Protein AF-0000000072912786 (afdb_homodimer)

Radius of gyration: 26.14 Å; Cα contacts (8 Å, |Δi|>4): 969; chains: 2; bounding box: 71×77×60 Å

Organism: Fusarium oxysporum f. sp. lycopersici (strain 4287 / CBS 123668 / FGSC 9935 / NRRL 34936) (NCBI:txid426428)

InterPro domains:
  IPR029044 Nucleotide-diphospho-sugar transferases [G3DSA:3.90.550.10] (1-258)
  IPR029044 Nucleotide-diphospho-sugar transferases [SSF53448] (6-224)
  IPR050587 GNT1/Glycosyltransferase 8 [PTHR11183] (2-236)

Structure (mmCIF, N/CA/C/O backbone):
data_AF-0000000072912786-model_v1
#
loop_
_entity.id
_entity.type
_entity.pdbx_description
1 polymer 'Glucose N-acetyltransferase 1'
#
loop_
_atom_site.group_PDB
_atom_site.id
_atom_site.type_symbol
_atom_site.label_atom_id
_atom_site.label_alt_id
_atom_site.label_comp_id
_atom_site.label_asym_id
_atom_site.label_entity_id
_atom_site.label_seq_id
_atom_site.pdbx_PDB_ins_code
_atom_site.Cartn_x
_atom_site.Cartn_y
_atom_site.Cartn_z
_atom_site.occupancy
_atom_site.B_iso_or_equiv
_atom_site.auth_seq_id
_atom_site.auth_comp_id
_atom_site.auth_asym_id
_atom_site.auth_atom_id
_atom_site.pdbx_PDB_model_num
ATOM 1 N N . MET A 1 1 ? 1.069 -19.984 -20.281 1 82.25 1 MET A N 1
ATOM 2 C CA . MET A 1 1 ? -0.238 -19.703 -19.703 1 82.25 1 MET A CA 1
ATOM 3 C C . MET A 1 1 ? -0.352 -18.234 -19.297 1 82.25 1 MET A C 1
ATOM 5 O O . MET A 1 1 ? -1.246 -17.531 -19.766 1 82.25 1 MET A O 1
ATOM 9 N N . LEU A 1 2 ? 0.614 -17.703 -18.562 1 81.56 2 LEU A N 1
ATOM 10 C CA . LEU A 1 2 ? 0.548 -16.312 -18.125 1 81.56 2 LEU A CA 1
ATOM 11 C C . LEU A 1 2 ? 0.648 -15.367 -19.312 1 81.56 2 LEU A C 1
ATOM 13 O O . LEU A 1 2 ? -0.106 -14.398 -19.406 1 81.56 2 LEU A O 1
ATOM 17 N N . PHE A 1 3 ? 1.491 -15.688 -20.219 1 82.75 3 PHE A N 1
ATOM 18 C CA . PHE A 1 3 ? 1.668 -14.812 -21.375 1 82.75 3 PHE A CA 1
ATOM 19 C C . PHE A 1 3 ? 0.445 -14.859 -22.281 1 82.75 3 PHE A C 1
ATOM 21 O O . PHE A 1 3 ? 0.071 -13.852 -22.891 1 82.75 3 PHE A O 1
ATOM 28 N N . GLU A 1 4 ? -0.079 -16.094 -22.406 1 82.12 4 GLU A N 1
ATOM 29 C CA . GLU A 1 4 ? -1.331 -16.203 -23.141 1 82.12 4 GLU A CA 1
ATOM 30 C C . GLU A 1 4 ? -2.424 -15.344 -22.516 1 82.12 4 GLU A C 1
ATOM 32 O O . GLU A 1 4 ? -3.184 -14.68 -23.219 1 82.12 4 GLU A O 1
ATOM 37 N N . ALA A 1 5 ? -2.504 -15.406 -21.219 1 86.62 5 ALA A N 1
ATOM 38 C CA . ALA A 1 5 ? -3.49 -14.602 -20.5 1 86.62 5 ALA A CA 1
ATOM 39 C C . ALA A 1 5 ? -3.232 -13.109 -20.688 1 86.62 5 ALA A C 1
ATOM 41 O O . ALA A 1 5 ? -4.168 -12.336 -20.891 1 86.62 5 ALA A O 1
ATOM 42 N N . LEU A 1 6 ? -1.994 -12.68 -20.609 1 86.69 6 LEU A N 1
ATOM 43 C CA . LEU A 1 6 ? -1.631 -11.281 -20.781 1 86.69 6 LEU A CA 1
ATOM 44 C C . LEU A 1 6 ? -2.002 -10.789 -22.172 1 86.69 6 LEU A C 1
ATOM 46 O O . LEU A 1 6 ? -2.461 -9.656 -22.344 1 86.69 6 LEU A O 1
ATOM 50 N N . GLN A 1 7 ? -1.788 -11.672 -23.141 1 84.5 7 GLN A N 1
ATOM 51 C CA . GLN A 1 7 ? -2.174 -11.328 -24.516 1 84.5 7 GLN A CA 1
ATOM 52 C C . GLN A 1 7 ? -3.689 -11.211 -24.641 1 84.5 7 GLN A C 1
ATOM 54 O O . GLN A 1 7 ? -4.195 -10.25 -25.234 1 84.5 7 GLN A O 1
ATOM 59 N N . HIS A 1 8 ? -4.375 -12.203 -24.062 1 87.12 8 HIS A N 1
A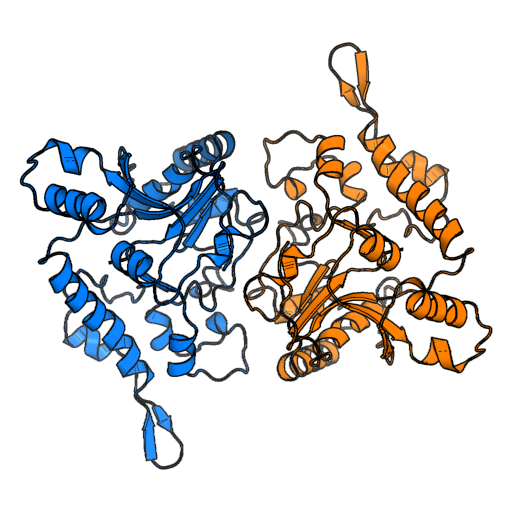TOM 60 C CA . HIS A 1 8 ? -5.832 -12.219 -24.125 1 87.12 8 HIS A CA 1
ATOM 61 C C . HIS A 1 8 ? -6.426 -10.977 -23.453 1 87.12 8 HIS A C 1
ATOM 63 O O . HIS A 1 8 ? -7.414 -10.422 -23.938 1 87.12 8 HIS A O 1
ATOM 69 N N . LEU A 1 9 ? -5.789 -10.523 -22.391 1 88.62 9 LEU A N 1
ATOM 70 C CA . LEU A 1 9 ? -6.27 -9.383 -21.609 1 88.62 9 LEU A CA 1
ATOM 71 C C . LEU A 1 9 ? -5.746 -8.078 -22.203 1 88.62 9 LEU A C 1
ATOM 73 O O . LEU A 1 9 ? -6.023 -7 -21.672 1 88.62 9 LEU A O 1
ATOM 77 N N . ARG A 1 10 ? -4.934 -8.141 -23.234 1 86.38 10 ARG A N 1
ATOM 78 C CA . ARG A 1 10 ? -4.438 -6.996 -23.984 1 86.38 10 ARG A CA 1
ATOM 79 C C . ARG A 1 10 ? -3.607 -6.074 -23.094 1 86.38 10 ARG A C 1
ATOM 81 O O . ARG A 1 10 ? -3.787 -4.855 -23.125 1 86.38 10 ARG A O 1
ATOM 88 N N . SER A 1 11 ? -2.848 -6.738 -22.219 1 84.44 11 SER A N 1
ATOM 89 C CA . SER A 1 11 ? -1.896 -5.945 -21.438 1 84.44 11 SER A CA 1
ATOM 90 C C . SER A 1 11 ? -0.957 -5.168 -22.359 1 84.44 11 SER A C 1
ATOM 92 O O . SER A 1 11 ? -0.5 -5.695 -23.375 1 84.44 11 SER A O 1
ATOM 94 N N . ARG A 1 12 ? -0.587 -3.934 -22.031 1 79.88 12 ARG A N 1
ATOM 95 C CA . ARG A 1 12 ? 0.206 -3.07 -22.906 1 79.88 12 ARG A CA 1
ATOM 96 C C . ARG A 1 12 ? 1.684 -3.127 -22.531 1 79.88 12 ARG A C 1
ATOM 98 O O . ARG A 1 12 ? 2.541 -2.686 -23.297 1 79.88 12 ARG A O 1
ATOM 105 N N . ALA A 1 13 ? 1.922 -3.617 -21.422 1 80.62 13 ALA A N 1
ATOM 106 C CA . ALA A 1 13 ? 3.307 -3.705 -20.969 1 80.62 13 ALA A CA 1
ATOM 107 C C . ALA A 1 13 ? 4.07 -4.781 -21.734 1 80.62 13 ALA A C 1
ATOM 109 O O . ALA A 1 13 ? 3.467 -5.719 -22.266 1 80.62 13 ALA A O 1
ATOM 110 N N . ASP A 1 14 ? 5.371 -4.543 -21.797 1 83.56 14 ASP A N 1
ATOM 111 C CA . ASP A 1 14 ? 6.207 -5.586 -22.391 1 83.56 14 ASP A CA 1
ATOM 112 C C . ASP A 1 14 ? 6.082 -6.891 -21.609 1 83.56 14 ASP A C 1
ATOM 114 O O . ASP A 1 14 ? 6.016 -6.883 -20.375 1 83.56 14 ASP A O 1
ATOM 118 N N . ARG A 1 15 ? 6.027 -7.926 -22.391 1 84.56 15 ARG A N 1
ATOM 119 C CA . ARG A 1 15 ? 6.07 -9.258 -21.797 1 84.56 15 ARG A CA 1
ATOM 120 C C . ARG A 1 15 ? 7.484 -9.828 -21.828 1 84.56 15 ARG A C 1
ATOM 122 O O . ARG A 1 15 ? 8.117 -9.883 -22.891 1 84.56 15 ARG A O 1
ATOM 129 N N . VAL A 1 16 ? 7.949 -10.094 -20.656 1 80.94 16 VAL A N 1
ATOM 130 C CA . VAL A 1 16 ? 9.344 -10.516 -20.547 1 80.94 16 VAL A CA 1
ATOM 131 C C . VAL A 1 16 ? 9.422 -11.836 -19.781 1 80.94 16 VAL A C 1
ATOM 133 O O . VAL A 1 16 ? 8.711 -12.031 -18.797 1 80.94 16 VAL A O 1
ATOM 136 N N . MET A 1 17 ? 10.227 -12.734 -20.281 1 80.31 17 MET A N 1
ATOM 137 C CA . MET A 1 17 ? 10.5 -14.008 -19.609 1 80.31 17 MET A CA 1
ATOM 138 C C . MET A 1 17 ? 11.984 -14.156 -19.312 1 80.31 17 MET A C 1
ATOM 140 O O . MET A 1 17 ? 12.82 -14.047 -20.219 1 80.31 17 MET A O 1
ATOM 144 N N . ILE A 1 18 ? 12.258 -14.336 -18.078 1 75.69 18 ILE A N 1
ATOM 145 C CA . ILE A 1 18 ? 13.609 -14.695 -17.672 1 75.69 18 ILE A CA 1
ATOM 146 C C . ILE A 1 18 ? 13.719 -16.219 -17.547 1 75.69 18 ILE A C 1
ATOM 148 O O . ILE A 1 18 ? 12.883 -16.859 -16.906 1 75.69 18 ILE A O 1
ATOM 152 N N . TYR A 1 19 ? 14.711 -16.797 -18.25 1 73.12 19 TYR A N 1
ATOM 153 C CA . TYR A 1 19 ? 14.867 -18.25 -18.25 1 73.12 19 TYR A CA 1
ATOM 154 C C . TYR A 1 19 ? 16.328 -18.641 -18.078 1 73.12 19 TYR A C 1
ATOM 156 O O . TYR A 1 19 ? 17.234 -17.875 -18.406 1 73.12 19 TYR A O 1
ATOM 164 N N . PRO A 1 20 ? 16.484 -19.797 -17.469 1 71.19 20 PRO A N 1
ATOM 165 C CA . PRO A 1 20 ? 17.859 -20.266 -17.344 1 71.19 20 PRO A CA 1
ATOM 166 C C . PRO A 1 20 ? 18.562 -20.391 -18.703 1 71.19 20 PRO A C 1
ATOM 168 O O . PRO A 1 20 ? 18.016 -20.984 -19.625 1 71.19 20 PRO A O 1
ATOM 171 N N . SER A 1 21 ? 19.797 -19.922 -18.75 1 72.19 21 SER A N 1
ATOM 172 C CA . SER A 1 21 ? 20.547 -19.859 -19.984 1 72.19 21 SER A CA 1
ATOM 173 C C . SER A 1 21 ? 20.781 -21.266 -20.562 1 72.19 21 SER A C 1
ATOM 175 O O . SER A 1 21 ? 20.844 -21.438 -21.781 1 72.19 21 SER A O 1
ATOM 177 N N . HIS A 1 22 ? 20.844 -22.219 -19.734 1 70.19 22 HIS A N 1
ATOM 178 C CA . HIS A 1 22 ? 21.172 -23.562 -20.188 1 70.19 22 HIS A CA 1
ATOM 179 C C . HIS A 1 22 ? 20 -24.188 -20.938 1 70.19 22 HIS A C 1
ATOM 181 O O . HIS A 1 22 ? 20.156 -25.203 -21.594 1 70.19 22 HIS A O 1
ATOM 187 N N . MET A 1 23 ? 18.828 -23.625 -20.75 1 66.06 23 MET A N 1
ATOM 188 C CA . MET A 1 23 ? 17.641 -24.156 -21.422 1 66.06 23 MET A CA 1
ATOM 189 C C . MET A 1 23 ? 17.797 -24.078 -22.938 1 66.06 23 MET A C 1
ATOM 191 O O . MET A 1 23 ? 17.203 -24.875 -23.656 1 66.06 23 MET A O 1
ATOM 195 N N . LEU A 1 24 ? 18.578 -23.109 -23.469 1 62.56 24 LEU A N 1
ATOM 196 C CA . LEU A 1 24 ? 18.75 -22.969 -24.906 1 62.56 24 LEU A CA 1
ATOM 197 C C . LEU A 1 24 ? 19.953 -23.781 -25.391 1 62.56 24 LEU A C 1
ATOM 199 O O . LEU A 1 24 ? 20 -24.188 -26.562 1 62.56 24 LEU A O 1
ATOM 203 N N . ASP A 1 25 ? 21.078 -23.812 -24.656 1 58.41 25 ASP A N 1
ATOM 204 C CA . ASP A 1 25 ? 22.344 -24.359 -25.125 1 58.41 25 ASP A CA 1
ATOM 205 C C . ASP A 1 25 ? 22.172 -25.797 -25.609 1 58.41 25 ASP A C 1
ATOM 207 O O . ASP A 1 25 ? 22.906 -26.266 -26.484 1 58.41 25 ASP A O 1
ATOM 211 N N . SER A 1 26 ? 21.375 -26.547 -24.938 1 55.03 26 SER A N 1
ATOM 212 C CA . SER A 1 26 ? 21.531 -27.938 -25.359 1 55.03 26 SER A CA 1
ATOM 213 C C . SER A 1 26 ? 20.953 -28.172 -26.734 1 55.03 26 SER A C 1
ATOM 215 O O . SER A 1 26 ? 21.656 -28.562 -27.672 1 55.03 26 SER A O 1
ATOM 217 N N . ASP A 1 27 ? 19.797 -28.781 -26.938 1 53.81 27 ASP A N 1
ATOM 218 C CA . ASP A 1 27 ? 19.188 -29.203 -28.188 1 53.81 27 ASP A CA 1
ATOM 219 C C . ASP A 1 27 ? 18.062 -28.25 -28.594 1 53.81 27 ASP A C 1
ATOM 221 O O . ASP A 1 27 ? 17.078 -28.094 -27.891 1 53.81 27 ASP A O 1
ATOM 225 N N . HIS A 1 28 ? 18.469 -27.266 -29.516 1 58.03 28 HIS A N 1
ATOM 226 C CA . HIS A 1 28 ? 17.484 -26.359 -30.109 1 58.03 28 HIS A CA 1
ATOM 227 C C . HIS A 1 28 ? 16.172 -27.094 -30.406 1 58.03 28 HIS A C 1
ATOM 229 O O . HIS A 1 28 ? 15.141 -26.453 -30.641 1 58.03 28 HIS A O 1
ATOM 235 N N . LYS A 1 29 ? 16.25 -28.438 -30.375 1 61 29 LYS A N 1
ATOM 236 C CA . LYS A 1 29 ? 15.078 -29.234 -30.688 1 61 29 LYS A CA 1
ATOM 237 C C . LYS A 1 29 ? 14.414 -29.734 -29.406 1 61 29 LYS A C 1
ATOM 239 O O . LYS A 1 29 ? 13.469 -30.531 -29.453 1 61 29 LYS A O 1
ATOM 244 N N . SER A 1 30 ? 14.938 -29.125 -28.266 1 68.06 30 SER A N 1
ATOM 245 C CA . SER A 1 30 ? 14.391 -29.578 -27 1 68.06 30 SER A CA 1
ATOM 246 C C . SER A 1 30 ? 13.031 -28.953 -26.719 1 68.06 30 SER A C 1
ATOM 248 O O . SER A 1 30 ? 12.656 -27.969 -27.359 1 68.06 30 SER A O 1
ATOM 250 N N . SER A 1 31 ? 12.188 -29.703 -26 1 71.56 31 SER A N 1
ATOM 251 C CA . SER A 1 31 ? 10.891 -29.203 -25.562 1 71.56 31 SER A CA 1
ATOM 252 C C . SER A 1 31 ? 11 -27.797 -24.969 1 71.56 31 SER A C 1
ATOM 254 O O . SER A 1 31 ? 10.141 -26.953 -25.219 1 71.56 31 SER A O 1
ATOM 256 N N . ASN A 1 32 ? 12.133 -27.484 -24.438 1 72.81 32 ASN A N 1
ATOM 257 C CA . ASN A 1 32 ? 12.352 -26.172 -23.828 1 72.81 32 ASN A CA 1
ATOM 258 C C . ASN A 1 32 ? 12.523 -25.094 -24.891 1 72.81 32 ASN A C 1
ATOM 260 O O . ASN A 1 32 ? 11.961 -24 -24.781 1 72.81 32 ASN A O 1
ATOM 264 N N . ALA A 1 33 ? 13.273 -25.484 -25.828 1 73.31 33 ALA A N 1
ATOM 265 C CA . ALA A 1 33 ? 13.531 -24.531 -26.891 1 73.31 33 ALA A CA 1
ATOM 266 C C . ALA A 1 33 ? 12.242 -24.188 -27.641 1 73.31 33 ALA A C 1
ATOM 268 O O . ALA A 1 33 ? 12.023 -23.031 -28 1 73.31 33 ALA A O 1
ATOM 269 N N . ARG A 1 34 ? 11.5 -25.156 -27.859 1 76.19 34 ARG A N 1
ATOM 270 C CA . ARG A 1 34 ? 10.227 -24.953 -28.562 1 76.19 34 ARG A CA 1
ATOM 271 C C . ARG A 1 34 ? 9.312 -24.031 -27.75 1 76.19 34 ARG A C 1
ATOM 273 O O . ARG A 1 34 ? 8.641 -23.172 -28.312 1 76.19 34 ARG A O 1
ATOM 280 N N . LEU A 1 35 ? 9.312 -24.219 -26.469 1 77.19 35 LEU A N 1
ATOM 281 C CA . LEU A 1 35 ? 8.461 -23.406 -25.609 1 77.19 35 LEU A CA 1
ATOM 282 C C . LEU A 1 35 ? 8.93 -21.953 -25.594 1 77.19 35 LEU A C 1
ATOM 284 O O . LEU A 1 35 ? 8.109 -21.031 -25.609 1 77.19 35 LEU A O 1
ATOM 288 N N . LEU A 1 36 ? 10.195 -21.812 -25.578 1 78.75 36 LEU A N 1
ATOM 289 C CA . LEU A 1 36 ? 10.75 -20.469 -25.609 1 78.75 36 LEU A CA 1
ATOM 290 C C . LEU A 1 36 ? 10.438 -19.766 -26.938 1 78.75 36 LEU A C 1
ATOM 292 O O . LEU A 1 36 ? 10.078 -18.594 -26.953 1 78.75 36 LEU A O 1
ATOM 296 N N . ALA A 1 37 ? 10.562 -20.547 -27.938 1 81.25 37 ALA A N 1
ATOM 297 C CA . ALA A 1 37 ? 10.258 -20 -29.266 1 81.25 37 ALA A CA 1
ATOM 298 C C . ALA A 1 37 ? 8.781 -19.609 -29.359 1 81.25 37 ALA A C 1
ATOM 300 O O . ALA A 1 37 ? 8.445 -18.578 -29.953 1 81.25 37 ALA A O 1
ATOM 301 N N . LYS A 1 38 ? 8.008 -20.391 -28.859 1 82.12 38 LYS A N 1
ATOM 302 C CA . LYS A 1 38 ? 6.578 -20.094 -28.875 1 82.12 38 LYS A CA 1
ATOM 303 C C . LYS A 1 38 ? 6.281 -18.812 -28.094 1 82.12 38 LYS A C 1
ATOM 305 O O . LYS A 1 38 ? 5.504 -17.969 -28.562 1 82.12 38 LYS A O 1
ATOM 310 N N . ALA A 1 39 ? 6.887 -18.719 -26.938 1 82.44 39 ALA A N 1
ATOM 311 C CA . ALA A 1 39 ? 6.711 -17.5 -26.141 1 82.44 39 ALA A CA 1
ATOM 312 C C . ALA A 1 39 ? 7.121 -16.266 -26.922 1 82.44 39 ALA A C 1
ATOM 314 O O . ALA A 1 39 ? 6.402 -15.258 -26.953 1 82.44 39 ALA A O 1
ATOM 315 N N . ARG A 1 40 ? 8.203 -16.344 -27.578 1 84.69 40 ARG A N 1
ATOM 316 C CA . ARG A 1 40 ? 8.75 -15.234 -28.344 1 84.69 40 ARG A CA 1
ATOM 317 C C . ARG A 1 40 ? 7.887 -14.938 -29.562 1 84.69 40 ARG A C 1
ATOM 319 O O . ARG A 1 40 ? 7.461 -13.797 -29.766 1 84.69 40 ARG A O 1
ATOM 326 N N . ASP A 1 41 ? 7.559 -15.969 -30.266 1 87.94 41 ASP A N 1
ATOM 327 C CA . ASP A 1 41 ? 6.969 -15.781 -31.578 1 87.94 41 ASP A CA 1
ATOM 328 C C . ASP A 1 41 ? 5.457 -15.586 -31.484 1 87.94 41 ASP A C 1
ATOM 330 O O . ASP A 1 41 ? 4.887 -14.766 -32.188 1 87.94 41 ASP A O 1
ATOM 334 N N . LYS A 1 42 ? 4.855 -16.312 -30.672 1 85.56 42 LYS A N 1
ATOM 335 C CA . LYS A 1 42 ? 3.398 -16.266 -30.609 1 85.56 42 LYS A CA 1
ATOM 336 C C . LYS A 1 42 ? 2.918 -15.188 -29.641 1 85.56 42 LYS A C 1
ATOM 338 O O . LYS A 1 42 ? 1.893 -14.547 -29.875 1 85.56 42 LYS A O 1
ATOM 343 N N . TYR A 1 43 ? 3.672 -15 -28.562 1 86 43 TYR A N 1
ATOM 344 C CA . TYR A 1 43 ? 3.172 -14.109 -27.516 1 86 43 TYR A CA 1
ATOM 345 C C . TYR A 1 43 ? 4.055 -12.875 -27.391 1 86 43 TYR A C 1
ATOM 347 O O . TYR A 1 43 ? 3.891 -12.086 -26.453 1 86 43 TYR A O 1
ATOM 355 N N . ASP A 1 44 ? 5.035 -12.695 -28.281 1 87.38 44 ASP A N 1
ATOM 356 C CA . ASP A 1 44 ? 5.902 -11.523 -28.344 1 87.38 44 ASP A CA 1
ATOM 357 C C . ASP A 1 44 ? 6.629 -11.305 -27.016 1 87.38 44 ASP A C 1
ATOM 359 O O . ASP A 1 44 ? 6.688 -10.18 -26.516 1 87.38 44 ASP A O 1
ATOM 363 N N . VAL A 1 45 ? 7.055 -12.32 -26.484 1 86 45 VAL A N 1
ATOM 364 C CA . VAL A 1 45 ? 7.766 -12.281 -25.203 1 86 45 VAL A CA 1
ATOM 365 C C . VAL A 1 45 ? 9.25 -12 -25.453 1 86 45 VAL A C 1
ATOM 367 O O . VAL A 1 45 ? 9.859 -12.586 -26.359 1 86 45 VAL A O 1
ATOM 370 N N . LYS A 1 46 ? 9.742 -11.031 -24.719 1 83.31 46 LYS A N 1
ATOM 371 C CA . LYS A 1 46 ? 11.188 -10.82 -24.703 1 83.31 46 LYS A CA 1
ATOM 372 C C . LYS A 1 46 ? 11.883 -11.812 -23.766 1 83.31 46 LYS A C 1
ATOM 374 O O . LYS A 1 46 ? 11.57 -11.867 -22.578 1 83.31 46 LYS A O 1
ATOM 379 N N . LEU A 1 47 ? 12.805 -12.562 -24.359 1 81.75 47 LEU A N 1
ATOM 380 C CA . LEU A 1 47 ? 13.484 -13.609 -23.609 1 81.75 47 LEU A CA 1
ATOM 381 C C . LEU A 1 47 ? 14.828 -13.109 -23.078 1 81.75 47 LEU A C 1
ATOM 383 O O . LEU A 1 47 ? 15.633 -12.562 -23.828 1 81.75 47 LEU A O 1
ATOM 387 N N . VAL A 1 48 ? 14.977 -13.234 -21.797 1 77.5 48 VAL A N 1
ATOM 388 C CA . VAL A 1 48 ? 16.219 -12.82 -21.156 1 77.5 48 VAL A CA 1
ATOM 389 C C . VAL A 1 48 ? 16.875 -14.016 -20.453 1 77.5 48 VAL A C 1
ATOM 391 O O . VAL A 1 48 ? 16.391 -14.469 -19.422 1 77.5 48 VAL A O 1
ATOM 394 N N . PRO A 1 49 ? 17.953 -14.508 -21.047 1 78.44 49 PRO A N 1
ATOM 395 C CA . PRO A 1 49 ? 18.656 -15.617 -20.406 1 78.44 49 PRO A CA 1
ATOM 396 C C . PRO A 1 49 ? 19.391 -15.188 -19.125 1 78.44 49 PRO A C 1
ATOM 398 O O . PRO A 1 49 ? 19.938 -14.086 -19.078 1 78.44 49 PRO A O 1
ATOM 401 N N . ILE A 1 50 ? 19.266 -16.062 -18.141 1 74.19 50 ILE A N 1
ATOM 402 C CA . ILE A 1 50 ? 19.969 -15.766 -16.891 1 74.19 50 ILE A CA 1
ATOM 403 C C . ILE A 1 50 ? 20.641 -17.031 -16.359 1 74.19 50 ILE A C 1
ATOM 405 O O . ILE A 1 50 ? 20.359 -18.141 -16.844 1 74.19 50 ILE A O 1
ATOM 409 N N . THR A 1 51 ? 21.594 -16.812 -15.469 1 72.69 51 THR A N 1
ATOM 410 C CA . THR A 1 51 ? 22.109 -17.906 -14.656 1 72.69 51 THR A CA 1
ATOM 411 C C . THR A 1 51 ? 21.266 -18.062 -13.391 1 72.69 51 THR A C 1
ATOM 413 O O . THR A 1 51 ? 21.141 -17.125 -12.602 1 72.69 51 THR A O 1
ATOM 416 N N . VAL A 1 52 ? 20.625 -19.234 -13.328 1 66.81 52 VAL A N 1
ATOM 417 C CA . VAL A 1 52 ? 19.75 -19.484 -12.188 1 66.81 52 VAL A CA 1
ATOM 418 C C . VAL A 1 52 ? 20.562 -19.438 -10.898 1 66.81 52 VAL A C 1
ATOM 420 O O . VAL A 1 52 ? 21.672 -19.953 -10.828 1 66.81 52 VAL A O 1
ATOM 423 N N . ARG A 1 53 ? 20.125 -18.688 -10.016 1 66.81 53 ARG A N 1
ATOM 424 C CA . ARG A 1 53 ? 20.672 -18.734 -8.664 1 66.81 53 ARG A CA 1
ATOM 425 C C . ARG A 1 53 ? 19.969 -19.781 -7.82 1 66.81 53 ARG A C 1
ATOM 427 O O . ARG A 1 53 ? 18.812 -19.609 -7.434 1 66.81 53 ARG A O 1
ATOM 434 N N . HIS A 1 54 ? 20.609 -20.953 -7.672 1 65.56 54 HIS A N 1
ATOM 435 C CA . HIS A 1 54 ? 20.062 -22.109 -6.984 1 65.56 54 HIS A CA 1
ATOM 436 C C . HIS A 1 54 ? 20.578 -22.188 -5.551 1 65.56 54 HIS A C 1
ATOM 438 O O . HIS A 1 54 ? 21.781 -22.078 -5.316 1 65.56 54 HIS A O 1
ATOM 444 N N . LYS A 1 55 ? 19.594 -22.266 -4.676 1 65.31 55 LYS A N 1
ATOM 445 C CA . LYS A 1 55 ? 20 -22.484 -3.287 1 65.31 55 LYS A CA 1
ATOM 446 C C . LYS A 1 55 ? 19.906 -23.953 -2.908 1 65.31 55 LYS A C 1
ATOM 448 O O . LYS A 1 55 ? 18.906 -24.609 -3.205 1 65.31 55 LYS A O 1
ATOM 453 N N . ASP A 1 56 ? 21.031 -24.484 -2.564 1 61.56 56 ASP A N 1
ATOM 454 C CA . ASP A 1 56 ? 21.031 -25.859 -2.053 1 61.56 56 ASP A CA 1
ATOM 455 C C . ASP A 1 56 ? 20.344 -25.922 -0.689 1 61.56 56 ASP A C 1
ATOM 457 O O . ASP A 1 56 ? 20.938 -25.578 0.331 1 61.56 56 ASP A O 1
ATOM 461 N N . ASN A 1 57 ? 18.984 -25.656 -0.817 1 60.09 57 ASN A N 1
ATOM 462 C CA . ASN A 1 57 ? 18.328 -25.578 0.484 1 60.09 57 ASN A CA 1
ATOM 463 C C . ASN A 1 57 ? 17.453 -26.812 0.744 1 60.09 57 ASN A C 1
ATOM 465 O O . ASN A 1 57 ? 17.375 -27.719 -0.09 1 60.09 57 ASN A O 1
ATOM 469 N N . THR A 1 58 ? 16.859 -26.844 1.9 1 59.25 58 THR A N 1
ATOM 470 C CA . THR A 1 58 ? 16.094 -27.922 2.525 1 59.25 58 THR A CA 1
ATOM 471 C C . THR A 1 58 ? 14.805 -28.188 1.753 1 59.25 58 THR A C 1
ATOM 473 O O . THR A 1 58 ? 14.32 -29.312 1.717 1 59.25 58 THR A O 1
ATOM 476 N N . ASP A 1 59 ? 14.242 -27.078 1.093 1 65 59 ASP A N 1
ATOM 477 C CA . ASP A 1 59 ? 12.984 -27.312 0.383 1 65 59 ASP A CA 1
ATOM 478 C C . ASP A 1 59 ? 13.148 -27.062 -1.114 1 65 59 ASP A C 1
ATOM 480 O O . ASP A 1 59 ? 13.281 -25.906 -1.546 1 65 59 ASP A O 1
ATOM 484 N N . PRO A 1 60 ? 13.148 -28.094 -1.818 1 65 60 PRO A N 1
ATOM 485 C CA . PRO A 1 60 ? 13.398 -27.984 -3.256 1 65 60 PRO A CA 1
ATOM 486 C C . PRO A 1 60 ? 12.336 -27.156 -3.977 1 65 60 PRO A C 1
ATOM 488 O O . PRO A 1 60 ? 12.586 -26.625 -5.062 1 65 60 PRO A O 1
ATOM 491 N N . THR A 1 61 ? 11.219 -27 -3.379 1 59.94 61 THR A N 1
ATOM 492 C CA . THR A 1 61 ? 10.109 -26.281 -3.996 1 59.94 61 THR A CA 1
ATOM 493 C C . THR A 1 61 ? 10.5 -24.844 -4.301 1 59.94 61 THR A C 1
ATOM 495 O O . THR A 1 61 ? 10.094 -24.297 -5.324 1 59.94 61 THR A O 1
ATOM 498 N N . TRP A 1 62 ? 11.391 -24.328 -3.471 1 67.38 62 TRP A N 1
ATOM 499 C CA . TRP A 1 62 ? 11.68 -22.906 -3.561 1 67.38 62 TRP A CA 1
ATOM 500 C C . TRP A 1 62 ? 13.141 -22.672 -3.918 1 67.38 62 TRP A C 1
ATOM 502 O O . TRP A 1 62 ? 13.617 -21.531 -3.91 1 67.38 62 TRP A O 1
ATOM 512 N N . ALA A 1 63 ? 13.844 -23.625 -4.312 1 63.84 63 ALA A N 1
ATOM 513 C CA . ALA A 1 63 ? 15.297 -23.609 -4.496 1 63.84 63 ALA A CA 1
ATOM 514 C C . ALA A 1 63 ? 15.703 -22.562 -5.531 1 63.84 63 ALA A C 1
ATOM 516 O O . ALA A 1 63 ? 16.781 -21.984 -5.445 1 63.84 63 ALA A O 1
ATOM 517 N N . ASP A 1 64 ? 14.711 -22.25 -6.398 1 69.19 64 ASP A N 1
ATOM 518 C CA . ASP A 1 64 ? 15.055 -21.344 -7.484 1 69.19 64 ASP A CA 1
ATOM 519 C C . ASP A 1 64 ? 14.352 -20 -7.328 1 69.19 64 ASP A C 1
ATOM 521 O O . ASP A 1 64 ? 14.391 -19.156 -8.227 1 69.19 64 ASP A O 1
ATOM 525 N N . SER A 1 65 ? 13.766 -19.781 -6.203 1 75.5 65 SER A N 1
ATOM 526 C CA . SER A 1 65 ? 12.914 -18.609 -6.012 1 75.5 65 SER A CA 1
ATOM 527 C C . SER A 1 65 ? 13.734 -17.328 -6.004 1 75.5 65 SER A C 1
ATOM 529 O O . SER A 1 65 ? 13.195 -16.234 -6.25 1 75.5 65 SER A O 1
ATOM 531 N N . LEU A 1 66 ? 14.969 -17.438 -5.836 1 80.31 66 LEU A N 1
ATOM 532 C CA . LEU A 1 66 ? 15.82 -16.25 -5.754 1 80.31 66 LEU A CA 1
ATOM 533 C C . LEU A 1 66 ? 16.016 -15.625 -7.129 1 80.31 66 LEU A C 1
ATOM 535 O O . LEU A 1 66 ? 16.375 -14.453 -7.234 1 80.31 66 LEU A O 1
ATOM 539 N N . THR A 1 67 ? 15.719 -16.406 -8.102 1 80.75 67 THR A N 1
ATOM 540 C CA . THR A 1 67 ? 15.953 -15.945 -9.469 1 80.75 67 THR A CA 1
ATOM 541 C C . THR A 1 67 ? 15.117 -14.711 -9.781 1 80.75 67 THR A C 1
ATOM 543 O O . THR A 1 67 ? 15.562 -13.812 -10.492 1 80.75 67 THR A O 1
ATOM 546 N N . LYS A 1 68 ? 13.953 -14.672 -9.211 1 86.19 68 LYS A N 1
ATOM 547 C CA . LYS A 1 68 ? 13.07 -13.555 -9.531 1 86.19 68 LYS A CA 1
ATOM 548 C C . LYS A 1 68 ? 13.641 -12.242 -9 1 86.19 68 LYS A C 1
ATOM 550 O O . LYS A 1 68 ? 13.281 -11.164 -9.492 1 86.19 68 LYS A O 1
ATOM 555 N N . LEU A 1 69 ? 14.539 -12.305 -8.047 1 89.31 69 LEU A N 1
ATOM 556 C CA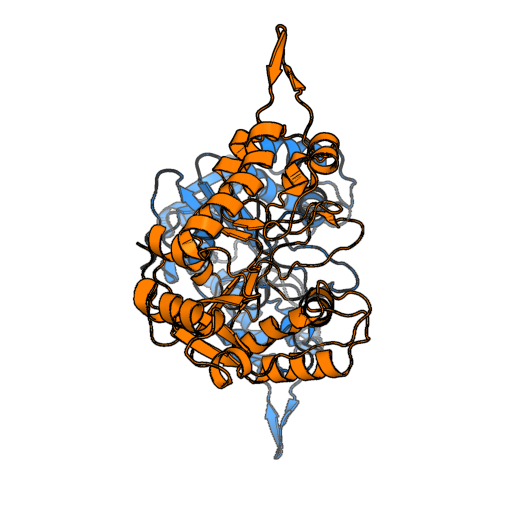 . LEU A 1 69 ? 15.109 -11.094 -7.469 1 89.31 69 LEU A CA 1
ATOM 557 C C . LEU A 1 69 ? 16.125 -10.469 -8.422 1 89.31 69 LEU A C 1
ATOM 559 O O . LEU A 1 69 ? 16.484 -9.297 -8.266 1 89.31 69 LEU A O 1
ATOM 563 N N . LEU A 1 70 ? 16.516 -11.25 -9.438 1 84.69 70 LEU A N 1
ATOM 564 C CA . LEU A 1 70 ? 17.406 -10.727 -10.461 1 84.69 70 LEU A CA 1
ATOM 565 C C . LEU A 1 70 ? 16.719 -9.656 -11.289 1 84.69 70 LEU A C 1
ATOM 567 O O . LEU A 1 70 ? 17.375 -8.867 -11.977 1 84.69 70 LEU A O 1
ATOM 571 N N . LEU A 1 71 ? 15.469 -9.594 -11.172 1 89.19 71 LEU A N 1
ATOM 572 C CA . LEU A 1 71 ? 14.68 -8.633 -11.938 1 89.19 71 LEU A CA 1
ATOM 573 C C . LEU A 1 71 ? 15.023 -7.207 -11.531 1 89.19 71 LEU A C 1
ATOM 575 O O . LEU A 1 71 ? 14.844 -6.273 -12.32 1 89.19 71 LEU A O 1
ATOM 579 N N . PHE A 1 72 ? 15.539 -7.047 -10.359 1 92.62 72 PHE A N 1
ATOM 580 C CA . PHE A 1 72 ? 15.898 -5.715 -9.883 1 92.62 72 PHE A CA 1
ATOM 581 C C . PHE A 1 72 ? 17.016 -5.109 -10.734 1 92.62 72 PHE A C 1
ATOM 583 O O . PHE A 1 72 ? 17.234 -3.898 -10.703 1 92.62 72 PHE A O 1
ATOM 590 N N . ASN A 1 73 ? 17.672 -5.949 -11.523 1 88.69 73 ASN A N 1
ATOM 591 C CA . ASN A 1 73 ? 18.781 -5.488 -12.344 1 88.69 73 ASN A CA 1
ATOM 592 C C . ASN A 1 73 ? 18.359 -5.219 -13.781 1 88.69 73 ASN A C 1
ATOM 594 O O . ASN A 1 73 ? 19.188 -4.906 -14.633 1 88.69 73 ASN A O 1
ATOM 598 N N . GLN A 1 74 ? 17.078 -5.422 -14.07 1 86.19 74 GLN A N 1
ATOM 599 C CA . GLN A 1 74 ? 16.594 -5.121 -15.406 1 86.19 74 GLN A CA 1
ATOM 600 C C . GLN A 1 74 ? 16.297 -3.633 -15.57 1 86.19 74 GLN A C 1
ATOM 602 O O . GLN A 1 74 ? 15.164 -3.24 -15.836 1 86.19 74 GLN A O 1
ATOM 607 N N . THR A 1 75 ? 17.344 -2.764 -15.539 1 89.38 75 THR A N 1
ATOM 608 C CA . THR A 1 75 ? 17.25 -1.315 -15.398 1 89.38 75 THR A CA 1
ATOM 609 C C . THR A 1 75 ? 16.859 -0.668 -16.734 1 89.38 75 THR A C 1
ATOM 611 O O . THR A 1 75 ? 16.609 0.536 -16.781 1 89.38 75 THR A O 1
ATOM 614 N N . GLN A 1 76 ? 16.75 -1.456 -17.797 1 84.38 76 GLN A N 1
ATOM 615 C CA . GLN A 1 76 ? 16.219 -0.93 -19.047 1 84.38 76 GLN A CA 1
ATOM 616 C C . GLN A 1 76 ? 14.719 -0.684 -18.938 1 84.38 76 GLN A C 1
ATOM 618 O O . GLN A 1 76 ? 14.133 -0.005 -19.781 1 84.38 76 GLN A O 1
ATOM 623 N N . TYR A 1 77 ? 14.102 -1.269 -17.906 1 86.81 77 TYR A N 1
ATOM 624 C CA . TYR A 1 77 ? 12.688 -1.033 -17.609 1 86.81 77 TYR A CA 1
ATOM 625 C C . TYR A 1 77 ? 12.523 -0.099 -16.422 1 86.81 77 TYR A C 1
ATOM 627 O O . TYR A 1 77 ? 13.312 -0.141 -15.477 1 86.81 77 TYR A O 1
ATOM 635 N N . SER A 1 78 ? 11.469 0.747 -16.438 1 90.56 78 SER A N 1
ATOM 636 C CA . SER A 1 78 ? 11.18 1.623 -15.312 1 90.56 78 SER A CA 1
ATOM 637 C C . SER A 1 78 ? 10.383 0.893 -14.242 1 90.56 78 SER A C 1
ATOM 639 O O . SER A 1 78 ? 10.539 1.165 -13.047 1 90.56 78 SER A O 1
ATOM 641 N N . ARG A 1 79 ? 9.523 -0.012 -14.727 1 93 79 ARG A N 1
ATOM 642 C CA . ARG A 1 79 ? 8.688 -0.806 -13.836 1 93 79 ARG A CA 1
ATOM 643 C C . ARG A 1 79 ? 8.555 -2.24 -14.336 1 93 79 ARG A C 1
ATOM 645 O O . ARG A 1 79 ? 8.453 -2.473 -15.539 1 93 79 ARG A O 1
ATOM 652 N N . ILE A 1 80 ? 8.586 -3.127 -13.383 1 91.12 80 ILE A N 1
ATOM 653 C CA . ILE A 1 80 ? 8.406 -4.539 -13.703 1 91.12 80 ILE A CA 1
ATOM 654 C C . ILE A 1 80 ? 7.352 -5.145 -12.781 1 91.12 80 ILE A C 1
ATOM 656 O O . ILE A 1 80 ? 7.422 -4.996 -11.555 1 91.12 80 ILE A O 1
ATOM 660 N N . LEU A 1 81 ? 6.34 -5.684 -13.375 1 94.06 81 LEU A N 1
ATOM 661 C CA . LEU A 1 81 ? 5.383 -6.48 -12.625 1 94.06 81 LEU A CA 1
ATOM 662 C C . LEU A 1 81 ? 5.746 -7.961 -12.68 1 94.06 81 LEU A C 1
ATOM 664 O O . LEU A 1 81 ? 5.574 -8.609 -13.711 1 94.06 81 LEU A O 1
ATOM 668 N N . CYS A 1 82 ? 6.254 -8.477 -11.547 1 91.81 82 CYS A N 1
ATOM 669 C CA . CYS A 1 82 ? 6.668 -9.875 -11.438 1 91.81 82 CYS A CA 1
ATOM 670 C C . CYS A 1 82 ? 5.535 -10.742 -10.898 1 91.81 82 CYS A C 1
ATOM 672 O O . CYS A 1 82 ? 5 -10.469 -9.82 1 91.81 82 CYS A O 1
ATOM 674 N N . ILE A 1 83 ? 5.176 -11.789 -11.648 1 91.25 83 ILE A N 1
ATOM 675 C CA . ILE A 1 83 ? 4.098 -12.695 -11.273 1 91.25 83 ILE A CA 1
ATOM 676 C C . ILE A 1 83 ? 4.629 -14.133 -11.203 1 91.25 83 ILE A C 1
ATOM 678 O O . ILE A 1 83 ? 5.27 -14.602 -12.148 1 91.25 83 ILE A O 1
ATOM 682 N N . ASP A 1 84 ? 4.371 -14.781 -10.133 1 88.94 84 ASP A N 1
ATOM 683 C CA . ASP A 1 84 ? 4.781 -16.172 -10.016 1 88.94 84 ASP A CA 1
ATOM 684 C C . ASP A 1 84 ? 4.086 -17.031 -11.062 1 88.94 84 ASP A C 1
ATOM 686 O O . ASP A 1 84 ? 2.904 -16.844 -11.352 1 88.94 84 ASP A O 1
ATOM 690 N N . SER A 1 85 ? 4.773 -18.047 -11.516 1 83.88 85 SER A N 1
ATOM 691 C CA . SER A 1 85 ? 4.281 -18.875 -12.617 1 83.88 85 SER A CA 1
ATOM 692 C C . SER A 1 85 ? 3.158 -19.797 -12.156 1 83.88 85 SER A C 1
ATOM 694 O O . SER A 1 85 ? 2.398 -20.312 -12.977 1 83.88 85 SER A O 1
ATOM 696 N N . ASP A 1 86 ? 3.121 -20.062 -10.883 1 88.88 86 ASP A N 1
ATOM 697 C CA . ASP A 1 86 ? 2.049 -20.906 -10.375 1 88.88 86 ASP A CA 1
ATOM 698 C C . ASP A 1 86 ? 0.817 -20.078 -10.016 1 88.88 86 ASP A C 1
ATOM 700 O O . ASP A 1 86 ? 0.258 -20.234 -8.93 1 88.88 86 ASP A O 1
ATOM 704 N N . SER A 1 87 ? 0.463 -19.188 -10.922 1 92.62 87 SER A N 1
ATOM 705 C CA . SER A 1 87 ? -0.7 -18.312 -10.773 1 92.62 87 SER A CA 1
ATOM 706 C C . SER A 1 87 ? -1.54 -18.297 -12.047 1 92.62 87 SER A C 1
ATOM 708 O O . SER A 1 87 ? -1.068 -18.688 -13.117 1 92.62 87 SER A O 1
ATOM 710 N N . VAL A 1 88 ? -2.775 -17.922 -11.914 1 93.12 88 VAL A N 1
ATOM 711 C CA . VAL A 1 88 ? -3.688 -17.672 -13.023 1 93.12 88 VAL A CA 1
ATOM 712 C C . VAL A 1 88 ? -4.102 -16.203 -13.023 1 93.12 88 VAL A C 1
ATOM 714 O O . VAL A 1 88 ? -4.535 -15.664 -12 1 93.12 88 VAL A O 1
ATOM 717 N N . LEU A 1 89 ? -3.852 -15.578 -14.133 1 93.56 89 LEU A N 1
ATOM 718 C CA . LEU A 1 89 ? -4.281 -14.195 -14.32 1 93.56 89 LEU A CA 1
ATOM 719 C C . LEU A 1 89 ? -5.699 -14.133 -14.875 1 93.56 89 LEU A C 1
ATOM 721 O O . LEU A 1 89 ? -5.953 -14.594 -15.992 1 93.56 89 LEU A O 1
ATOM 725 N N . LEU A 1 90 ? -6.613 -13.547 -14.125 1 95.25 90 LEU A N 1
ATOM 726 C CA . LEU A 1 90 ? -8.023 -13.562 -14.5 1 95.25 90 LEU A CA 1
ATOM 727 C C . LEU A 1 90 ? -8.438 -12.227 -15.109 1 95.25 90 LEU A C 1
ATOM 729 O O . LEU A 1 90 ? -9.367 -12.172 -15.914 1 95.25 90 LEU A O 1
ATOM 733 N N . GLU A 1 91 ? -7.855 -11.188 -14.672 1 94.5 91 GLU A N 1
ATOM 734 C CA . GLU A 1 91 ? -8.086 -9.844 -15.188 1 94.5 91 GLU A CA 1
ATOM 735 C C . GLU A 1 91 ? -6.781 -9.07 -15.32 1 94.5 91 GLU A C 1
ATOM 737 O O . GLU A 1 91 ? -5.77 -9.445 -14.727 1 94.5 91 GLU A O 1
ATOM 742 N N . SER A 1 92 ? -6.844 -8 -16.156 1 92 92 SER A N 1
ATOM 743 C CA . SER A 1 92 ? -5.652 -7.176 -16.328 1 92 92 SER A CA 1
ATOM 744 C C . SER A 1 92 ? -5.258 -6.496 -15.016 1 92 92 SER A C 1
ATOM 746 O O . SER A 1 92 ? -6.117 -6.102 -14.227 1 92 92 SER A O 1
ATOM 748 N N . MET A 1 93 ? -3.982 -6.371 -14.836 1 92.75 93 MET A N 1
ATOM 749 C CA . MET A 1 93 ? -3.445 -5.652 -13.68 1 92.75 93 MET A CA 1
ATOM 750 C C . MET A 1 93 ? -2.57 -4.488 -14.125 1 92.75 93 MET A C 1
ATOM 752 O O . MET A 1 93 ? -1.668 -4.07 -13.398 1 92.75 93 MET A O 1
ATOM 756 N N . ASP A 1 94 ? -2.779 -3.951 -15.305 1 90 94 ASP A N 1
ATOM 757 C CA . ASP A 1 94 ? -1.963 -2.885 -15.875 1 90 94 ASP A CA 1
ATOM 758 C C . ASP A 1 94 ? -2.023 -1.623 -15.016 1 90 94 ASP A C 1
ATOM 760 O O . ASP A 1 94 ? -1.091 -0.817 -15.023 1 90 94 ASP A O 1
ATOM 764 N N . GLU A 1 95 ? -3.08 -1.49 -14.266 1 90.62 95 GLU A N 1
ATOM 765 C CA . GLU A 1 95 ? -3.229 -0.31 -13.422 1 90.62 95 GLU A CA 1
ATOM 766 C C . GLU A 1 95 ? -2.109 -0.227 -12.391 1 90.62 95 GLU A C 1
ATOM 768 O O . GLU A 1 95 ? -1.784 0.859 -11.906 1 90.62 95 GLU A O 1
ATOM 773 N N . LEU A 1 96 ? -1.477 -1.324 -12.055 1 93.94 96 LEU A N 1
ATOM 774 C CA . LEU A 1 96 ? -0.432 -1.353 -11.039 1 93.94 96 LEU A CA 1
ATOM 775 C C . LEU A 1 96 ? 0.812 -0.612 -11.516 1 93.94 96 LEU A C 1
ATOM 777 O O . LEU A 1 96 ? 1.605 -0.133 -10.703 1 93.94 96 LEU A O 1
ATOM 781 N N . PHE A 1 97 ? 0.993 -0.488 -12.82 1 90.94 97 PHE A N 1
ATOM 782 C CA . PHE A 1 97 ? 2.16 0.203 -13.352 1 90.94 97 PHE A CA 1
ATOM 783 C C . PHE A 1 97 ? 2.084 1.697 -13.062 1 90.94 97 PHE A C 1
ATOM 785 O O . PHE A 1 97 ? 3.08 2.412 -13.195 1 90.94 97 PHE A O 1
ATOM 792 N N . PHE A 1 98 ? 0.936 2.164 -12.586 1 88.5 98 PHE A N 1
ATOM 793 C CA . PHE A 1 98 ? 0.742 3.59 -12.359 1 88.5 98 PHE A CA 1
ATOM 794 C C . PHE A 1 98 ? 0.831 3.922 -10.875 1 88.5 98 PHE A C 1
ATOM 796 O O . PHE A 1 98 ? 0.608 5.066 -10.477 1 88.5 98 PHE A O 1
ATOM 803 N N . LEU A 1 99 ? 1.149 2.986 -10.133 1 95.19 99 LEU A N 1
ATOM 804 C CA . LEU A 1 99 ? 1.309 3.223 -8.703 1 95.19 99 LEU A CA 1
ATOM 805 C C . LEU A 1 99 ? 2.459 4.188 -8.438 1 95.19 99 LEU A C 1
ATOM 807 O O . LEU A 1 99 ? 3.336 4.363 -9.289 1 95.19 99 LEU A O 1
ATOM 811 N N . PRO A 1 100 ? 2.445 4.863 -7.285 1 95.12 100 PRO A N 1
ATOM 812 C CA . PRO A 1 100 ? 3.543 5.762 -6.922 1 95.12 100 PRO A CA 1
ATOM 813 C C . PRO A 1 100 ? 4.906 5.07 -6.957 1 95.12 100 PRO A C 1
ATOM 815 O O . PRO A 1 100 ? 4.988 3.852 -6.789 1 95.12 100 PRO A O 1
ATOM 818 N N . SER A 1 101 ? 5.93 5.914 -7.188 1 94.12 101 SER A N 1
ATOM 819 C CA . SER A 1 101 ? 7.297 5.406 -7.25 1 94.12 101 SER A CA 1
ATOM 820 C C . SER A 1 101 ? 7.73 4.824 -5.91 1 94.12 101 SER A C 1
ATOM 822 O O . SER A 1 101 ? 7.539 5.445 -4.863 1 94.12 101 SER A O 1
ATOM 824 N N . ILE A 1 102 ? 8.273 3.668 -5.961 1 96.12 102 ILE A N 1
ATOM 825 C CA . ILE A 1 102 ? 8.781 2.93 -4.812 1 96.12 102 ILE A CA 1
ATOM 826 C C . ILE A 1 102 ? 9.625 1.749 -5.289 1 96.12 102 ILE A C 1
ATOM 828 O O . ILE A 1 102 ? 9.359 1.174 -6.344 1 96.12 102 ILE A O 1
ATOM 832 N N . PRO A 1 103 ? 10.648 1.39 -4.535 1 96.88 103 PRO A N 1
ATOM 833 C CA . PRO A 1 103 ? 11.477 0.276 -4.996 1 96.88 103 PRO A CA 1
ATOM 834 C C . PRO A 1 103 ? 10.68 -1 -5.242 1 96.88 103 PRO A C 1
ATOM 836 O O . PRO A 1 103 ? 10.953 -1.732 -6.195 1 96.88 103 PRO A O 1
ATOM 839 N N . VAL A 1 104 ? 9.68 -1.229 -4.328 1 98 104 VAL A N 1
ATOM 840 C CA . VAL A 1 104 ? 8.914 -2.459 -4.512 1 98 104 VAL A CA 1
ATOM 841 C C . VAL A 1 104 ? 7.547 -2.32 -3.85 1 98 104 VAL A C 1
ATOM 843 O O . VAL A 1 104 ? 7.414 -1.664 -2.814 1 98 104 VAL A O 1
ATOM 846 N N . ALA A 1 105 ? 6.523 -2.82 -4.43 1 98.56 105 ALA A N 1
ATOM 847 C CA . ALA A 1 105 ? 5.176 -2.99 -3.895 1 98.56 105 ALA A CA 1
ATOM 848 C C . ALA A 1 105 ? 4.762 -4.457 -3.904 1 98.56 105 ALA A C 1
ATOM 850 O O . ALA A 1 105 ? 4.992 -5.168 -4.887 1 98.56 105 ALA A O 1
ATOM 851 N N . MET A 1 106 ? 4.238 -4.922 -2.789 1 98.62 106 MET A N 1
ATOM 852 C CA . MET A 1 106 ? 3.869 -6.324 -2.617 1 98.62 106 MET A CA 1
ATOM 853 C C . MET A 1 106 ? 2.592 -6.453 -1.797 1 98.62 106 MET A C 1
ATOM 855 O O . MET A 1 106 ? 2.266 -5.57 -1.003 1 98.62 106 MET A O 1
ATOM 859 N N . PRO A 1 107 ? 1.842 -7.52 -2.018 1 98.69 107 PRO A N 1
ATOM 860 C CA . PRO A 1 107 ? 0.73 -7.785 -1.1 1 98.69 107 PRO A CA 1
ATOM 861 C C . PRO A 1 107 ? 1.184 -8.445 0.199 1 98.69 107 PRO A C 1
ATOM 863 O O . PRO A 1 107 ? 2.307 -8.953 0.281 1 98.69 107 PRO A O 1
ATOM 866 N N . ARG A 1 108 ? 0.316 -8.43 1.156 1 98.38 108 ARG A N 1
ATOM 867 C CA . ARG A 1 108 ? 0.544 -9.18 2.385 1 98.38 108 ARG A CA 1
ATOM 868 C C . ARG A 1 108 ? 0.416 -10.68 2.139 1 98.38 108 ARG A C 1
ATOM 870 O O . ARG A 1 108 ? -0.401 -11.117 1.324 1 98.38 108 ARG A O 1
ATOM 877 N N . ALA A 1 109 ? 1.307 -11.422 2.881 1 98.25 109 ALA A N 1
ATOM 878 C CA . ALA A 1 109 ? 0.968 -12.836 3.074 1 98.25 109 ALA A CA 1
ATOM 879 C C . ALA A 1 109 ? -0.159 -12.992 4.09 1 98.25 109 ALA A C 1
ATOM 881 O O . ALA A 1 109 ? 0.058 -13.5 5.191 1 98.25 109 ALA A O 1
ATOM 882 N N . TYR A 1 110 ? -1.395 -12.68 3.65 1 97.94 110 TYR A N 1
ATOM 883 C CA . TYR A 1 110 ? -2.52 -12.508 4.562 1 97.94 110 TYR A CA 1
ATOM 884 C C . TYR A 1 110 ? -2.803 -13.789 5.336 1 97.94 110 TYR A C 1
ATOM 886 O O . TYR A 1 110 ? -3.27 -13.742 6.477 1 97.94 110 TYR A O 1
ATOM 894 N N . TRP A 1 111 ? -2.451 -14.938 4.816 1 96.56 111 TRP A N 1
ATOM 895 C CA . TRP A 1 111 ? -2.73 -16.234 5.434 1 96.56 111 TRP A CA 1
ATOM 896 C C . TRP A 1 111 ? -1.837 -16.453 6.652 1 96.56 111 TRP A C 1
ATOM 898 O O . TRP A 1 111 ? -2.105 -17.328 7.473 1 96.56 111 TRP A O 1
ATOM 908 N N . LEU A 1 112 ? -0.827 -15.656 6.77 1 96.19 112 LEU A N 1
ATOM 909 C CA . LEU A 1 112 ? 0.089 -15.797 7.895 1 96.19 112 LEU A CA 1
ATOM 910 C C . LEU A 1 112 ? -0.239 -14.781 8.992 1 96.19 112 LEU A C 1
ATOM 912 O O . LEU A 1 112 ? 0.235 -14.914 10.117 1 96.19 112 LEU A O 1
ATOM 916 N N . PHE A 1 113 ? -0.981 -13.805 8.617 1 93.88 113 PHE A N 1
ATOM 917 C CA . PHE A 1 113 ? -1.324 -12.75 9.562 1 93.88 113 PHE A CA 1
ATOM 918 C C . PHE A 1 113 ? -2.332 -13.258 10.594 1 93.88 113 PHE A C 1
ATOM 920 O O . PHE A 1 113 ? -3.191 -14.078 10.273 1 93.88 113 PHE A O 1
ATOM 927 N N . PRO A 1 114 ? -2.25 -12.766 11.836 1 91.25 114 PRO A N 1
ATOM 928 C CA . PRO A 1 114 ? -1.31 -11.797 12.398 1 91.25 114 PRO A CA 1
ATOM 929 C C . PRO A 1 114 ? -0.095 -12.453 13.047 1 91.25 114 PRO A C 1
ATOM 931 O O . PRO A 1 114 ? 0.726 -11.773 13.664 1 91.25 114 PRO A O 1
ATOM 934 N N . MET A 1 115 ? 0.065 -13.734 12.891 1 92.75 115 MET A N 1
ATOM 935 C CA . MET A 1 115 ? 1.142 -14.461 13.555 1 92.75 115 MET A CA 1
ATOM 936 C C . MET A 1 115 ? 2.496 -14.094 12.961 1 92.75 115 MET A C 1
ATOM 938 O O . MET A 1 115 ? 3.486 -13.969 13.688 1 92.75 115 MET A O 1
ATOM 942 N N . LYS A 1 116 ? 2.539 -13.953 11.695 1 94.81 116 LYS A N 1
ATOM 943 C CA . LYS A 1 116 ? 3.721 -13.531 10.945 1 94.81 116 LYS A CA 1
ATOM 944 C C . LYS A 1 116 ? 3.375 -12.422 9.953 1 94.81 116 LYS A C 1
ATOM 946 O O . LYS A 1 116 ? 2.736 -12.68 8.93 1 94.81 116 LYS A O 1
ATOM 951 N N . GLU A 1 117 ? 3.83 -11.312 10.258 1 95.69 117 GLU A N 1
ATOM 952 C CA . GLU A 1 117 ? 3.459 -10.141 9.477 1 95.69 117 GLU A CA 1
ATOM 953 C C . GLU A 1 117 ? 4.488 -9.859 8.383 1 95.69 117 GLU A C 1
ATOM 955 O O . GLU A 1 117 ? 5.316 -8.953 8.523 1 95.69 117 GLU A O 1
ATOM 960 N N . ILE A 1 118 ? 4.367 -10.594 7.242 1 97.5 118 ILE A N 1
ATOM 961 C CA . ILE A 1 118 ? 5.32 -10.445 6.148 1 97.5 118 ILE A CA 1
ATOM 962 C C . ILE A 1 118 ? 4.57 -10.234 4.836 1 97.5 118 ILE A C 1
ATOM 964 O O . ILE A 1 118 ? 3.363 -10.477 4.758 1 97.5 118 ILE A O 1
ATOM 968 N N . LEU A 1 119 ? 5.297 -9.773 3.871 1 98.31 119 LEU A N 1
ATOM 969 C CA . LEU A 1 119 ? 4.77 -9.555 2.529 1 98.31 119 LEU A CA 1
ATOM 970 C C . LEU A 1 119 ? 5.105 -10.727 1.613 1 98.31 119 LEU A C 1
ATOM 972 O O . LEU A 1 119 ? 6.082 -11.445 1.852 1 98.31 119 LEU A O 1
ATOM 976 N N . SER A 1 120 ? 4.266 -10.906 0.64 1 97.88 120 SER A N 1
ATOM 977 C CA . SER A 1 120 ? 4.426 -12.023 -0.289 1 97.88 120 SER A CA 1
ATOM 978 C C . SER A 1 120 ? 5.059 -11.562 -1.598 1 97.88 120 SER A C 1
ATOM 980 O O . SER A 1 120 ? 4.727 -10.492 -2.115 1 97.88 120 SER A O 1
ATOM 982 N N . THR A 1 121 ? 5.93 -12.398 -2.158 1 95.75 121 THR A N 1
ATOM 983 C CA . THR A 1 121 ? 6.594 -12.078 -3.418 1 95.75 121 THR A CA 1
ATOM 984 C C . THR A 1 121 ? 5.863 -12.727 -4.59 1 95.75 121 THR A C 1
ATOM 986 O O . THR A 1 121 ? 6.352 -12.703 -5.723 1 95.75 121 THR A O 1
ATOM 989 N N . MET A 1 122 ? 4.68 -13.32 -4.348 1 94.88 122 MET A N 1
ATOM 990 C CA . MET A 1 122 ? 3.936 -13.938 -5.449 1 94.88 122 MET A CA 1
ATOM 991 C C . MET A 1 122 ? 3.617 -12.906 -6.527 1 94.88 122 MET A C 1
ATOM 993 O O . MET A 1 122 ? 3.393 -13.266 -7.684 1 94.88 122 MET A O 1
ATOM 997 N N . LEU A 1 123 ? 3.529 -11.703 -6.145 1 96.69 123 LEU A N 1
ATOM 998 C CA . LEU A 1 123 ? 3.326 -10.523 -6.984 1 96.69 123 LEU A CA 1
ATOM 999 C C . LEU A 1 123 ? 4.176 -9.359 -6.5 1 96.69 123 LEU A C 1
ATOM 1001 O O . LEU A 1 123 ? 4.109 -8.977 -5.328 1 96.69 123 LEU A O 1
ATOM 1005 N N . MET A 1 124 ? 5.016 -8.82 -7.414 1 96.69 124 MET A N 1
ATOM 1006 C CA . MET A 1 124 ? 5.836 -7.668 -7.059 1 96.69 124 MET A CA 1
ATOM 1007 C C . MET A 1 124 ? 5.82 -6.625 -8.172 1 96.69 124 MET A C 1
ATOM 1009 O O . MET A 1 124 ? 5.965 -6.961 -9.344 1 96.69 124 MET A O 1
ATOM 1013 N N . LEU A 1 125 ? 5.531 -5.457 -7.832 1 97.25 125 LEU A N 1
ATOM 1014 C CA . LEU A 1 125 ? 5.871 -4.328 -8.695 1 97.25 125 LEU A CA 1
ATOM 1015 C C . LEU A 1 125 ? 7.227 -3.744 -8.312 1 97.25 125 LEU A C 1
ATOM 1017 O O . LEU A 1 125 ? 7.402 -3.25 -7.195 1 97.25 125 LEU A O 1
ATOM 1021 N N . ILE A 1 126 ? 8.164 -3.787 -9.258 1 95.81 126 ILE A N 1
ATOM 1022 C CA . ILE A 1 126 ? 9.555 -3.467 -8.969 1 95.81 126 ILE A CA 1
ATOM 1023 C C . ILE A 1 126 ? 9.977 -2.234 -9.766 1 95.81 126 ILE A C 1
ATOM 1025 O O . ILE A 1 126 ? 9.609 -2.086 -10.938 1 95.81 126 ILE A O 1
ATOM 1029 N N . GLU A 1 127 ? 10.672 -1.363 -9.156 1 95.69 127 GLU A N 1
ATOM 1030 C CA . GLU A 1 127 ? 11.492 -0.373 -9.852 1 95.69 127 GLU A CA 1
ATOM 1031 C C . GLU A 1 127 ? 12.953 -0.797 -9.898 1 95.69 127 GLU A C 1
ATOM 1033 O O . GLU A 1 127 ? 13.688 -0.634 -8.922 1 95.69 127 GLU A O 1
ATOM 1038 N N . PRO A 1 128 ? 13.32 -1.323 -11.078 1 93 128 PRO A N 1
ATOM 1039 C CA . PRO A 1 128 ? 14.703 -1.805 -11.164 1 93 128 PRO A CA 1
ATOM 1040 C C . PRO A 1 128 ? 15.727 -0.719 -10.852 1 93 128 PRO A C 1
ATOM 1042 O O . PRO A 1 128 ? 15.523 0.447 -11.203 1 93 128 PRO A O 1
ATOM 1045 N N . SER A 1 129 ? 16.781 -1.094 -10.141 1 94.81 129 SER A N 1
ATOM 1046 C CA . SER A 1 129 ? 17.828 -0.204 -9.672 1 94.81 129 SER A CA 1
ATOM 1047 C C . SER A 1 129 ? 19.109 -0.978 -9.367 1 94.81 129 SER A C 1
ATOM 1049 O O . SER A 1 129 ? 19.094 -1.963 -8.625 1 94.81 129 SER A O 1
ATOM 1051 N N . GLU A 1 130 ? 20.203 -0.467 -9.906 1 94.44 130 GLU A N 1
ATOM 1052 C CA . GLU A 1 130 ? 21.484 -1.111 -9.633 1 94.44 130 GLU A CA 1
ATOM 1053 C C . GLU A 1 130 ? 21.812 -1.075 -8.141 1 94.44 130 GLU A C 1
ATOM 1055 O O . GLU A 1 130 ? 22.344 -2.039 -7.598 1 94.44 130 GLU A O 1
ATOM 1060 N N . VAL A 1 131 ? 21.516 -0.037 -7.559 1 94.38 131 VAL A N 1
ATOM 1061 C CA . VAL A 1 131 ? 21.781 0.137 -6.133 1 94.38 131 VAL A CA 1
ATOM 1062 C C . VAL A 1 131 ? 20.969 -0.878 -5.328 1 94.38 131 VAL A C 1
ATOM 1064 O O . VAL A 1 131 ? 21.516 -1.567 -4.461 1 94.38 131 VAL A O 1
ATOM 1067 N N . GLU A 1 132 ? 19.688 -0.955 -5.613 1 95.75 132 GLU A N 1
ATOM 1068 C CA . GLU A 1 132 ? 18.844 -1.909 -4.902 1 95.75 132 GLU A CA 1
ATOM 1069 C C . GLU A 1 132 ? 19.266 -3.346 -5.203 1 95.75 132 GLU A C 1
ATOM 1071 O O . GLU A 1 132 ? 19.219 -4.207 -4.32 1 95.75 132 GLU A O 1
ATOM 1076 N N . PHE A 1 133 ? 19.688 -3.568 -6.453 1 93.94 133 PHE A N 1
ATOM 1077 C CA . PHE A 1 133 ? 20.141 -4.902 -6.816 1 93.94 133 PHE A CA 1
ATOM 1078 C C . PHE A 1 133 ? 21.344 -5.305 -5.977 1 93.94 133 PHE A C 1
ATOM 1080 O O . PHE A 1 133 ? 21.406 -6.422 -5.457 1 93.94 133 PHE A O 1
ATOM 1087 N N . ALA A 1 134 ? 22.219 -4.414 -5.844 1 94.5 134 ALA A N 1
ATOM 1088 C CA . ALA A 1 134 ? 23.406 -4.688 -5.035 1 94.5 134 ALA A CA 1
ATOM 1089 C C . ALA A 1 134 ? 23.016 -5 -3.592 1 94.5 134 ALA A C 1
ATOM 1091 O O . ALA A 1 134 ? 23.594 -5.902 -2.973 1 94.5 134 ALA A O 1
ATOM 1092 N N . ARG A 1 135 ? 22.109 -4.281 -3.004 1 94.81 135 ARG A N 1
ATOM 1093 C CA . ARG A 1 135 ? 21.625 -4.531 -1.653 1 94.81 135 ARG A CA 1
ATOM 1094 C C . ARG A 1 135 ? 21.016 -5.93 -1.539 1 94.81 135 ARG A C 1
ATOM 1096 O O . ARG A 1 135 ? 21.266 -6.641 -0.562 1 94.81 135 ARG A O 1
ATOM 1103 N N . ILE A 1 136 ? 20.25 -6.312 -2.504 1 94.62 136 ILE A N 1
ATOM 1104 C CA . ILE A 1 136 ? 19.578 -7.613 -2.529 1 94.62 136 ILE A CA 1
ATOM 1105 C C . ILE A 1 136 ? 20.641 -8.719 -2.611 1 94.62 136 ILE A C 1
ATOM 1107 O O . ILE A 1 136 ? 20.547 -9.711 -1.884 1 94.62 136 ILE A O 1
ATOM 1111 N N . MET A 1 137 ? 21.641 -8.5 -3.506 1 92.06 137 MET A N 1
ATOM 1112 C CA . MET A 1 137 ? 22.703 -9.492 -3.645 1 92.06 137 MET A CA 1
ATOM 1113 C C . MET A 1 137 ? 23.453 -9.664 -2.328 1 92.06 137 MET A C 1
ATOM 1115 O O . MET A 1 137 ? 23.766 -10.789 -1.934 1 92.06 137 MET A O 1
ATOM 1119 N N . SER A 1 138 ? 23.688 -8.578 -1.698 1 93.69 138 SER A N 1
ATOM 1120 C CA . SER A 1 138 ? 24.375 -8.641 -0.406 1 93.69 138 SER A CA 1
ATOM 1121 C C . SER A 1 138 ? 23.531 -9.406 0.619 1 93.69 138 SER A C 1
ATOM 1123 O O . SER A 1 138 ? 24.062 -10.227 1.366 1 93.69 138 SER A O 1
ATOM 1125 N N . GLU A 1 139 ? 22.266 -9.133 0.691 1 93.94 139 GLU A N 1
ATOM 1126 C CA . GLU A 1 139 ? 21.375 -9.828 1.605 1 93.94 139 GLU A CA 1
ATOM 1127 C C . GLU A 1 139 ? 21.312 -11.32 1.289 1 93.94 139 GLU A C 1
ATOM 1129 O O . GLU A 1 139 ? 21.281 -12.156 2.199 1 93.94 139 GLU A O 1
ATOM 1134 N N . MET A 1 140 ? 21.266 -11.648 0.019 1 89.38 140 MET A N 1
ATOM 1135 C CA . MET A 1 140 ? 21.25 -13.047 -0.416 1 89.38 140 MET A CA 1
ATOM 1136 C C . MET A 1 140 ? 22.5 -13.781 0.045 1 89.38 140 MET A C 1
ATOM 1138 O O . MET A 1 140 ? 22.422 -14.922 0.508 1 89.38 140 MET A O 1
ATOM 1142 N N . ASP A 1 141 ? 23.578 -13.109 -0.045 1 88.25 141 ASP A N 1
ATOM 1143 C CA . ASP A 1 141 ? 24.859 -13.695 0.339 1 88.25 141 ASP A CA 1
ATOM 1144 C C . ASP A 1 141 ? 24.922 -13.961 1.843 1 88.25 141 ASP A C 1
ATOM 1146 O O . ASP A 1 141 ? 25.531 -14.93 2.289 1 88.25 141 ASP A O 1
ATOM 1150 N N . ALA A 1 142 ? 24.25 -13.156 2.562 1 90.94 142 ALA A N 1
ATOM 1151 C CA . ALA A 1 142 ? 24.281 -13.258 4.02 1 90.94 142 ALA A CA 1
ATOM 1152 C C . ALA A 1 142 ? 23.188 -14.188 4.531 1 90.94 142 ALA A C 1
ATOM 1154 O O . ALA A 1 142 ? 23.156 -14.539 5.711 1 90.94 142 ALA A O 1
ATOM 1155 N N . ALA A 1 143 ? 22.281 -14.555 3.658 1 87.44 143 ALA A N 1
ATOM 1156 C CA . ALA A 1 143 ? 21.078 -15.289 4.059 1 87.44 143 ALA A CA 1
ATOM 1157 C C . ALA A 1 143 ? 21.406 -16.719 4.438 1 87.44 143 ALA A C 1
ATOM 1159 O O . ALA A 1 143 ? 22.359 -17.312 3.912 1 87.44 143 ALA A O 1
ATOM 1160 N N . SER A 1 144 ? 20.688 -17.234 5.355 1 86.12 144 SER A N 1
ATOM 1161 C CA . SER A 1 144 ? 20.828 -18.641 5.746 1 86.12 144 SER A CA 1
ATOM 1162 C C . SER A 1 144 ? 20.25 -19.562 4.691 1 86.12 144 SER A C 1
ATOM 1164 O O . SER A 1 144 ? 19.594 -19.109 3.754 1 86.12 144 SER A O 1
ATOM 1166 N N . SER A 1 145 ? 20.406 -20.859 4.922 1 80.38 145 SER A N 1
ATOM 1167 C CA . SER A 1 145 ? 19.922 -21.875 3.986 1 80.38 145 SER A CA 1
ATOM 1168 C C . SER A 1 145 ? 18.406 -21.953 4.012 1 80.38 145 SER A C 1
ATOM 1170 O O . SER A 1 145 ? 17.781 -22.422 3.051 1 80.38 145 SER A O 1
ATOM 1172 N N . ASN A 1 146 ? 17.797 -21.375 5.012 1 82.69 146 ASN A N 1
ATOM 1173 C CA . ASN A 1 146 ? 16.344 -21.469 5.145 1 82.69 146 ASN A CA 1
ATOM 1174 C C . ASN A 1 146 ? 15.648 -20.203 4.648 1 82.69 146 ASN A C 1
ATOM 1176 O O . ASN A 1 146 ? 14.422 -20.094 4.695 1 82.69 146 ASN A O 1
ATOM 1180 N N . ASP A 1 147 ? 16.5 -19.297 4.172 1 87.19 14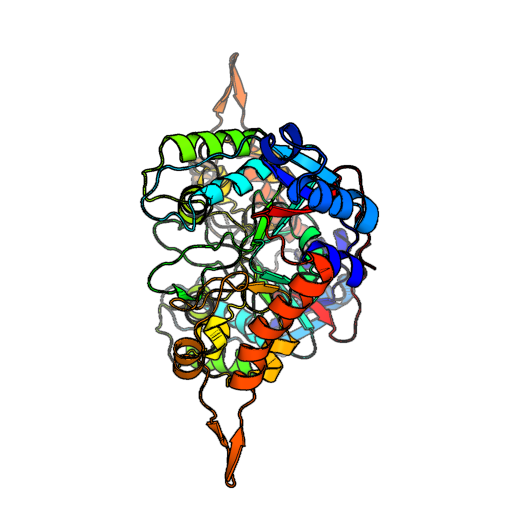7 ASP A N 1
ATOM 1181 C CA . ASP A 1 147 ? 15.93 -18.047 3.67 1 87.19 147 ASP A CA 1
ATOM 1182 C C . ASP A 1 147 ? 15.688 -18.125 2.164 1 87.19 147 ASP A C 1
ATOM 1184 O O . ASP A 1 147 ? 16.594 -18.438 1.398 1 87.19 147 ASP A O 1
ATOM 1188 N N . TYR A 1 148 ? 14.445 -17.859 1.83 1 89.75 148 TYR A N 1
ATOM 1189 C CA . TYR A 1 148 ? 14.078 -17.812 0.419 1 89.75 148 TYR A CA 1
ATOM 1190 C C . TYR A 1 148 ? 13.75 -16.375 -0.004 1 89.75 148 TYR A C 1
ATOM 1192 O O . TYR A 1 148 ? 14.219 -15.422 0.616 1 89.75 148 TYR A O 1
ATOM 1200 N N . ASP A 1 149 ? 13.094 -16.234 -1.174 1 91.81 149 ASP A N 1
ATOM 1201 C CA . ASP A 1 149 ? 12.844 -14.898 -1.723 1 91.81 149 ASP A CA 1
ATOM 1202 C C . ASP A 1 149 ? 12.039 -14.039 -0.751 1 91.81 149 ASP A C 1
ATOM 1204 O O . ASP A 1 149 ? 12.367 -12.883 -0.514 1 91.81 149 ASP A O 1
ATOM 1208 N N . MET A 1 150 ? 11.016 -14.633 -0.087 1 93.88 150 MET A N 1
ATOM 1209 C CA . MET A 1 150 ? 10.164 -13.867 0.81 1 93.88 150 MET A CA 1
ATOM 1210 C C . MET A 1 150 ? 10.953 -13.352 2.01 1 93.88 150 MET A C 1
ATOM 1212 O O . MET A 1 150 ? 10.773 -12.211 2.434 1 93.88 150 MET A O 1
ATOM 1216 N N . GLU A 1 151 ? 11.836 -14.188 2.557 1 94.62 151 GLU A N 1
ATOM 1217 C CA . GLU A 1 151 ? 12.641 -13.773 3.701 1 94.62 151 GLU A CA 1
ATOM 1218 C C . GLU A 1 151 ? 13.609 -12.656 3.318 1 94.62 151 GLU A C 1
ATOM 1220 O O . GLU A 1 151 ? 13.758 -11.68 4.051 1 94.62 151 GLU A O 1
ATOM 1225 N N . ILE A 1 152 ? 14.219 -12.797 2.203 1 94.5 152 ILE A N 1
ATOM 1226 C CA . ILE A 1 152 ? 15.219 -11.828 1.753 1 94.5 152 ILE A CA 1
ATOM 1227 C C . ILE A 1 152 ? 14.547 -10.477 1.508 1 94.5 152 ILE A C 1
ATOM 1229 O O . ILE A 1 152 ? 15.016 -9.445 2.004 1 94.5 152 ILE A O 1
ATOM 1233 N N . ILE A 1 153 ? 13.477 -10.5 0.764 1 96.62 153 ILE A N 1
ATOM 1234 C CA . ILE A 1 153 ? 12.82 -9.258 0.385 1 96.62 153 ILE A CA 1
ATOM 1235 C C . ILE A 1 153 ? 12.234 -8.586 1.624 1 96.62 153 ILE A C 1
ATOM 1237 O O . ILE A 1 153 ? 12.289 -7.359 1.758 1 96.62 153 ILE A O 1
ATOM 1241 N N . ASN A 1 154 ? 11.672 -9.375 2.516 1 97.12 154 ASN A N 1
ATOM 1242 C CA . ASN A 1 154 ? 11.094 -8.797 3.725 1 97.12 154 ASN A CA 1
ATOM 1243 C C . ASN A 1 154 ? 12.172 -8.234 4.648 1 97.12 154 ASN A C 1
ATOM 1245 O O . ASN A 1 154 ? 11.938 -7.238 5.34 1 97.12 154 ASN A O 1
ATOM 1249 N N . SER A 1 155 ? 13.312 -8.836 4.676 1 95.5 155 SER A N 1
ATOM 1250 C CA . SER A 1 155 ? 14.406 -8.297 5.469 1 95.5 155 SER A CA 1
ATOM 1251 C C . SER A 1 155 ? 14.781 -6.891 5.008 1 95.5 155 SER A C 1
ATOM 1253 O O . SER A 1 155 ? 15.133 -6.039 5.824 1 95.5 155 SER A O 1
ATOM 1255 N N . LEU A 1 156 ? 14.617 -6.66 3.781 1 95.88 156 LEU A N 1
ATOM 1256 C CA . LEU A 1 156 ? 15.07 -5.398 3.203 1 95.88 156 LEU A CA 1
ATOM 1257 C C . LEU A 1 156 ? 13.93 -4.383 3.152 1 95.88 156 LEU A C 1
ATOM 1259 O O . LEU A 1 156 ? 14.148 -3.189 3.363 1 95.88 156 LEU A O 1
ATOM 1263 N N . TYR A 1 157 ? 12.664 -4.844 2.9 1 97.06 157 TYR A N 1
ATOM 1264 C CA . TYR A 1 157 ? 11.688 -3.871 2.428 1 97.06 157 TYR A CA 1
ATOM 1265 C C . TYR A 1 157 ? 10.414 -3.93 3.262 1 97.06 157 TYR A C 1
ATOM 1267 O O . TYR A 1 157 ? 9.5 -3.117 3.076 1 97.06 157 TYR A O 1
ATOM 1275 N N . ARG A 1 158 ? 10.258 -4.824 4.156 1 96.25 158 ARG A N 1
ATOM 1276 C CA . ARG A 1 158 ? 9 -5.031 4.871 1 96.25 158 ARG A CA 1
ATOM 1277 C C . ARG A 1 158 ? 8.492 -3.727 5.473 1 96.25 158 ARG A C 1
ATOM 1279 O O . ARG A 1 158 ? 7.281 -3.477 5.492 1 96.25 158 ARG A O 1
ATOM 1286 N N . ASN A 1 159 ? 9.383 -2.875 5.887 1 94.94 159 ASN A N 1
ATOM 1287 C CA . ASN A 1 159 ? 8.992 -1.685 6.633 1 94.94 159 ASN A CA 1
ATOM 1288 C C . ASN A 1 159 ? 8.914 -0.455 5.734 1 94.94 159 ASN A C 1
ATOM 1290 O O . ASN A 1 159 ? 8.617 0.646 6.199 1 94.94 159 ASN A O 1
ATOM 1294 N N . ASN A 1 160 ? 9.156 -0.64 4.426 1 95.75 160 ASN A N 1
ATOM 1295 C CA . ASN A 1 160 ? 9.203 0.542 3.574 1 95.75 160 ASN A CA 1
ATOM 1296 C C . ASN A 1 160 ? 8.484 0.31 2.25 1 95.75 160 ASN A C 1
ATOM 1298 O O . ASN A 1 160 ? 8.195 1.26 1.519 1 95.75 160 ASN A O 1
ATOM 1302 N N . ALA A 1 161 ? 8.086 -0.933 1.982 1 97.88 161 ALA A N 1
ATOM 1303 C CA . ALA A 1 161 ? 7.402 -1.253 0.734 1 97.88 161 ALA A CA 1
ATOM 1304 C C . ALA A 1 161 ? 5.988 -0.677 0.723 1 97.88 161 ALA A C 1
ATOM 1306 O O . ALA A 1 161 ? 5.402 -0.437 1.78 1 97.88 161 ALA A O 1
ATOM 1307 N N . MET A 1 162 ? 5.543 -0.347 -0.448 1 98.38 162 MET A N 1
ATOM 1308 C CA . MET A 1 162 ? 4.102 -0.19 -0.613 1 98.38 162 MET A CA 1
ATOM 1309 C C . MET A 1 162 ? 3.391 -1.534 -0.496 1 98.38 162 MET A C 1
ATOM 1311 O O . MET A 1 162 ? 3.871 -2.543 -1.015 1 98.38 162 MET A O 1
ATOM 1315 N N . VAL A 1 163 ? 2.303 -1.584 0.228 1 98.75 163 VAL A N 1
ATOM 1316 C CA . VAL A 1 163 ? 1.569 -2.834 0.39 1 98.75 163 VAL A CA 1
ATOM 1317 C C . VAL A 1 163 ? 0.295 -2.799 -0.452 1 98.75 163 VAL A C 1
ATOM 1319 O O . VAL A 1 163 ? -0.568 -1.942 -0.245 1 98.75 163 VAL A O 1
ATOM 1322 N N . LEU A 1 164 ? 0.205 -3.695 -1.363 1 98.5 164 LEU A N 1
ATOM 1323 C CA . LEU A 1 164 ? -0.944 -3.828 -2.252 1 98.5 164 LEU A CA 1
ATOM 1324 C C . LEU A 1 164 ? -2.096 -4.539 -1.55 1 98.5 164 LEU A C 1
ATOM 1326 O O . LEU A 1 164 ? -1.871 -5.363 -0.662 1 98.5 164 LEU A O 1
ATOM 1330 N N . PRO A 1 165 ? -3.326 -4.195 -1.957 1 97.56 165 PRO A N 1
ATOM 1331 C CA . PRO A 1 165 ? -4.422 -5.035 -1.464 1 97.56 165 PRO A CA 1
ATOM 1332 C C . PRO A 1 165 ? -4.258 -6.5 -1.852 1 97.56 165 PRO A C 1
ATOM 1334 O O . PRO A 1 165 ? -4.105 -6.816 -3.033 1 97.56 165 PRO A O 1
ATOM 1337 N N . HIS A 1 166 ? -4.277 -7.355 -0.833 1 98.25 166 HIS A N 1
ATOM 1338 C CA . HIS A 1 166 ? -4.207 -8.766 -1.181 1 98.25 166 HIS A CA 1
ATOM 1339 C C . HIS A 1 166 ? -5.523 -9.258 -1.775 1 98.25 166 HIS A C 1
ATOM 1341 O O . HIS A 1 166 ? -5.531 -10.164 -2.613 1 98.25 166 HIS A O 1
ATOM 1347 N N . ARG A 1 167 ? -6.613 -8.609 -1.306 1 97.31 167 ARG A N 1
ATOM 1348 C CA . ARG A 1 167 ? -7.879 -8.922 -1.964 1 97.31 167 ARG A CA 1
ATOM 1349 C C . ARG A 1 167 ? -7.832 -8.539 -3.439 1 97.31 167 ARG A C 1
ATOM 1351 O O . ARG A 1 167 ? -7.352 -7.461 -3.793 1 97.31 167 ARG A O 1
ATOM 1358 N N . ARG A 1 168 ? -8.227 -9.414 -4.359 1 97.38 168 ARG A N 1
ATOM 1359 C CA . ARG A 1 168 ? -8.219 -9.32 -5.816 1 97.38 168 ARG A CA 1
ATOM 1360 C C . ARG A 1 168 ? -6.852 -9.672 -6.383 1 97.38 168 ARG A C 1
ATOM 1362 O O . ARG A 1 168 ? -6.75 -10.234 -7.477 1 97.38 168 ARG A O 1
ATOM 1369 N N . TYR A 1 169 ? -5.742 -9.336 -5.652 1 98.25 169 TYR A N 1
ATOM 1370 C CA . TYR A 1 169 ? -4.43 -9.422 -6.289 1 98.25 169 TYR A CA 1
ATOM 1371 C C . TYR A 1 169 ? -3.637 -10.602 -5.746 1 98.25 169 TYR A C 1
ATOM 1373 O O . TYR A 1 169 ? -2.57 -10.93 -6.273 1 98.25 169 TYR A O 1
ATOM 1381 N N . ALA A 1 170 ? -4.086 -11.203 -4.676 1 98.25 170 ALA A N 1
ATOM 1382 C CA . ALA A 1 170 ? -3.295 -12.266 -4.055 1 98.25 170 ALA A CA 1
ATOM 1383 C C . ALA A 1 170 ? -4.195 -13.344 -3.459 1 98.25 170 ALA A C 1
ATOM 1385 O O . ALA A 1 170 ? -3.984 -13.773 -2.322 1 98.25 170 ALA A O 1
ATOM 1386 N N . LEU A 1 171 ? -5.18 -13.711 -4.191 1 98.56 171 LEU A N 1
ATOM 1387 C CA . LEU A 1 171 ? -6.059 -14.789 -3.754 1 98.56 171 LEU A CA 1
ATOM 1388 C C . LEU A 1 171 ? -5.355 -16.141 -3.871 1 98.56 171 LEU A C 1
ATOM 1390 O O . LEU A 1 171 ? -4.77 -16.453 -4.91 1 98.56 171 LEU A O 1
ATOM 1394 N N . LEU A 1 172 ? -5.398 -16.922 -2.797 1 98.62 172 LEU A N 1
ATOM 1395 C CA . LEU A 1 172 ? -4.875 -18.297 -2.828 1 98.62 172 LEU A CA 1
ATOM 1396 C C . LEU A 1 172 ? -5.98 -19.297 -3.146 1 98.62 172 LEU A C 1
ATOM 1398 O O . LEU A 1 172 ? -7.105 -19.156 -2.66 1 98.62 172 LEU A O 1
ATOM 1402 N N . THR A 1 173 ? -5.648 -20.328 -3.945 1 98.5 173 THR A N 1
ATOM 1403 C CA . THR A 1 173 ? -6.617 -21.391 -4.18 1 98.5 173 THR A CA 1
ATOM 1404 C C . THR A 1 173 ? -7.078 -22 -2.857 1 98.5 173 THR A C 1
ATOM 1406 O O . THR A 1 173 ? -8.258 -22.297 -2.688 1 98.5 173 THR A O 1
ATOM 1409 N N . GLY A 1 174 ? -6.199 -22.094 -1.886 1 98 174 GLY A N 1
ATOM 1410 C CA . GLY A 1 174 ? -6.512 -22.688 -0.595 1 98 174 GLY A CA 1
ATOM 1411 C C . GLY A 1 174 ? -7.523 -21.875 0.202 1 98 174 GLY A C 1
ATOM 1412 O O . GLY A 1 174 ? -8.102 -22.375 1.169 1 98 174 GLY A O 1
ATOM 1413 N N . GLU A 1 175 ? -7.746 -20.625 -0.19 1 98.25 175 GLU A N 1
ATOM 1414 C CA . GLU A 1 175 ? -8.734 -19.797 0.496 1 98.25 175 GLU A CA 1
ATOM 1415 C C . GLU A 1 175 ? -10.125 -20.406 0.396 1 98.25 175 GLU A C 1
ATOM 1417 O O . GLU A 1 175 ? -10.93 -20.297 1.326 1 98.25 175 GLU A O 1
ATOM 1422 N N . PHE A 1 176 ? -10.438 -21.109 -0.662 1 98 176 PHE A N 1
ATOM 1423 C CA . PHE A 1 176 ? -11.766 -21.656 -0.905 1 98 176 PHE A CA 1
ATOM 1424 C C . PHE A 1 176 ? -12.055 -22.812 0.044 1 98 176 PHE A C 1
ATOM 1426 O O . PHE A 1 176 ? -13.211 -23.188 0.251 1 98 176 PHE A O 1
ATOM 1433 N N . ARG A 1 177 ? -11.055 -23.391 0.631 1 95.75 177 ARG A N 1
ATOM 1434 C CA . ARG A 1 177 ? -11.273 -24.516 1.536 1 95.75 177 ARG A CA 1
ATOM 1435 C C . ARG A 1 177 ? -11.086 -24.094 2.99 1 95.75 177 ARG A C 1
ATOM 1437 O O . ARG A 1 177 ? -11.102 -24.922 3.893 1 95.75 177 ARG A O 1
ATOM 1444 N N . SER A 1 178 ? -10.812 -22.828 3.205 1 95.25 178 SER A N 1
ATOM 1445 C CA . SER A 1 178 ? -10.602 -22.328 4.559 1 95.25 178 SER A CA 1
ATOM 1446 C C . SER A 1 178 ? -11.914 -22.281 5.34 1 95.25 178 SER A C 1
ATOM 1448 O O . SER A 1 178 ? -12.992 -22.141 4.754 1 95.25 178 SER A O 1
ATOM 1450 N N . GLU A 1 179 ? -11.773 -22.359 6.621 1 92.38 179 GLU A N 1
ATOM 1451 C CA . GLU A 1 179 ? -12.938 -22.281 7.496 1 92.38 179 GLU A CA 1
ATOM 1452 C C . GLU A 1 179 ? -13.367 -20.828 7.711 1 92.38 179 GLU A C 1
ATOM 1454 O O . GLU A 1 179 ? -14.562 -20.531 7.781 1 92.38 179 GLU A O 1
ATOM 1459 N N . SER A 1 180 ? -12.406 -20 7.84 1 95.75 180 SER A N 1
ATOM 1460 C CA . SER A 1 180 ? -12.648 -18.562 7.98 1 95.75 180 SER A CA 1
ATOM 1461 C C . SER A 1 180 ? -12.008 -17.781 6.836 1 95.75 180 SER A C 1
ATOM 1463 O O . SER A 1 180 ? -10.922 -18.125 6.371 1 95.75 180 SER A O 1
ATOM 1465 N N . HIS A 1 181 ? -12.734 -16.781 6.398 1 97.31 181 HIS A N 1
ATOM 1466 C CA . HIS A 1 181 ? -12.258 -15.969 5.281 1 97.31 181 HIS A CA 1
ATOM 1467 C C . HIS A 1 181 ? -12 -14.531 5.707 1 97.31 181 HIS A C 1
ATOM 1469 O O . HIS A 1 181 ? -11.844 -13.648 4.863 1 97.31 181 HIS A O 1
ATOM 1475 N N . ALA A 1 182 ? -11.977 -14.281 7.016 1 96.12 182 ALA A N 1
ATOM 1476 C CA . ALA A 1 182 ? -11.844 -12.93 7.543 1 96.12 182 ALA A CA 1
ATOM 1477 C C . ALA A 1 182 ? -10.508 -12.305 7.148 1 96.12 182 ALA A C 1
ATOM 1479 O O . ALA A 1 182 ? -10.438 -11.117 6.836 1 96.12 182 ALA A O 1
ATOM 1480 N N . LYS A 1 183 ? -9.445 -13.086 7.105 1 96.56 183 LYS A N 1
ATOM 1481 C CA . LYS A 1 183 ? -8.125 -12.578 6.758 1 96.56 183 LYS A CA 1
ATOM 1482 C C . LYS A 1 183 ? -8.078 -12.109 5.305 1 96.56 183 LYS A C 1
ATOM 1484 O O . LYS A 1 183 ? -7.531 -11.047 5.004 1 96.56 183 LYS A O 1
ATOM 1489 N N . TYR A 1 184 ? -8.703 -12.922 4.461 1 98.06 184 TYR A N 1
ATOM 1490 C CA . TYR A 1 184 ? -8.727 -12.547 3.051 1 98.06 184 TYR A CA 1
ATOM 1491 C C . TYR A 1 184 ? -9.656 -11.359 2.818 1 98.06 184 TYR A C 1
ATOM 1493 O O . TYR A 1 184 ? -9.305 -10.422 2.098 1 98.06 184 TYR A O 1
ATOM 1501 N N . LEU A 1 185 ? -10.797 -11.383 3.432 1 96.56 185 LEU A N 1
ATOM 1502 C CA . LEU A 1 185 ? -11.805 -10.352 3.215 1 96.56 185 LEU A CA 1
ATOM 1503 C C . LEU A 1 185 ? -11.43 -9.062 3.92 1 96.56 185 LEU A C 1
ATOM 1505 O O . LEU A 1 185 ? -11.906 -7.984 3.557 1 96.56 185 LEU A O 1
ATOM 1509 N N . GLY A 1 186 ? -10.594 -9.125 4.941 1 92.44 186 GLY A N 1
ATOM 1510 C CA . GLY A 1 186 ? -10.297 -7.973 5.777 1 92.44 186 GLY A CA 1
ATOM 1511 C C . GLY A 1 186 ? -11.461 -7.547 6.648 1 92.44 186 GLY A C 1
ATOM 1512 O O . GLY A 1 186 ? -11.586 -6.371 7 1 92.44 186 GLY A O 1
ATOM 1513 N N . SER A 1 187 ? -12.32 -8.414 6.902 1 91.75 187 SER A N 1
ATOM 1514 C CA . SER A 1 187 ? -13.539 -8.125 7.648 1 91.75 187 SER A CA 1
ATOM 1515 C C . SER A 1 187 ? -14.055 -9.359 8.375 1 91.75 187 SER A C 1
ATOM 1517 O O . SER A 1 187 ? -14.109 -10.445 7.801 1 91.75 187 SER A O 1
ATOM 1519 N N . GLU A 1 188 ? -14.383 -9.18 9.617 1 89.88 188 GLU A N 1
ATOM 1520 C CA . GLU A 1 188 ? -14.945 -10.273 10.398 1 89.88 188 GLU A CA 1
ATOM 1521 C C . GLU A 1 188 ? -16.453 -10.414 10.156 1 89.88 188 GLU A C 1
ATOM 1523 O O . GLU A 1 188 ? -17.047 -11.43 10.516 1 89.88 188 GLU A O 1
ATOM 1528 N N . ILE A 1 189 ? -17.016 -9.438 9.492 1 89.94 189 ILE A N 1
ATOM 1529 C CA . ILE A 1 189 ? -18.484 -9.43 9.43 1 89.94 189 ILE A CA 1
ATOM 1530 C C . ILE A 1 189 ? -18.938 -9.695 7.996 1 89.94 189 ILE A C 1
ATOM 1532 O O . ILE A 1 189 ? -20.094 -10.039 7.766 1 89.94 189 ILE A O 1
ATOM 1536 N N . GLU A 1 190 ? -18.078 -9.484 7.055 1 93.38 190 GLU A N 1
ATOM 1537 C CA . GLU A 1 190 ? -18.469 -9.734 5.672 1 93.38 190 GLU A CA 1
ATOM 1538 C C . GLU A 1 190 ? -18.609 -11.234 5.406 1 93.38 190 GLU A C 1
ATOM 1540 O O . GLU A 1 190 ? -17.688 -12.008 5.656 1 93.38 190 GLU A O 1
ATOM 1545 N N . PRO A 1 191 ? -19.781 -11.625 4.875 1 93.62 191 PRO A N 1
ATOM 1546 C CA . PRO A 1 191 ? -19.938 -13.047 4.566 1 93.62 191 PRO A CA 1
ATOM 1547 C C . PRO A 1 191 ? -19.125 -13.492 3.354 1 93.62 191 PRO A C 1
ATOM 1549 O O . PRO A 1 191 ? -18.984 -12.734 2.387 1 93.62 191 PRO A O 1
ATOM 1552 N N . TRP A 1 192 ? -18.672 -14.664 3.451 1 95.56 192 TRP A N 1
ATOM 1553 C CA . TRP A 1 192 ? -17.922 -15.25 2.338 1 95.56 192 TRP A CA 1
ATOM 1554 C C . TRP A 1 192 ? -18.875 -15.664 1.215 1 95.56 192 TRP A C 1
ATOM 1556 O O . TRP A 1 192 ? -19.875 -16.344 1.458 1 95.56 192 TRP A O 1
ATOM 1566 N N . ASP A 1 193 ? -18.594 -15.188 0.019 1 96.06 193 ASP A N 1
ATOM 1567 C CA . ASP A 1 193 ? -19.219 -15.594 -1.232 1 96.06 193 ASP A CA 1
ATOM 1568 C C . ASP A 1 193 ? -18.188 -16.031 -2.26 1 96.06 193 ASP A C 1
ATOM 1570 O O . ASP A 1 193 ? -17.516 -15.188 -2.875 1 96.06 193 ASP A O 1
ATOM 1574 N N . PRO A 1 194 ? -18.094 -17.344 -2.438 1 97 194 PRO A N 1
ATOM 1575 C CA . PRO A 1 194 ? -17.031 -17.828 -3.326 1 97 194 PRO A CA 1
ATOM 1576 C C . PRO A 1 194 ? -17.172 -17.297 -4.754 1 97 194 PRO A C 1
ATOM 1578 O O . PRO A 1 194 ? -16.172 -17.047 -5.43 1 97 194 PRO A O 1
ATOM 1581 N N . ALA A 1 195 ? -18.375 -17.141 -5.203 1 96.94 195 ALA A N 1
ATOM 1582 C CA . ALA A 1 195 ? -18.578 -16.609 -6.551 1 96.94 195 ALA A CA 1
ATOM 1583 C C . ALA A 1 195 ? -18.109 -15.172 -6.664 1 96.94 195 ALA A C 1
ATOM 1585 O O . ALA A 1 195 ? -17.469 -14.797 -7.652 1 96.94 195 ALA A O 1
ATOM 1586 N N . ARG A 1 196 ? -18.359 -14.422 -5.68 1 96.88 196 ARG A N 1
ATOM 1587 C CA . ARG A 1 196 ? -17.938 -13.031 -5.672 1 96.88 196 ARG A CA 1
ATOM 1588 C C . ARG A 1 196 ? -16.406 -12.93 -5.57 1 96.88 196 ARG A C 1
ATOM 1590 O O . ARG A 1 196 ? -15.789 -12.125 -6.266 1 96.88 196 ARG A O 1
ATOM 1597 N N . ALA A 1 197 ? -15.867 -13.734 -4.691 1 97.56 197 ALA A N 1
ATOM 1598 C CA . ALA A 1 197 ? -14.422 -13.742 -4.527 1 97.56 197 ALA A CA 1
ATOM 1599 C C . ALA A 1 197 ? -13.719 -14.086 -5.84 1 97.56 197 ALA A C 1
ATOM 1601 O O . ALA A 1 197 ? -12.742 -13.43 -6.223 1 97.56 197 ALA A O 1
ATOM 1602 N N . TYR A 1 198 ? -14.266 -15.031 -6.547 1 97.69 198 TYR A N 1
ATOM 1603 C CA . TYR A 1 198 ? -13.703 -15.43 -7.832 1 97.69 198 TYR A CA 1
ATOM 1604 C C . TYR A 1 198 ? -13.867 -14.328 -8.867 1 97.69 198 TYR A C 1
ATOM 1606 O O . TYR A 1 198 ? -12.93 -14.008 -9.602 1 97.69 198 TYR A O 1
ATOM 1614 N N . SER A 1 199 ? -15.008 -13.727 -8.859 1 96.69 199 SER A N 1
ATOM 1615 C CA . SER A 1 199 ? -15.328 -12.734 -9.883 1 96.69 199 SER A CA 1
ATOM 1616 C C . SER A 1 199 ? -14.477 -11.477 -9.711 1 96.69 199 SER A C 1
ATOM 1618 O O . SER A 1 199 ? -14.148 -10.805 -10.695 1 96.69 199 SER A O 1
ATOM 1620 N N . GLU A 1 200 ? -14.078 -11.164 -8.516 1 95.88 200 GLU A N 1
ATOM 1621 C CA . GLU A 1 200 ? -13.328 -9.93 -8.289 1 95.88 200 GLU A CA 1
ATOM 1622 C C . GLU A 1 200 ? -11.828 -10.172 -8.359 1 95.88 200 GLU A C 1
ATOM 1624 O O . GLU A 1 200 ? -11.039 -9.219 -8.445 1 95.88 200 GLU A O 1
ATOM 1629 N N . ALA A 1 201 ? -11.438 -11.43 -8.328 1 97.94 201 ALA A N 1
ATOM 1630 C CA . ALA A 1 201 ? -10.016 -11.75 -8.297 1 97.94 201 ALA A CA 1
ATOM 1631 C C . ALA A 1 201 ? -9.344 -11.422 -9.625 1 97.94 201 ALA A C 1
ATOM 1633 O O . ALA A 1 201 ? -9.914 -11.664 -10.695 1 97.94 201 ALA A O 1
ATOM 1634 N N . LYS A 1 202 ? -8.195 -10.836 -9.555 1 97.38 202 LYS A N 1
ATOM 1635 C CA . LYS A 1 202 ? -7.387 -10.578 -10.742 1 97.38 202 LYS A CA 1
ATOM 1636 C C . LYS A 1 202 ? -6.277 -11.617 -10.883 1 97.38 202 LYS A C 1
ATOM 1638 O O . LYS A 1 202 ? -5.891 -11.977 -12 1 97.38 202 LYS A O 1
ATOM 1643 N N . LEU A 1 203 ? -5.762 -12.055 -9.812 1 97.38 203 LEU A N 1
ATOM 1644 C CA . LEU A 1 203 ? -4.707 -13.055 -9.75 1 97.38 203 LEU A CA 1
ATOM 1645 C C . LEU A 1 203 ? -5.023 -14.117 -8.703 1 97.38 203 LEU A C 1
ATOM 1647 O O . LEU A 1 203 ? -5.379 -13.789 -7.57 1 97.38 203 LEU A O 1
ATOM 1651 N N . VAL A 1 204 ? -4.949 -15.352 -9.094 1 97.88 204 VAL A N 1
ATOM 1652 C CA . VAL A 1 204 ? -5.113 -16.484 -8.188 1 97.88 204 VAL A CA 1
ATOM 1653 C C . VAL A 1 204 ? -3.82 -17.297 -8.133 1 97.88 204 VAL A C 1
ATOM 1655 O O . VAL A 1 204 ? -3.299 -17.703 -9.172 1 97.88 204 VAL A O 1
ATOM 1658 N N . HIS A 1 205 ? -3.289 -17.453 -6.965 1 97.56 205 HIS A N 1
ATOM 1659 C CA . HIS A 1 205 ? -2.039 -18.172 -6.758 1 97.56 205 HIS A CA 1
ATOM 1660 C C . HIS A 1 205 ? -2.293 -19.562 -6.184 1 97.56 205 HIS A C 1
ATOM 1662 O O . HIS A 1 205 ? -3.021 -19.703 -5.199 1 97.56 205 HIS A O 1
ATOM 1668 N N . PHE A 1 206 ? -1.744 -20.562 -6.832 1 96.19 206 PHE A N 1
ATOM 1669 C CA . PHE A 1 206 ? -1.921 -21.938 -6.383 1 96.19 206 PHE A CA 1
ATOM 1670 C C . PHE A 1 206 ? -1.146 -22.188 -5.094 1 96.19 206 PHE A C 1
ATOM 1672 O O . PHE A 1 206 ? 0.085 -22.094 -5.078 1 96.19 206 PHE A O 1
ATOM 1679 N N . SER A 1 207 ? -1.784 -22.453 -4.027 1 96.06 207 SER A N 1
ATOM 1680 C CA . SER A 1 207 ? -1.247 -22.766 -2.705 1 96.06 207 SER A CA 1
ATOM 1681 C C . SER A 1 207 ? -2.23 -23.594 -1.892 1 96.06 207 SER A C 1
ATOM 1683 O O . SER A 1 207 ? -3.078 -23.047 -1.184 1 96.06 207 SER A O 1
ATOM 1685 N N . ASP A 1 208 ? -2.064 -24.984 -1.92 1 94.5 208 ASP A N 1
ATOM 1686 C CA . ASP A 1 208 ? -3.059 -25.906 -1.374 1 94.5 208 ASP A CA 1
ATOM 1687 C C . ASP A 1 208 ? -2.389 -27.094 -0.689 1 94.5 208 ASP A C 1
ATOM 1689 O O . ASP A 1 208 ? -2.947 -28.188 -0.651 1 94.5 208 ASP A O 1
ATOM 1693 N N . TRP A 1 209 ? -1.256 -26.828 -0.143 1 91.5 209 TRP A N 1
ATOM 1694 C CA . TRP A 1 209 ? -0.609 -27.953 0.518 1 91.5 209 TRP A CA 1
ATOM 1695 C C . TRP A 1 209 ? -1.605 -28.719 1.376 1 91.5 209 TRP A C 1
ATOM 1697 O O . TRP A 1 209 ? -2.398 -28.125 2.107 1 91.5 209 TRP A O 1
ATOM 1707 N N . PRO A 1 210 ? -1.61 -30.078 1.207 1 94 210 PRO A N 1
ATOM 1708 C CA . PRO A 1 210 ? -0.61 -30.953 0.598 1 94 210 PRO A CA 1
ATOM 1709 C C . PRO A 1 210 ? -0.887 -31.234 -0.879 1 94 210 PRO A C 1
ATOM 1711 O O . PRO A 1 210 ? -0.198 -32.062 -1.499 1 94 210 PRO A O 1
ATOM 1714 N N . LEU A 1 211 ? -1.909 -30.625 -1.42 1 93.75 211 LEU A N 1
ATOM 1715 C CA . LEU A 1 211 ? -2.107 -30.766 -2.859 1 93.75 211 LEU A CA 1
ATOM 1716 C C . LEU A 1 211 ? -0.916 -30.203 -3.625 1 93.75 211 LEU A C 1
ATOM 1718 O O . LEU A 1 211 ? -0.401 -29.125 -3.285 1 93.75 211 LEU A O 1
ATOM 1722 N N . PRO A 1 212 ? -0.393 -30.922 -4.578 1 90.56 212 PRO A N 1
ATOM 1723 C CA . PRO A 1 212 ? 0.767 -30.438 -5.328 1 90.56 212 PRO A CA 1
ATOM 1724 C C . PRO A 1 212 ? 0.428 -29.266 -6.246 1 90.56 212 PRO A C 1
ATOM 1726 O O . PRO A 1 212 ? -0.742 -28.891 -6.371 1 90.56 212 PRO A O 1
ATOM 1729 N N . LYS A 1 213 ? 1.479 -28.672 -6.75 1 88.19 213 LYS A N 1
ATOM 1730 C CA . LYS A 1 213 ? 1.31 -27.609 -7.75 1 88.19 213 LYS A CA 1
ATOM 1731 C C . LYS A 1 213 ? 0.493 -28.125 -8.938 1 88.19 213 LYS A C 1
ATOM 1733 O O . LYS A 1 213 ? 0.471 -29.312 -9.219 1 88.19 213 LYS A O 1
ATOM 1738 N N . PRO A 1 214 ? -0.149 -27.281 -9.672 1 90.31 214 PRO A N 1
ATOM 1739 C CA . PRO A 1 214 ? -1.172 -27.672 -10.641 1 90.31 214 PRO A CA 1
ATOM 1740 C C . PRO A 1 214 ? -0.585 -28.391 -11.852 1 90.31 214 PRO A C 1
ATOM 1742 O O . PRO A 1 214 ? -1.316 -29.047 -12.602 1 90.31 214 PRO A O 1
ATOM 1745 N N . TRP A 1 215 ? 0.744 -28.281 -12.078 1 85.38 215 TRP A N 1
ATOM 1746 C CA . TRP A 1 215 ? 1.337 -28.953 -13.234 1 85.38 215 TRP A CA 1
ATOM 1747 C C . TRP A 1 215 ? 1.749 -30.375 -12.883 1 85.38 215 TRP A C 1
ATOM 1749 O O . TRP A 1 215 ? 2.197 -31.125 -13.758 1 85.38 215 TRP A O 1
ATOM 1759 N N . LEU A 1 216 ? 1.6 -30.703 -11.648 1 86.19 216 LEU A N 1
ATOM 1760 C CA . LEU A 1 216 ? 1.954 -32.062 -11.203 1 86.19 216 LEU A CA 1
ATOM 1761 C C . LEU A 1 216 ? 0.718 -32.938 -11.109 1 86.19 216 LEU A C 1
ATOM 1763 O O . LEU A 1 216 ? -0.41 -32.438 -11.094 1 86.19 216 LEU A O 1
ATOM 1767 N N . HIS A 1 217 ? 0.983 -34.219 -11.039 1 88.69 217 HIS A N 1
ATOM 1768 C CA . HIS A 1 217 ? -0.104 -35.188 -10.906 1 88.69 217 HIS A CA 1
ATOM 1769 C C . HIS A 1 217 ? -0.8 -35.031 -9.555 1 88.69 217 HIS A C 1
ATOM 1771 O O . HIS A 1 217 ? -0.141 -35 -8.516 1 88.69 217 HIS A O 1
ATOM 1777 N N . ILE A 1 218 ? -2.121 -35 -9.641 1 91.31 218 ILE A N 1
ATOM 1778 C CA . ILE A 1 218 ? -2.926 -34.875 -8.43 1 91.31 218 ILE A CA 1
ATOM 1779 C C . ILE A 1 218 ? -3.635 -36.188 -8.141 1 91.31 218 ILE A C 1
ATOM 1781 O O . ILE A 1 218 ? -4.344 -36.719 -9 1 91.31 218 ILE A O 1
ATOM 1785 N N . ASP A 1 219 ? -3.395 -36.688 -6.949 1 94.06 219 ASP A N 1
ATOM 1786 C CA . ASP A 1 219 ? -4.105 -37.875 -6.5 1 94.06 219 ASP A CA 1
ATOM 1787 C C . ASP A 1 219 ? -5.594 -37.594 -6.305 1 94.06 219 ASP A C 1
ATOM 1789 O O . ASP A 1 219 ? -5.961 -36.688 -5.555 1 94.06 219 ASP A O 1
ATOM 1793 N N . GLU A 1 220 ? -6.418 -38.438 -6.898 1 93.81 220 GLU A N 1
ATOM 1794 C CA . GLU A 1 220 ? -7.859 -38.188 -6.883 1 93.81 220 GLU A CA 1
ATOM 1795 C C . GLU A 1 220 ? -8.414 -38.281 -5.465 1 93.81 220 GLU A C 1
ATOM 1797 O O . GLU A 1 220 ? -9.281 -37.5 -5.078 1 93.81 220 GLU A O 1
ATOM 1802 N N . GLU A 1 221 ? -7.992 -39.219 -4.719 1 95.5 221 GLU A N 1
ATOM 1803 C CA . GLU A 1 221 ? -8.461 -39.406 -3.35 1 95.5 221 GLU A CA 1
ATOM 1804 C C . GLU A 1 221 ? -8.109 -38.188 -2.492 1 95.5 221 GLU A C 1
ATOM 1806 O O . GLU A 1 221 ? -8.93 -37.719 -1.705 1 95.5 221 GLU A O 1
ATOM 1811 N N . LEU A 1 222 ? -6.875 -37.75 -2.705 1 95.69 222 LEU A N 1
ATOM 1812 C CA . LEU A 1 222 ? -6.438 -36.562 -1.977 1 95.69 222 LEU A CA 1
ATOM 1813 C C . LEU A 1 222 ? -7.273 -35.344 -2.363 1 95.69 222 LEU A C 1
ATOM 1815 O O . LEU A 1 222 ? -7.68 -34.562 -1.499 1 95.69 222 LEU A O 1
ATOM 1819 N N . ARG A 1 223 ? -7.508 -35.125 -3.668 1 96 223 ARG A N 1
ATOM 1820 C CA . ARG A 1 223 ? -8.32 -34 -4.148 1 96 223 ARG A CA 1
ATOM 1821 C C . ARG A 1 223 ? -9.711 -34.031 -3.518 1 96 223 ARG A C 1
ATOM 1823 O O . ARG A 1 223 ? -10.211 -33 -3.051 1 96 223 ARG A O 1
ATOM 1830 N N . LEU A 1 224 ? -10.32 -35.25 -3.502 1 96.25 224 LEU A N 1
ATOM 1831 C CA . LEU A 1 224 ? -11.664 -35.406 -2.957 1 96.25 224 LEU A CA 1
ATOM 1832 C C . LEU A 1 224 ? -11.688 -35.094 -1.465 1 96.25 224 LEU A C 1
ATOM 1834 O O . LEU A 1 224 ? -12.656 -34.531 -0.963 1 96.25 224 LEU A O 1
ATOM 1838 N N . GLU A 1 225 ? -10.656 -35.469 -0.819 1 96.25 225 GLU A N 1
ATOM 1839 C CA . GLU A 1 225 ? -10.547 -35.219 0.616 1 96.25 225 GLU A CA 1
ATOM 1840 C C . GLU A 1 225 ? -10.414 -33.75 0.917 1 96.25 225 GLU A C 1
ATOM 1842 O O . GLU A 1 225 ? -10.969 -33.25 1.903 1 96.25 225 GLU A O 1
ATOM 1847 N N . LEU A 1 226 ? -9.742 -33 0.03 1 96.94 226 LEU A N 1
ATOM 1848 C CA . LEU A 1 226 ? -9.352 -31.625 0.34 1 96.94 226 LEU A CA 1
ATOM 1849 C C . LEU A 1 226 ? -10.336 -30.641 -0.267 1 96.94 226 LEU A C 1
ATOM 1851 O O . LEU A 1 226 ? -10.352 -29.469 0.109 1 96.94 226 LEU A O 1
ATOM 1855 N N . GLN A 1 227 ? -11.172 -31.078 -1.237 1 97 227 GLN A N 1
ATOM 1856 C CA . GLN A 1 227 ? -12.078 -30.141 -1.9 1 97 227 GLN A CA 1
ATOM 1857 C C . GLN A 1 227 ? -13.039 -29.5 -0.902 1 97 227 GLN A C 1
ATOM 1859 O O . GLN A 1 227 ? -13.398 -30.125 0.101 1 97 227 GLN A O 1
ATOM 1864 N N . PRO A 1 228 ? -13.422 -28.234 -1.195 1 97 228 PRO A N 1
ATOM 1865 C CA . PRO A 1 228 ? -14.367 -27.562 -0.295 1 97 228 PRO A CA 1
ATOM 1866 C C . PRO A 1 228 ? -15.664 -28.359 -0.121 1 97 228 PRO A C 1
ATOM 1868 O O . PRO A 1 228 ? -16.172 -28.953 -1.08 1 97 228 PRO A O 1
ATOM 1871 N N . ASN A 1 229 ? -16.172 -28.297 1.091 1 94 229 ASN A N 1
ATOM 1872 C CA . ASN A 1 229 ? -17.5 -28.875 1.321 1 94 229 ASN A CA 1
ATOM 1873 C C . ASN A 1 229 ? -18.609 -28 0.743 1 94 229 ASN A C 1
ATOM 1875 O O . ASN A 1 229 ? -18.453 -26.781 0.645 1 94 229 ASN A O 1
ATOM 1879 N N . CYS A 1 230 ? -19.609 -28.734 0.366 1 93.5 230 CYS A N 1
ATOM 1880 C CA . CYS A 1 230 ? -20.812 -27.984 0.042 1 93.5 230 CYS A CA 1
ATOM 1881 C C . CYS A 1 230 ? -21.516 -27.484 1.308 1 93.5 230 CYS A C 1
ATOM 1883 O O . CYS A 1 230 ? -21.312 -28.047 2.387 1 93.5 230 CYS A O 1
ATOM 1885 N N . THR A 1 231 ? -22.141 -26.328 1.173 1 87.88 231 THR A N 1
ATOM 1886 C CA . THR A 1 231 ? -22.828 -25.766 2.328 1 87.88 231 THR A CA 1
ATOM 1887 C C . THR A 1 231 ? -24.344 -25.797 2.129 1 87.88 231 THR A C 1
ATOM 1889 O O . THR A 1 231 ? -24.828 -25.641 1.008 1 87.88 231 THR A O 1
ATOM 1892 N N . ASN A 1 232 ? -25.031 -26.188 3.131 1 82.62 232 ASN A N 1
ATOM 1893 C CA . ASN A 1 232 ? -26.5 -26.156 3.09 1 82.62 232 ASN A CA 1
ATOM 1894 C C . ASN A 1 232 ? -27.031 -24.75 3.332 1 82.62 232 ASN A C 1
ATOM 1896 O O . ASN A 1 232 ? -26.609 -24.062 4.266 1 82.62 232 ASN A O 1
ATOM 1900 N N . THR A 1 233 ? -27.609 -24.203 2.258 1 76.88 233 THR A N 1
ATOM 1901 C CA . THR A 1 233 ? -28.25 -22.906 2.422 1 76.88 233 THR A CA 1
ATOM 1902 C C . THR A 1 233 ? -29.688 -23.062 2.939 1 76.88 233 THR A C 1
ATOM 1904 O O . THR A 1 233 ? -30.141 -24.188 3.166 1 76.88 233 THR A O 1
ATOM 1907 N N . THR A 1 234 ? -30.344 -21.859 3.182 1 69.38 234 THR A N 1
ATOM 1908 C CA . THR A 1 234 ? -31.734 -21.891 3.631 1 69.38 234 THR A CA 1
ATOM 1909 C C . THR A 1 234 ? -32.625 -22.609 2.611 1 69.38 234 THR A C 1
ATOM 1911 O O . THR A 1 234 ? -32.5 -22.344 1.41 1 69.38 234 THR A O 1
ATOM 1914 N N . GLY A 1 235 ? -33.438 -23.578 3.045 1 67.62 235 GLY A N 1
ATOM 1915 C CA . GLY A 1 235 ? -34.469 -24.219 2.242 1 67.62 235 GLY A CA 1
ATOM 1916 C C . GLY A 1 235 ? -34 -25.5 1.588 1 67.62 235 GLY A C 1
ATOM 1917 O O . GLY A 1 235 ? -34.469 -25.875 0.517 1 67.62 235 GLY A O 1
ATOM 1918 N N . ASP A 1 236 ? -32.969 -26.031 1.985 1 69.62 236 ASP A N 1
ATOM 1919 C CA . ASP A 1 236 ? -32.531 -27.359 1.572 1 69.62 236 ASP A CA 1
ATOM 1920 C C . ASP A 1 236 ? -31.719 -27.297 0.284 1 69.62 236 ASP A C 1
ATOM 1922 O O . ASP A 1 236 ? -31.609 -28.297 -0.443 1 69.62 236 ASP A O 1
ATOM 1926 N N . VAL A 1 237 ? -31.359 -26.031 -0.021 1 82.06 237 VAL A N 1
ATOM 1927 C CA . VAL A 1 237 ? -30.547 -25.969 -1.233 1 82.06 237 VAL A CA 1
ATOM 1928 C C . VAL A 1 237 ? -29.062 -26.078 -0.873 1 82.06 237 VAL A C 1
ATOM 1930 O O . VAL A 1 237 ? -28.594 -25.406 0.045 1 82.06 237 VAL A O 1
ATOM 1933 N N . VAL A 1 238 ? -28.422 -27.062 -1.489 1 90.5 238 VAL A N 1
ATOM 1934 C CA . VAL A 1 238 ? -26.984 -27.312 -1.299 1 90.5 238 VAL A CA 1
ATOM 1935 C C . VAL A 1 238 ? -26.188 -26.391 -2.217 1 90.5 238 VAL A C 1
ATOM 1937 O O . VAL A 1 238 ? -26.469 -26.297 -3.414 1 90.5 238 VAL A O 1
ATOM 1940 N N . ASP A 1 239 ? -25.281 -25.594 -1.653 1 92.81 239 ASP A N 1
ATOM 1941 C CA . ASP A 1 239 ? -24.406 -24.703 -2.41 1 92.81 239 ASP A CA 1
ATOM 1942 C C . ASP A 1 239 ? -23 -25.266 -2.506 1 92.81 239 ASP A C 1
ATOM 1944 O O . ASP A 1 239 ? -22.281 -25.344 -1.504 1 92.81 239 ASP A O 1
ATOM 1948 N N . CYS A 1 240 ? -22.609 -25.672 -3.734 1 95.94 240 CYS A N 1
ATOM 1949 C CA . CYS A 1 240 ? -21.281 -26.25 -3.953 1 95.94 240 CYS A CA 1
ATOM 1950 C C . CYS A 1 240 ? -20.406 -25.297 -4.762 1 95.94 240 CYS A C 1
ATOM 1952 O O . CYS A 1 240 ? -19.469 -25.75 -5.441 1 95.94 240 CYS A O 1
ATOM 1954 N N . THR A 1 241 ? -20.688 -24.062 -4.691 1 96.5 241 THR A N 1
ATOM 1955 C CA . THR A 1 241 ? -20.016 -23.078 -5.527 1 96.5 241 THR A CA 1
ATOM 1956 C C . THR A 1 241 ? -18.516 -23.062 -5.238 1 96.5 241 THR A C 1
ATOM 1958 O O . THR A 1 241 ? -17.688 -23.078 -6.16 1 96.5 241 THR A O 1
ATOM 1961 N N . ALA A 1 242 ? -18.141 -23.109 -4.008 1 97.56 242 ALA A N 1
ATOM 1962 C CA . ALA A 1 242 ? -16.734 -23.094 -3.639 1 97.56 242 ALA A CA 1
ATOM 1963 C C . ALA A 1 242 ? -16.016 -24.328 -4.191 1 97.56 242 ALA A C 1
ATOM 1965 O O . ALA A 1 242 ? -14.898 -24.219 -4.719 1 97.56 242 ALA A O 1
ATOM 1966 N N . ARG A 1 243 ? -16.672 -25.453 -4.066 1 97.31 243 ARG A N 1
ATOM 1967 C CA . ARG A 1 243 ? -16.125 -26.703 -4.566 1 97.31 243 ARG A CA 1
ATOM 1968 C C . ARG A 1 243 ? -15.914 -26.656 -6.078 1 97.31 243 ARG A C 1
ATOM 1970 O O . ARG A 1 243 ? -14.867 -27.062 -6.586 1 97.31 243 ARG A O 1
ATOM 1977 N N . ILE A 1 244 ? -16.875 -26.172 -6.746 1 97.56 244 ILE A N 1
ATOM 1978 C CA . ILE A 1 244 ? -16.844 -26.094 -8.203 1 97.56 244 ILE A CA 1
ATOM 1979 C C . ILE A 1 244 ? -15.703 -25.172 -8.641 1 97.56 244 ILE A C 1
ATOM 1981 O O . ILE A 1 244 ? -14.898 -25.531 -9.508 1 97.56 244 ILE A O 1
ATOM 1985 N N . ILE A 1 245 ? -15.617 -24.031 -8.031 1 98.19 245 ILE A N 1
ATOM 1986 C CA . ILE A 1 245 ? -14.602 -23.047 -8.398 1 98.19 245 ILE A CA 1
ATOM 1987 C C . ILE A 1 245 ? -13.211 -23.609 -8.094 1 98.19 245 ILE A C 1
ATOM 1989 O O . ILE A 1 245 ? -12.312 -23.547 -8.938 1 98.19 245 ILE A O 1
ATOM 1993 N N . TRP A 1 246 ? -13.055 -24.156 -6.934 1 98.31 246 TRP A N 1
ATOM 1994 C CA . TRP A 1 246 ? -11.773 -24.703 -6.508 1 98.31 246 TRP A CA 1
ATOM 1995 C C . TRP A 1 246 ? -11.297 -25.781 -7.469 1 98.31 246 TRP A C 1
ATOM 1997 O O . TRP A 1 246 ? -10.156 -25.734 -7.941 1 98.31 246 TRP A O 1
ATOM 2007 N N . ASN A 1 247 ? -12.156 -26.672 -7.824 1 97.31 247 ASN A N 1
ATOM 2008 C CA . ASN A 1 247 ? -11.797 -27.734 -8.766 1 97.31 247 ASN A CA 1
ATOM 2009 C C . ASN A 1 247 ? -11.484 -27.172 -10.148 1 97.31 247 ASN A C 1
ATOM 2011 O O . ASN A 1 247 ? -10.609 -27.688 -10.844 1 97.31 247 ASN A O 1
ATOM 2015 N N . SER A 1 248 ? -12.188 -26.172 -10.508 1 97.12 248 SER A N 1
ATOM 2016 C CA . SER A 1 248 ? -12.008 -25.609 -11.836 1 97.12 248 SER A CA 1
ATOM 2017 C C . SER A 1 248 ? -10.633 -24.969 -11.977 1 97.12 248 SER A C 1
ATOM 2019 O O . SER A 1 248 ? -10.07 -24.922 -13.078 1 97.12 248 SER A O 1
ATOM 2021 N N . PHE A 1 249 ? -10.07 -24.484 -10.883 1 97.12 249 PHE A N 1
ATOM 2022 C CA . PHE A 1 249 ? -8.719 -23.953 -10.969 1 97.12 249 PHE A CA 1
ATOM 2023 C C . PHE A 1 249 ? -7.746 -24.984 -11.5 1 97.12 249 PHE A C 1
ATOM 2025 O O . PHE A 1 249 ? -6.949 -24.703 -12.398 1 97.12 249 PHE A O 1
ATOM 2032 N N . TYR A 1 250 ? -7.852 -26.156 -11 1 94.62 250 TYR A N 1
ATOM 2033 C CA . TYR A 1 250 ? -6.906 -27.203 -11.328 1 94.62 250 TYR A CA 1
ATOM 2034 C C . TYR A 1 250 ? -7.234 -27.828 -12.68 1 94.62 250 TYR A C 1
ATOM 2036 O O . TYR A 1 250 ? -6.348 -28.031 -13.516 1 94.62 250 TYR A O 1
ATOM 2044 N N . THR A 1 251 ? -8.516 -28.047 -12.93 1 93 251 THR A N 1
ATOM 2045 C CA . THR A 1 251 ? -8.914 -28.672 -14.195 1 93 251 THR A CA 1
ATOM 2046 C C . THR A 1 251 ? -8.633 -27.719 -15.359 1 93 251 THR A C 1
ATOM 2048 O O . THR A 1 251 ? -8.125 -28.141 -16.406 1 93 251 THR A O 1
ATOM 2051 N N . ASP A 1 252 ? -9.016 -26.469 -15.164 1 91.75 252 ASP A N 1
ATOM 2052 C CA . ASP A 1 252 ? -8.789 -25.5 -16.219 1 91.75 252 ASP A CA 1
ATOM 2053 C C . ASP A 1 252 ? -7.293 -25.328 -16.5 1 91.75 252 ASP A C 1
ATOM 2055 O O . ASP A 1 252 ? -6.883 -25.172 -17.656 1 91.75 252 ASP A O 1
ATOM 2059 N N . PHE A 1 253 ? -6.504 -25.266 -15.43 1 91.31 253 PHE A N 1
ATOM 2060 C CA . PHE A 1 253 ? -5.062 -25.156 -15.602 1 91.31 253 PHE A CA 1
ATOM 2061 C C . PHE A 1 253 ? -4.512 -26.328 -16.406 1 91.31 253 PHE A C 1
ATOM 2063 O O . PHE A 1 253 ? -3.736 -26.125 -17.344 1 91.31 253 PHE A O 1
ATOM 2070 N N . GLN A 1 254 ? -4.891 -27.516 -16.094 1 86.31 254 GLN A N 1
ATOM 2071 C CA . GLN A 1 254 ? -4.414 -28.719 -16.781 1 86.31 254 GLN A CA 1
ATOM 2072 C C . GLN A 1 254 ? -4.844 -28.719 -18.25 1 86.31 254 GLN A C 1
ATOM 2074 O O . GLN A 1 254 ? -4.062 -29.094 -19.125 1 86.31 254 GLN A O 1
ATOM 2079 N N . MET A 1 255 ? -6.027 -28.312 -18.453 1 85.81 255 MET A N 1
ATOM 2080 C CA . MET A 1 255 ? -6.535 -28.266 -19.812 1 85.81 255 MET A CA 1
ATOM 2081 C C . MET A 1 255 ? -5.758 -27.25 -20.656 1 85.81 255 MET A C 1
ATOM 2083 O O . MET A 1 255 ? -5.367 -27.547 -21.781 1 85.81 255 MET A O 1
ATOM 2087 N N . LYS A 1 256 ? -5.562 -26.125 -20.078 1 84.38 256 LYS A N 1
ATOM 2088 C CA . LYS A 1 256 ? -4.824 -25.078 -20.781 1 84.38 256 LYS A CA 1
ATOM 2089 C C . LYS A 1 256 ? -3.385 -25.516 -21.047 1 84.38 256 LYS A C 1
ATOM 2091 O O . LYS A 1 256 ? -2.832 -25.25 -22.109 1 84.38 256 LYS A O 1
ATOM 2096 N N . ARG A 1 257 ? -2.85 -26.094 -20.078 1 81.62 257 ARG A N 1
ATOM 2097 C CA . ARG A 1 257 ? -1.482 -26.578 -20.234 1 81.62 257 ARG A CA 1
ATOM 2098 C C . ARG A 1 257 ? -1.386 -27.609 -21.359 1 81.62 257 ARG A C 1
ATOM 2100 O O . ARG A 1 257 ? -0.443 -27.578 -22.156 1 81.62 257 ARG A O 1
ATOM 2107 N N . LYS A 1 258 ? -2.271 -28.469 -21.406 1 78.88 258 LYS A N 1
ATOM 2108 C CA . LYS A 1 258 ? -2.303 -29.484 -22.469 1 78.88 258 LYS A CA 1
ATOM 2109 C C . LYS A 1 258 ? -2.43 -28.844 -23.844 1 78.88 258 LYS A C 1
ATOM 2111 O O . LYS A 1 258 ? -1.751 -29.25 -24.781 1 78.88 258 LYS A O 1
ATOM 2116 N N . VAL A 1 259 ? -3.221 -27.859 -23.891 1 77.56 259 VAL A N 1
ATOM 2117 C CA . VAL A 1 259 ? -3.486 -27.203 -25.172 1 77.56 259 VAL A CA 1
ATOM 2118 C C . VAL A 1 259 ? -2.271 -26.391 -25.594 1 77.56 259 VAL A C 1
ATOM 2120 O O . VAL A 1 259 ? -1.881 -26.391 -26.766 1 77.56 259 VAL A O 1
ATOM 2123 N N . LEU A 1 260 ? -1.669 -25.781 -24.625 1 73.38 260 LEU A N 1
ATOM 2124 C CA . LEU A 1 260 ? -0.608 -24.828 -24.938 1 73.38 260 LEU A CA 1
ATOM 2125 C C . LEU A 1 260 ? 0.747 -25.531 -24.984 1 73.38 260 LEU A C 1
ATOM 2127 O O . LEU A 1 260 ? 1.604 -25.156 -25.797 1 73.38 260 LEU A O 1
ATOM 2131 N N . LEU A 1 261 ? 1.063 -26.375 -24.047 1 66.44 261 LEU A N 1
ATOM 2132 C CA . LEU A 1 261 ? 2.426 -26.859 -23.891 1 66.44 261 LEU A CA 1
ATOM 2133 C C . LEU A 1 261 ? 2.533 -28.328 -24.328 1 66.44 261 LEU A C 1
ATOM 2135 O O . LEU A 1 261 ? 3.633 -28.875 -24.391 1 66.44 261 LEU A O 1
ATOM 2139 N N . GLN A 1 262 ? 1.524 -28.719 -24.984 1 56.28 262 GLN A N 1
ATOM 2140 C CA . GLN A 1 262 ? 1.552 -30.141 -25.328 1 56.28 262 GLN A CA 1
ATOM 2141 C C . GLN A 1 262 ? 2.314 -30.953 -24.281 1 56.28 262 GLN A C 1
ATOM 2143 O O . GLN A 1 262 ? 3.186 -31.75 -24.625 1 56.28 262 GLN A O 1
ATOM 2148 N N . ASP A 1 263 ? 2.27 -30.672 -23.016 1 49.94 263 ASP A N 1
ATOM 2149 C CA . ASP A 1 263 ? 2.65 -31.438 -21.828 1 49.94 263 ASP A CA 1
ATOM 2150 C C . ASP A 1 263 ? 4.039 -31.031 -21.344 1 49.94 263 ASP A C 1
ATOM 2152 O O . ASP A 1 263 ? 4.641 -31.734 -20.531 1 49.94 263 ASP A O 1
ATOM 2156 N N . PHE A 1 264 ? 4.688 -29.938 -21.891 1 48.75 264 PHE A N 1
ATOM 2157 C CA . PHE A 1 264 ? 5.992 -29.531 -21.391 1 48.75 264 PHE A CA 1
ATOM 2158 C C . PHE A 1 264 ? 5.848 -28.422 -20.359 1 48.75 264 PHE A C 1
ATOM 2160 O O . PHE A 1 264 ? 4.902 -27.641 -20.406 1 48.75 264 PHE A O 1
ATOM 2167 N N . TYR A 1 265 ? 6.508 -28.578 -19.047 1 47.84 265 TYR A N 1
ATOM 2168 C CA . TYR A 1 265 ? 6.438 -27.531 -18.031 1 47.84 265 TYR A CA 1
ATOM 2169 C C . TYR A 1 265 ? 7.816 -26.969 -17.734 1 47.84 265 TYR A C 1
ATOM 2171 O O . TYR A 1 265 ? 8.805 -27.703 -17.688 1 47.84 265 TYR A O 1
ATOM 2179 N N . ILE A 1 266 ? 8.047 -25.594 -18.031 1 44.69 266 ILE A N 1
ATOM 2180 C CA . ILE A 1 266 ? 9.266 -24.922 -17.609 1 44.69 266 ILE A CA 1
ATOM 2181 C C . ILE A 1 266 ? 8.961 -23.984 -16.438 1 44.69 266 ILE A C 1
ATOM 2183 O O . ILE A 1 266 ? 7.941 -23.281 -16.438 1 44.69 266 ILE A O 1
ATOM 2187 N N . LYS A 1 267 ? 9.68 -24.266 -15.258 1 45.5 267 LYS A N 1
ATOM 2188 C CA . LYS A 1 267 ? 9.617 -23.266 -14.18 1 45.5 267 LYS A CA 1
ATOM 2189 C C . LYS A 1 267 ? 10.148 -21.922 -14.648 1 45.5 267 LYS A C 1
ATOM 2191 O O . LYS A 1 267 ? 11.242 -21.828 -15.203 1 45.5 267 LYS A O 1
ATOM 2196 N N . HIS A 1 268 ? 9.289 -20.922 -14.875 1 42.59 268 HIS A N 1
ATOM 2197 C CA . HIS A 1 268 ? 9.727 -19.609 -15.375 1 42.59 268 HIS A CA 1
ATOM 2198 C C . HIS A 1 268 ? 9.094 -18.484 -14.578 1 42.59 268 HIS A C 1
ATOM 2200 O O . HIS A 1 268 ? 8.242 -18.719 -13.719 1 42.59 268 HIS A O 1
ATOM 2206 N N . ILE A 1 269 ? 9.844 -17.453 -14.555 1 38.47 269 ILE A N 1
ATOM 2207 C CA . ILE A 1 269 ? 9.32 -16.203 -13.992 1 38.47 269 ILE A CA 1
ATOM 2208 C C . ILE A 1 269 ? 8.805 -15.312 -15.117 1 38.47 269 ILE A C 1
ATOM 2210 O O . ILE A 1 269 ? 9.484 -15.109 -16.125 1 38.47 269 ILE A O 1
ATOM 2214 N N . CYS A 1 270 ? 7.418 -14.992 -15.031 1 46.62 270 CYS A N 1
ATOM 2215 C CA . CYS A 1 270 ? 6.832 -14.094 -16.031 1 46.62 270 CYS A CA 1
ATOM 2216 C C . CYS A 1 270 ? 6.633 -12.703 -15.445 1 46.62 270 CYS A C 1
ATOM 2218 O O . CYS A 1 270 ? 6.352 -12.555 -14.258 1 46.62 270 CYS A O 1
ATOM 2220 N N . PHE A 1 271 ? 7.176 -11.773 -16.156 1 45 271 PHE A N 1
ATOM 2221 C CA . PHE A 1 271 ? 6.887 -10.422 -15.68 1 45 271 PHE A CA 1
ATOM 2222 C C . PHE A 1 271 ? 6.504 -9.516 -16.844 1 45 271 PHE A C 1
ATOM 2224 O O . PHE A 1 271 ? 6.848 -9.789 -17.984 1 45 271 PHE A O 1
ATOM 2231 N N . ASN A 1 272 ? 5.555 -8.57 -16.562 1 47.88 272 ASN A N 1
ATOM 2232 C CA . ASN A 1 272 ? 5.27 -7.438 -17.438 1 47.88 272 ASN A CA 1
ATOM 2233 C C . ASN A 1 272 ? 6.09 -6.211 -17.047 1 47.88 272 ASN A C 1
ATOM 2235 O O . ASN A 1 272 ? 6.391 -6.012 -15.867 1 47.88 272 ASN A O 1
ATOM 2239 N N . ALA A 1 273 ? 6.59 -5.512 -18.016 1 44.81 273 ALA A N 1
ATOM 2240 C CA . ALA A 1 273 ? 7.48 -4.395 -17.703 1 44.81 273 ALA A CA 1
ATOM 2241 C C . ALA A 1 273 ? 7.16 -3.18 -18.562 1 44.81 273 ALA A C 1
ATOM 2243 O O . ALA A 1 273 ? 6.691 -3.32 -19.703 1 44.81 273 ALA A O 1
ATOM 2244 N N . ASN A 1 274 ? 7.148 -1.967 -18 1 44.97 274 ASN A N 1
ATOM 2245 C CA . ASN A 1 274 ? 7.039 -0.703 -18.719 1 44.97 274 ASN A CA 1
ATOM 2246 C C . ASN A 1 274 ? 8.406 -0.052 -18.922 1 44.97 274 ASN A C 1
ATOM 2248 O O . ASN A 1 274 ? 9.172 0.095 -17.969 1 44.97 274 ASN A O 1
ATOM 2252 N N . LYS A 1 275 ? 8.648 0.231 -20.234 1 45.53 275 LYS A N 1
ATOM 2253 C CA . LYS A 1 275 ? 9.93 0.838 -20.594 1 45.53 275 LYS A CA 1
ATOM 2254 C C . LYS A 1 275 ? 10.062 2.23 -19.984 1 45.53 275 LYS A C 1
ATOM 2256 O O . LYS A 1 275 ? 9.07 2.945 -19.828 1 45.53 275 LYS A O 1
ATOM 2261 N N . THR A 1 276 ? 11.211 2.586 -19.453 1 45.69 276 THR A N 1
ATOM 2262 C CA . THR A 1 276 ? 11.5 3.91 -18.922 1 45.69 276 THR A CA 1
ATOM 2263 C C . THR A 1 276 ? 11.109 5 -19.906 1 45.69 276 THR A C 1
ATOM 2265 O O . THR A 1 276 ? 10.625 6.062 -19.516 1 45.69 276 THR A O 1
ATOM 2268 N N . THR A 1 277 ? 11.273 4.754 -21.109 1 43.03 277 THR A N 1
ATOM 2269 C CA . THR A 1 277 ? 11.031 5.785 -22.109 1 43.03 277 THR A CA 1
ATOM 2270 C C . THR A 1 277 ? 9.609 5.668 -22.672 1 43.03 277 THR A C 1
ATOM 2272 O O . THR A 1 277 ? 9.195 6.484 -23.484 1 43.03 277 THR A O 1
ATOM 2275 N N . GLY A 1 278 ? 8.703 4.773 -22.047 1 39.12 278 GLY A N 1
ATOM 2276 C CA . GLY A 1 278 ? 7.438 4.609 -22.734 1 39.12 278 GLY A CA 1
ATOM 2277 C C . GLY A 1 278 ? 6.23 4.871 -21.859 1 39.12 278 GLY A C 1
ATOM 2278 O O . GLY A 1 278 ? 6.305 4.707 -20.641 1 39.12 278 GLY A O 1
ATOM 2279 N N . ASN A 1 279 ? 5.277 5.855 -22.188 1 41.12 279 ASN A N 1
ATOM 2280 C CA . ASN A 1 279 ? 4.074 6.293 -21.484 1 41.12 279 ASN A CA 1
ATOM 2281 C C . ASN A 1 279 ? 2.984 5.227 -21.516 1 41.12 279 ASN A C 1
ATOM 2283 O O . ASN A 1 279 ? 2.629 4.73 -22.594 1 41.12 279 ASN A O 1
ATOM 2287 N N . LEU A 1 280 ? 2.879 4.434 -20.609 1 42.78 280 LEU A N 1
ATOM 2288 C CA . LEU A 1 280 ? 1.714 3.559 -20.547 1 42.78 280 LEU A CA 1
ATOM 2289 C C . LEU A 1 280 ? 0.427 4.367 -20.438 1 42.78 280 LEU A C 1
ATOM 2291 O O . LEU A 1 280 ? 0.327 5.273 -19.609 1 42.78 280 LEU A O 1
ATOM 2295 N N . GLN A 1 281 ? -0.353 4.672 -21.5 1 35.5 281 GLN A N 1
ATOM 2296 C CA . GLN A 1 281 ? -1.617 5.402 -21.484 1 35.5 281 GLN A CA 1
ATOM 2297 C C . GLN A 1 281 ? -2.742 4.535 -20.922 1 35.5 281 GLN A C 1
ATOM 2299 O O . GLN A 1 281 ? -2.855 3.357 -21.266 1 35.5 281 GLN A O 1
ATOM 2304 N N . LEU A 1 282 ? -3.174 4.695 -19.781 1 36.97 282 LEU A N 1
ATOM 2305 C CA . LEU A 1 282 ? -4.383 4.004 -19.344 1 36.97 282 LEU A CA 1
ATOM 2306 C C . LEU A 1 282 ? -5.551 4.309 -20.281 1 36.97 282 LEU A C 1
ATOM 2308 O O . LEU A 1 282 ? -5.734 5.453 -20.688 1 36.97 282 LEU A O 1
ATOM 2312 N N . ASN A 1 283 ? -6.039 3.316 -20.953 1 29.81 283 ASN A N 1
ATOM 2313 C CA . ASN A 1 283 ? -7.227 3.557 -21.766 1 29.81 283 ASN A CA 1
ATOM 2314 C C . ASN A 1 283 ? -8.438 3.91 -20.906 1 29.81 283 ASN A C 1
ATOM 2316 O O . ASN A 1 283 ? -8.594 3.383 -19.797 1 29.81 283 ASN A O 1
ATOM 2320 N N . MET B 1 1 ? -5.469 27.25 3.516 1 82.38 1 MET B N 1
ATOM 2321 C CA . MET B 1 1 ? -4.133 26.922 3.027 1 82.38 1 MET B CA 1
ATOM 2322 C C . MET B 1 1 ? -4.16 25.672 2.152 1 82.38 1 MET B C 1
ATOM 2324 O O . MET B 1 1 ? -3.752 25.719 0.991 1 82.38 1 MET B O 1
ATOM 2328 N N . LEU B 1 2 ? -4.758 24.594 2.611 1 81.81 2 LEU B N 1
ATOM 2329 C CA . LEU B 1 2 ? -4.797 23.359 1.831 1 81.81 2 LEU B CA 1
ATOM 2330 C C . LEU B 1 2 ? -5.637 23.547 0.57 1 81.81 2 LEU B C 1
ATOM 2332 O O . LEU B 1 2 ? -5.234 23.109 -0.514 1 81.81 2 LEU B O 1
ATOM 2336 N N . PHE B 1 3 ? -6.715 24.203 0.708 1 82.88 3 PHE B N 1
ATOM 2337 C CA . PHE B 1 3 ? -7.59 24.406 -0.444 1 82.88 3 PHE B CA 1
ATOM 2338 C C . PHE B 1 3 ? -6.949 25.344 -1.457 1 82.88 3 PHE B C 1
ATOM 2340 O O . PHE B 1 3 ? -7.121 25.172 -2.666 1 82.88 3 PHE B O 1
ATOM 2347 N N . GLU B 1 4 ? -6.293 26.375 -0.898 1 82.06 4 GLU B N 1
ATOM 2348 C CA . GLU B 1 4 ? -5.535 27.234 -1.793 1 82.06 4 GLU B CA 1
ATOM 2349 C C . GLU B 1 4 ? -4.484 26.453 -2.57 1 82.06 4 GLU B C 1
ATOM 2351 O O . GLU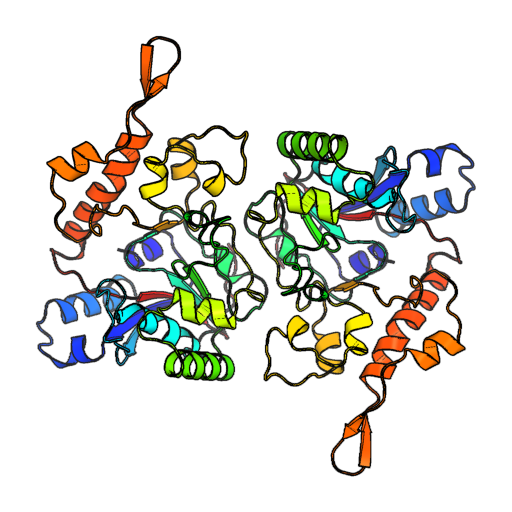 B 1 4 ? -4.301 26.672 -3.77 1 82.06 4 GLU B O 1
ATOM 2356 N N . ALA B 1 5 ? -3.807 25.594 -1.881 1 86.75 5 ALA B N 1
ATOM 2357 C CA . ALA B 1 5 ? -2.795 24.766 -2.521 1 86.75 5 ALA B CA 1
ATOM 2358 C C . ALA B 1 5 ? -3.422 23.844 -3.561 1 86.75 5 ALA B C 1
ATOM 2360 O O . ALA B 1 5 ?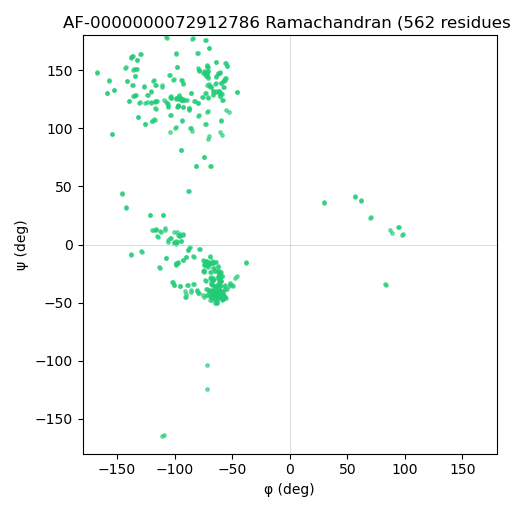 -2.877 23.656 -4.652 1 86.75 5 ALA B O 1
ATOM 2361 N N . LEU B 1 6 ? -4.543 23.219 -3.242 1 86.94 6 LEU B N 1
ATOM 2362 C CA . LEU B 1 6 ? -5.234 22.328 -4.16 1 86.94 6 LEU B CA 1
ATOM 2363 C C . LEU B 1 6 ? -5.66 23.062 -5.422 1 86.94 6 LEU B C 1
ATOM 2365 O O . LEU B 1 6 ? -5.582 22.516 -6.523 1 86.94 6 LEU B O 1
ATOM 2369 N N . GLN B 1 7 ? -6.105 24.297 -5.219 1 84.5 7 GLN B N 1
ATOM 2370 C CA . GLN B 1 7 ? -6.477 25.109 -6.367 1 84.5 7 GLN B CA 1
ATOM 2371 C C . GLN B 1 7 ? -5.258 25.453 -7.219 1 84.5 7 GLN B C 1
ATOM 2373 O O . GLN B 1 7 ? -5.297 25.328 -8.445 1 84.5 7 GLN B O 1
ATOM 2378 N N . HIS B 1 8 ? -4.184 25.844 -6.523 1 87.12 8 HIS B N 1
ATOM 2379 C CA . HIS B 1 8 ? -2.951 26.203 -7.219 1 87.12 8 HIS B CA 1
ATOM 2380 C C . HIS B 1 8 ? -2.4 25.031 -8.016 1 87.12 8 HIS B C 1
ATOM 2382 O O . HIS B 1 8 ? -1.895 25.219 -9.125 1 87.12 8 HIS B O 1
ATOM 2388 N N . LEU B 1 9 ? -2.562 23.844 -7.465 1 88.81 9 LEU B N 1
ATOM 2389 C CA . LEU B 1 9 ? -2.037 22.625 -8.086 1 88.81 9 LEU B CA 1
ATOM 2390 C C . LEU B 1 9 ? -3.035 22.047 -9.086 1 88.81 9 LEU B C 1
ATOM 2392 O O . LEU B 1 9 ? -2.779 21 -9.688 1 88.81 9 LEU B O 1
ATOM 2396 N N . ARG B 1 10 ? -4.191 22.656 -9.211 1 86.56 10 ARG B N 1
ATOM 2397 C CA . ARG B 1 10 ? -5.211 22.312 -10.195 1 86.56 10 ARG B CA 1
ATOM 2398 C C . ARG B 1 10 ? -5.711 20.891 -9.992 1 86.56 10 ARG B C 1
ATOM 2400 O O . ARG B 1 10 ? -5.828 20.125 -10.953 1 86.56 10 ARG B O 1
ATOM 2407 N N . SER B 1 11 ? -5.812 20.547 -8.695 1 84.56 11 SER B N 1
ATOM 2408 C CA . SER B 1 11 ? -6.445 19.266 -8.406 1 84.56 11 SER B CA 1
ATOM 2409 C C . SER B 1 11 ? -7.848 19.188 -9.008 1 84.56 11 SER B C 1
ATOM 2411 O O . SER B 1 11 ? -8.602 20.156 -8.961 1 84.56 11 SER B O 1
ATOM 2413 N N . ARG B 1 12 ? -8.281 18.047 -9.539 1 79.69 12 ARG B N 1
ATOM 2414 C CA . ARG B 1 12 ? -9.555 17.922 -10.242 1 79.69 12 ARG B CA 1
ATOM 2415 C C . ARG B 1 12 ? -10.641 17.375 -9.312 1 79.69 12 ARG B C 1
ATOM 2417 O O . ARG B 1 12 ? -11.828 17.438 -9.633 1 79.69 12 ARG B O 1
ATOM 2424 N N . ALA B 1 13 ? -10.227 16.859 -8.273 1 80.75 13 ALA B N 1
ATOM 2425 C CA . ALA B 1 13 ? -11.18 16.297 -7.32 1 80.75 13 ALA B CA 1
ATOM 2426 C C . ALA B 1 13 ? -11.969 17.406 -6.625 1 80.75 13 ALA B C 1
ATOM 2428 O O . ALA B 1 13 ? -11.5 18.547 -6.52 1 80.75 13 ALA B O 1
ATOM 2429 N N . ASP B 1 14 ? -13.164 17 -6.227 1 83.62 14 ASP B N 1
ATOM 2430 C CA . ASP B 1 14 ? -13.938 17.938 -5.414 1 83.62 14 ASP B CA 1
ATOM 2431 C C . ASP B 1 14 ? -13.188 18.297 -4.129 1 83.62 14 ASP B C 1
ATOM 2433 O O . ASP B 1 14 ? -12.562 17.438 -3.512 1 83.62 14 ASP B O 1
ATOM 2437 N N . ARG B 1 15 ? -13.289 19.562 -3.836 1 84.69 15 ARG B N 1
ATOM 2438 C CA . ARG B 1 15 ? -12.766 20.031 -2.559 1 84.69 15 ARG B CA 1
ATOM 2439 C C . ARG B 1 15 ? -13.875 20.125 -1.513 1 84.69 15 ARG B C 1
ATOM 2441 O O . ARG B 1 15 ? -14.891 20.781 -1.737 1 84.69 15 ARG B O 1
ATOM 2448 N N . VAL B 1 16 ? -13.68 19.375 -0.49 1 80.81 16 VAL B N 1
ATOM 2449 C CA . VAL B 1 16 ? -14.734 19.281 0.515 1 80.81 16 VAL B CA 1
ATOM 2450 C C . VAL B 1 16 ? -14.164 19.609 1.893 1 80.81 16 VAL B C 1
ATOM 2452 O O . VAL B 1 16 ? -13.047 19.203 2.223 1 80.81 16 VAL B O 1
ATOM 2455 N N . MET B 1 17 ? -14.891 20.406 2.65 1 80.19 17 MET B N 1
ATOM 2456 C CA . MET B 1 17 ? -14.539 20.719 4.031 1 80.19 17 MET B CA 1
ATOM 2457 C C . MET B 1 17 ? -15.641 20.297 4.988 1 80.19 17 MET B C 1
ATOM 2459 O O . MET B 1 17 ? -16.797 20.688 4.82 1 80.19 17 MET B O 1
ATOM 2463 N N . ILE B 1 18 ? -15.266 19.469 5.891 1 75.56 18 ILE B N 1
ATOM 2464 C CA . ILE B 1 18 ? -16.156 19.141 6.992 1 75.56 18 ILE B CA 1
ATOM 2465 C C . ILE B 1 18 ? -15.875 20.062 8.188 1 75.56 18 ILE B C 1
ATOM 2467 O O . ILE B 1 18 ? -14.727 20.219 8.586 1 75.56 18 ILE B O 1
ATOM 2471 N N . TYR B 1 19 ? -16.938 20.75 8.688 1 72.75 19 TYR B N 1
ATOM 2472 C CA . TYR B 1 19 ? -16.75 21.688 9.789 1 72.75 19 TYR B CA 1
ATOM 2473 C C . TYR B 1 19 ? -17.844 21.516 10.836 1 72.75 19 TYR B C 1
ATOM 2475 O O . TYR B 1 19 ? -18.938 21.031 10.531 1 72.75 19 TYR B O 1
ATOM 2483 N N . PRO B 1 20 ? -17.453 21.828 12.039 1 70.75 20 PRO B N 1
ATOM 2484 C CA . PRO B 1 20 ? -18.484 21.75 13.078 1 70.75 20 PRO B CA 1
ATOM 2485 C C . PRO B 1 20 ? -19.688 22.641 12.773 1 70.75 20 PRO B C 1
ATOM 2487 O O . PRO B 1 20 ? -19.516 23.812 12.438 1 70.75 20 PRO B O 1
ATOM 2490 N N . SER B 1 21 ? -20.859 22.094 12.977 1 71.69 21 SER B N 1
ATOM 2491 C CA . SER B 1 21 ? -22.109 22.781 12.625 1 71.69 21 SER B CA 1
ATOM 2492 C C . SER B 1 21 ? -22.266 24.078 13.414 1 71.69 21 SER B C 1
ATOM 2494 O O . SER B 1 21 ? -22.859 25.047 12.914 1 71.69 21 SER B O 1
ATOM 2496 N N . HIS B 1 22 ? -21.734 24.109 14.562 1 69.81 22 HIS B N 1
ATOM 2497 C CA . HIS B 1 22 ? -21.938 25.281 15.422 1 69.81 22 HIS B CA 1
ATOM 2498 C C . HIS B 1 22 ? -21.141 26.484 14.922 1 69.81 22 HIS B C 1
ATOM 2500 O O . HIS B 1 22 ? -21.359 27.609 15.359 1 69.81 22 HIS B O 1
ATOM 2506 N N . MET B 1 23 ? -20.156 26.219 14.062 1 65.94 23 MET B N 1
ATOM 2507 C CA . MET B 1 23 ? -19.328 27.312 13.531 1 65.94 23 MET B CA 1
ATOM 2508 C C . MET B 1 23 ? -20.172 28.297 12.734 1 65.94 23 MET B C 1
ATOM 2510 O O . MET B 1 23 ? -19.844 29.469 12.633 1 65.94 23 MET B O 1
ATOM 2514 N N . LEU B 1 24 ? -21.312 27.812 12.141 1 62.22 24 LEU B N 1
ATOM 2515 C CA . LEU B 1 24 ? -22.172 28.703 11.344 1 62.22 24 LEU B CA 1
ATOM 2516 C C . LEU B 1 24 ? -23.234 29.359 12.219 1 62.22 24 LEU B C 1
ATOM 2518 O O . LEU B 1 24 ? -23.734 30.438 11.898 1 62.22 24 LEU B O 1
ATOM 2522 N N . ASP B 1 25 ? -23.859 28.578 13.141 1 58.16 25 ASP B N 1
ATOM 2523 C CA . ASP B 1 25 ? -25.031 29.031 13.875 1 58.16 25 ASP B CA 1
ATOM 2524 C C . ASP B 1 25 ? -24.766 30.375 14.547 1 58.16 25 ASP B C 1
ATOM 2526 O O . ASP B 1 25 ? -25.703 31.156 14.773 1 58.16 25 ASP B O 1
ATOM 2530 N N . SER B 1 26 ? -23.578 30.531 14.984 1 55.28 26 SER B N 1
ATOM 2531 C CA . SER B 1 26 ? -23.562 31.766 15.75 1 55.28 26 SER B CA 1
ATOM 2532 C C . SER B 1 26 ? -23.672 33 14.836 1 55.28 26 SER B C 1
ATOM 2534 O O . SER B 1 26 ? -24.141 32.875 13.703 1 55.28 26 SER B O 1
ATOM 2536 N N . ASP B 1 27 ? -22.75 34 14.859 1 54.03 27 ASP B N 1
ATOM 2537 C CA . ASP B 1 27 ? -22.734 35.281 14.188 1 54.03 27 ASP B CA 1
ATOM 2538 C C . ASP B 1 27 ? -22.172 35.156 12.773 1 54.03 27 ASP B C 1
ATOM 2540 O O . ASP B 1 27 ? -21.016 34.781 12.594 1 54.03 27 ASP B O 1
ATOM 2544 N N . HIS B 1 28 ? -23.141 35.062 11.773 1 57.91 28 HIS B N 1
ATOM 2545 C CA . HIS B 1 28 ? -22.766 35.062 10.367 1 57.91 28 HIS B CA 1
ATOM 2546 C C . HIS B 1 28 ? -21.609 36.031 10.109 1 57.91 28 HIS B C 1
ATOM 2548 O O . HIS B 1 28 ? -20.984 36 9.055 1 57.91 28 HIS B O 1
ATOM 2554 N N . LYS B 1 29 ? -21.375 36.938 11.109 1 61.34 29 LYS B N 1
ATOM 2555 C CA . LYS B 1 29 ? -20.312 37.938 10.984 1 61.34 29 LYS B CA 1
ATOM 2556 C C . LYS B 1 29 ? -19.047 37.5 11.719 1 61.34 29 LYS B C 1
ATOM 2558 O O . LYS B 1 29 ? -18.094 38.281 11.82 1 61.34 29 LYS B O 1
ATOM 2563 N N . SER B 1 30 ? -19.125 36.156 12.125 1 67.94 30 SER B N 1
ATOM 2564 C CA . SER B 1 30 ? -17.969 35.688 12.891 1 67.94 30 SER B CA 1
ATOM 2565 C C . SER B 1 30 ? -16.812 35.344 11.969 1 67.94 30 SER B C 1
ATOM 2567 O O . SER B 1 30 ? -16.984 35.188 10.758 1 67.94 30 SER B O 1
ATOM 2569 N N . SER B 1 31 ? -15.586 35.469 12.492 1 71.25 31 SER B N 1
ATOM 2570 C CA . SER B 1 31 ? -14.367 35.094 11.781 1 71.25 31 SER B CA 1
ATOM 2571 C C . SER B 1 31 ? -14.492 33.719 11.148 1 71.25 31 SER B C 1
ATOM 2573 O O . SER B 1 31 ? -14.055 33.5 10.016 1 71.25 31 SER B O 1
ATOM 2575 N N . ASN B 1 32 ? -15.297 32.875 11.742 1 72.44 32 ASN B N 1
ATOM 2576 C CA . ASN B 1 32 ? -15.492 31.516 11.234 1 72.44 32 ASN B CA 1
ATOM 2577 C C . ASN B 1 32 ? -16.359 31.516 9.984 1 72.44 32 ASN B C 1
ATOM 2579 O O . ASN B 1 32 ? -16.062 30.812 9.016 1 72.44 32 ASN B O 1
ATOM 2583 N N . ALA B 1 33 ? -17.359 32.25 10.117 1 72.94 33 ALA B N 1
ATOM 2584 C CA . ALA B 1 33 ? -18.281 32.312 8.984 1 72.94 33 ALA B CA 1
ATOM 2585 C C . ALA B 1 33 ? -17.594 32.875 7.742 1 72.94 33 ALA B C 1
ATOM 2587 O O . ALA B 1 33 ? -17.812 32.406 6.629 1 72.94 33 ALA B O 1
ATOM 2588 N N . ARG B 1 34 ? -16.828 33.875 7.973 1 76 34 ARG B N 1
ATOM 2589 C CA . ARG B 1 34 ? -16.109 34.469 6.867 1 76 34 ARG B CA 1
ATOM 2590 C C . ARG B 1 34 ? -15.141 33.5 6.227 1 76 34 ARG B C 1
ATOM 2592 O O . ARG B 1 34 ? -15.008 33.438 5 1 76 34 ARG B O 1
ATOM 2599 N N . LEU B 1 35 ? -14.516 32.719 7.039 1 77.12 35 LEU B N 1
ATOM 2600 C CA . LEU B 1 35 ? -13.555 31.734 6.531 1 77.12 35 LEU B CA 1
ATOM 2601 C C . LEU B 1 35 ? -14.258 30.641 5.73 1 77.12 35 LEU B C 1
ATOM 2603 O O . LEU B 1 35 ? -13.758 30.203 4.691 1 77.12 35 LEU B O 1
ATOM 2607 N N . LEU B 1 36 ? -15.367 30.266 6.223 1 78.56 36 LEU B N 1
ATOM 2608 C CA . LEU B 1 36 ? -16.156 29.266 5.512 1 78.56 36 LEU B CA 1
ATOM 2609 C C . LEU B 1 36 ? -16.641 29.797 4.168 1 78.56 36 LEU B C 1
ATOM 2611 O O . LEU B 1 36 ? -16.594 29.094 3.16 1 78.56 36 LEU B O 1
ATOM 2615 N N . ALA B 1 37 ? -17.062 31 4.238 1 81.06 37 ALA B N 1
ATOM 2616 C CA . ALA B 1 37 ? -17.516 31.641 3.006 1 81.06 37 ALA B CA 1
ATOM 2617 C C . ALA B 1 37 ? -16.375 31.766 1.995 1 81.06 37 ALA B C 1
ATOM 2619 O O . ALA B 1 37 ? -16.578 31.562 0.796 1 81.06 37 ALA B O 1
ATOM 2620 N N . LYS B 1 38 ? -15.312 32.125 2.463 1 82.06 38 LYS B N 1
ATOM 2621 C CA . LYS B 1 38 ? -14.156 32.219 1.584 1 82.06 38 LYS B CA 1
ATOM 2622 C C . LYS B 1 38 ? -13.812 30.875 0.952 1 82.06 38 LYS B C 1
ATOM 2624 O O . LYS B 1 38 ? -13.539 30.797 -0.247 1 82.06 38 LYS B O 1
ATOM 2629 N N . ALA B 1 39 ? -13.828 29.859 1.783 1 82.25 39 ALA B N 1
ATOM 2630 C CA . ALA B 1 39 ? -13.57 28.516 1.268 1 82.25 39 ALA B CA 1
ATOM 2631 C C . ALA B 1 39 ? -14.555 28.156 0.16 1 82.25 39 ALA B C 1
ATOM 2633 O O . ALA B 1 39 ? -14.156 27.641 -0.891 1 82.25 39 ALA B O 1
ATOM 2634 N N . ARG B 1 40 ? -15.758 28.422 0.382 1 84.5 40 ARG B N 1
ATOM 2635 C CA . ARG B 1 40 ? -16.812 28.109 -0.564 1 84.5 40 ARG B CA 1
ATOM 2636 C C . ARG B 1 40 ? -16.703 28.953 -1.825 1 84.5 40 ARG B C 1
ATOM 2638 O O . ARG B 1 40 ? -16.672 28.422 -2.938 1 84.5 40 ARG B O 1
ATOM 2645 N N . ASP B 1 41 ? -16.531 30.219 -1.61 1 87.69 41 ASP B N 1
ATOM 2646 C CA . ASP B 1 41 ? -16.672 31.141 -2.721 1 87.69 41 ASP B CA 1
ATOM 2647 C C . ASP B 1 41 ? -15.375 31.281 -3.508 1 87.69 41 ASP B C 1
ATOM 2649 O O . ASP B 1 41 ? -15.391 31.359 -4.738 1 87.69 41 ASP B O 1
ATOM 2653 N N . LYS B 1 42 ? -14.32 31.297 -2.848 1 85.38 42 LYS B N 1
ATOM 2654 C CA . LYS B 1 42 ? -13.039 31.547 -3.518 1 85.38 42 LYS B CA 1
ATOM 2655 C C . LYS B 1 42 ? -12.414 30.234 -3.996 1 85.38 42 LYS B C 1
ATOM 2657 O O . LYS B 1 42 ? -11.781 30.203 -5.055 1 85.38 42 LYS B O 1
ATOM 2662 N N . TYR B 1 43 ? -12.617 29.188 -3.209 1 85.94 43 TYR B N 1
ATOM 2663 C CA . TYR B 1 43 ? -11.891 27.953 -3.52 1 85.94 43 TYR B CA 1
ATOM 2664 C C . TYR B 1 43 ? -12.859 26.844 -3.912 1 85.94 43 TYR B C 1
ATOM 2666 O O . TYR B 1 43 ? -12.453 25.688 -4.051 1 85.94 43 TYR B O 1
ATOM 2674 N N . ASP B 1 44 ? -14.148 27.156 -4.059 1 87.31 44 ASP B N 1
ATOM 2675 C CA . ASP B 1 44 ? -15.172 26.219 -4.516 1 87.31 44 ASP B CA 1
ATOM 2676 C C . ASP B 1 44 ? -15.234 24.984 -3.627 1 87.31 44 ASP B C 1
ATOM 2678 O O . ASP B 1 44 ? -15.305 23.859 -4.125 1 87.31 44 ASP B O 1
ATOM 2682 N N . VAL B 1 45 ? -15.133 25.188 -2.426 1 85.88 45 VAL B N 1
ATOM 2683 C CA . VAL B 1 45 ? -15.156 24.109 -1.445 1 85.88 45 VAL B CA 1
ATOM 2684 C C . VAL B 1 45 ? -16.609 23.781 -1.088 1 85.88 45 VAL B C 1
ATOM 2686 O O . VAL B 1 45 ? -17.422 24.672 -0.868 1 85.88 45 VAL B O 1
ATOM 2689 N N . LYS B 1 46 ? -16.891 22.5 -1.151 1 83.31 46 LYS B N 1
ATOM 2690 C CA . LYS B 1 46 ? -18.172 22.031 -0.62 1 83.31 46 LYS B CA 1
ATOM 2691 C C . LYS B 1 46 ? -18.125 21.891 0.899 1 83.31 46 LYS B C 1
ATOM 2693 O O . LYS B 1 46 ? -17.281 21.156 1.433 1 83.31 46 LYS B O 1
ATOM 2698 N N . LEU B 1 47 ? -19.031 22.625 1.551 1 81.56 47 LEU B N 1
ATOM 2699 C CA . LEU B 1 47 ? -19.047 22.641 3.01 1 81.56 47 LEU B CA 1
ATOM 2700 C C . LEU B 1 47 ? -20.047 21.641 3.562 1 81.56 47 LEU B C 1
ATOM 2702 O O . LEU B 1 47 ? -21.219 21.625 3.152 1 81.56 47 LEU B O 1
ATOM 2706 N N . VAL B 1 48 ? -19.562 20.797 4.402 1 77.25 48 VAL B N 1
ATOM 2707 C CA . VAL B 1 48 ? -20.406 19.781 5.027 1 77.25 48 VAL B CA 1
ATOM 2708 C C . VAL B 1 48 ? -20.391 19.969 6.543 1 77.25 48 VAL B C 1
ATOM 2710 O O . VAL B 1 48 ? -19.406 19.641 7.203 1 77.25 48 VAL B O 1
ATOM 2713 N N . PRO B 1 49 ? -21.5 20.484 7.078 1 78.31 49 PRO B N 1
ATOM 2714 C CA . PRO B 1 49 ? -21.562 20.625 8.539 1 78.31 49 PRO B CA 1
ATOM 2715 C C . PRO B 1 49 ? -21.703 19.281 9.25 1 78.31 49 PRO B C 1
ATOM 2717 O O . PRO B 1 49 ? -22.391 18.391 8.758 1 78.31 49 PRO B O 1
ATOM 2720 N N . ILE B 1 50 ? -20.922 19.188 10.336 1 73.75 50 ILE B N 1
ATOM 2721 C CA . ILE B 1 50 ? -21.031 17.953 11.109 1 73.75 50 ILE B CA 1
ATOM 2722 C C . ILE B 1 50 ? -21.078 18.297 12.602 1 73.75 50 ILE B C 1
ATOM 2724 O O . ILE B 1 50 ? -20.828 19.438 12.992 1 73.75 50 ILE B O 1
ATOM 2728 N N . THR B 1 51 ? -21.547 17.312 13.367 1 72.25 51 THR B N 1
ATOM 2729 C CA . THR B 1 51 ? -21.359 17.375 14.812 1 72.25 51 THR B CA 1
ATOM 2730 C C . THR B 1 51 ? -20.031 16.766 15.219 1 72.25 51 THR B C 1
ATOM 2732 O O . THR B 1 51 ? -19.75 15.602 14.914 1 72.25 51 THR B O 1
ATOM 2735 N N . VAL B 1 52 ? -19.203 17.656 15.781 1 66.19 52 VAL B N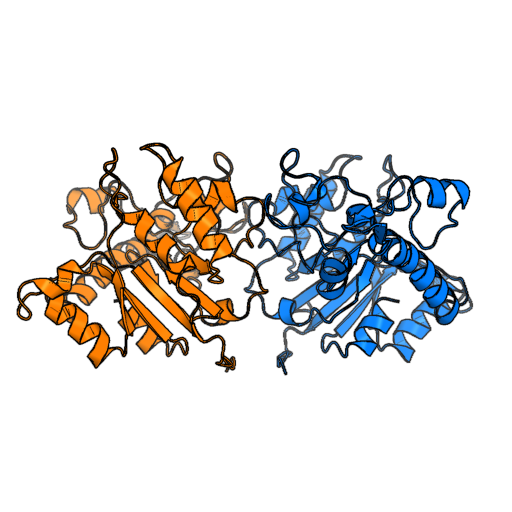 1
ATOM 2736 C CA . VAL B 1 52 ? -17.859 17.203 16.156 1 66.19 52 VAL B CA 1
ATOM 2737 C C . VAL B 1 52 ? -17.969 16.078 17.172 1 66.19 52 VAL B C 1
ATOM 2739 O O . VAL B 1 52 ? -18.781 16.141 18.109 1 66.19 52 VAL B O 1
ATOM 2742 N N . ARG B 1 53 ? -17.344 15.039 16.891 1 66.69 53 ARG B N 1
ATOM 2743 C CA . ARG B 1 53 ? -17.172 13.984 17.891 1 66.69 53 ARG B CA 1
ATOM 2744 C C . ARG B 1 53 ? -15.953 14.25 18.766 1 66.69 53 ARG B C 1
ATOM 2746 O O . ARG B 1 53 ? -14.82 14.102 18.312 1 66.69 53 ARG B O 1
ATOM 2753 N N . HIS B 1 54 ? -16.188 14.781 19.969 1 65.44 54 HIS B N 1
ATOM 2754 C CA . HIS B 1 54 ? -15.148 15.188 20.906 1 65.44 54 HIS B CA 1
ATOM 2755 C C . HIS B 1 54 ? -14.914 14.117 21.969 1 65.44 54 HIS B C 1
ATOM 2757 O O . HIS B 1 54 ? -15.867 13.609 22.562 1 65.44 54 HIS B O 1
ATOM 2763 N N . LYS B 1 55 ? -13.656 13.758 22.047 1 64.69 55 LYS B N 1
ATOM 2764 C CA . LYS B 1 55 ? -13.312 12.836 23.125 1 64.69 55 LYS B CA 1
ATOM 2765 C C . LYS B 1 55 ? -12.75 13.586 24.328 1 64.69 55 LYS B C 1
ATOM 2767 O O . LYS B 1 55 ? -11.883 14.453 24.172 1 64.69 55 LYS B O 1
ATOM 2772 N N . ASP B 1 56 ? -13.43 13.453 25.406 1 61.25 56 ASP B N 1
ATOM 2773 C CA . ASP B 1 56 ? -12.906 14.016 26.641 1 61.25 56 ASP B CA 1
ATOM 2774 C C . ASP B 1 56 ? -11.672 13.258 27.109 1 61.25 56 ASP B C 1
ATOM 2776 O O . ASP B 1 56 ? -11.781 12.172 27.688 1 61.25 56 ASP B O 1
ATOM 2780 N N . ASN B 1 57 ? -10.609 13.453 26.219 1 59.84 57 ASN B N 1
ATOM 2781 C CA . ASN B 1 57 ? -9.453 12.625 26.578 1 59.84 57 ASN B CA 1
ATOM 2782 C C . ASN B 1 57 ? -8.328 13.461 27.172 1 59.84 57 ASN B C 1
ATOM 2784 O O . ASN B 1 57 ? -8.461 14.68 27.312 1 59.84 57 ASN B O 1
ATOM 2788 N N . THR B 1 58 ? -7.277 12.797 27.547 1 58.97 58 THR B N 1
ATOM 2789 C CA . THR B 1 58 ? -6.102 13.25 28.281 1 58.97 58 THR B CA 1
ATOM 2790 C C . THR B 1 58 ? -5.289 14.242 27.453 1 58.97 58 THR B C 1
ATOM 2792 O O . THR B 1 58 ? -4.641 15.133 28.016 1 58.97 58 THR B O 1
ATOM 2795 N N . ASP B 1 59 ? -5.332 14.078 26.047 1 64.5 59 ASP B N 1
ATOM 2796 C CA . ASP B 1 59 ? -4.531 14.992 25.25 1 64.5 59 ASP B CA 1
ATOM 2797 C C . ASP B 1 59 ? -5.414 15.844 24.344 1 64.5 59 ASP B C 1
ATOM 2799 O O . ASP B 1 59 ? -5.98 15.344 23.375 1 64.5 59 ASP B O 1
ATOM 2803 N N . PRO B 1 60 ? -5.523 17.047 24.703 1 64.25 60 PRO B N 1
ATOM 2804 C CA . PRO B 1 60 ? -6.426 17.922 23.969 1 64.25 60 PRO B CA 1
ATOM 2805 C C . PRO B 1 60 ? -6.02 18.109 22.5 1 64.25 60 PRO B C 1
ATOM 2807 O O . PRO B 1 60 ? -6.848 18.469 21.672 1 64.25 60 PRO B O 1
ATOM 2810 N N . THR B 1 61 ? -4.805 17.812 22.188 1 59.28 61 THR B N 1
ATOM 2811 C CA . THR B 1 61 ? -4.289 18.016 20.844 1 59.28 61 THR B CA 1
ATOM 2812 C C . THR B 1 61 ? -5.078 17.172 19.828 1 59.28 61 THR B C 1
ATOM 2814 O O . THR B 1 61 ? -5.324 17.625 18.703 1 59.28 61 THR B O 1
ATOM 2817 N N . TRP B 1 62 ? -5.586 16.047 20.328 1 66.38 62 TRP B N 1
ATOM 2818 C CA . TRP B 1 62 ? -6.184 15.094 19.391 1 66.38 62 TRP B CA 1
ATOM 2819 C C . TRP B 1 62 ? -7.66 14.875 19.719 1 66.38 62 TRP B C 1
ATOM 2821 O O . TRP B 1 62 ? -8.305 14.016 19.125 1 66.38 62 TRP B O 1
ATOM 2831 N N . ALA B 1 63 ? -8.234 15.648 20.531 1 63.03 63 ALA B N 1
ATOM 2832 C CA . ALA B 1 63 ? -9.562 15.461 21.094 1 63.03 63 ALA B CA 1
ATOM 2833 C C . ALA B 1 63 ? -10.625 15.406 20 1 63.03 63 ALA B C 1
ATOM 2835 O O . ALA B 1 63 ? -11.641 14.727 20.141 1 63.03 63 ALA B O 1
ATOM 2836 N N . ASP B 1 64 ? -10.25 16.016 18.859 1 68.69 64 ASP B N 1
ATOM 2837 C CA . ASP B 1 64 ? -11.258 16.109 17.797 1 68.69 64 ASP B CA 1
ATOM 2838 C C . ASP B 1 64 ? -10.867 15.25 16.594 1 68.69 64 ASP B C 1
ATOM 2840 O O . ASP B 1 64 ? -11.508 15.32 15.547 1 68.69 64 ASP B O 1
ATOM 2844 N N . SER B 1 65 ? -9.891 14.422 16.766 1 75.12 65 SER B N 1
ATOM 2845 C CA . SER B 1 65 ? -9.328 13.688 15.633 1 75.12 65 SER B CA 1
ATOM 2846 C C . SER B 1 65 ? -10.312 12.641 15.109 1 75.12 65 SER B C 1
ATOM 2848 O O . SER B 1 65 ? -10.195 12.203 13.961 1 75.12 65 SER B O 1
ATOM 2850 N N . LEU B 1 66 ? -11.273 12.336 15.844 1 80.06 66 LEU B N 1
ATOM 2851 C CA . LEU B 1 66 ? -12.219 11.305 15.453 1 80.06 66 LEU B CA 1
ATOM 2852 C C . LEU B 1 66 ? -13.164 11.812 14.367 1 80.06 66 LEU B C 1
ATOM 2854 O O . LEU B 1 66 ? -13.781 11.023 13.656 1 80.06 66 LEU B O 1
ATOM 2858 N N . THR B 1 67 ? -13.188 13.094 14.266 1 80.44 67 THR B N 1
ATOM 2859 C CA . THR B 1 67 ? -14.125 13.703 13.328 1 80.44 67 THR B CA 1
ATOM 2860 C C . THR B 1 67 ? -13.805 13.266 11.898 1 80.44 67 THR B C 1
ATOM 2862 O O . THR B 1 67 ? -14.719 13.078 11.086 1 80.44 67 THR B O 1
ATOM 2865 N N . LYS B 1 68 ? -12.555 13.094 11.625 1 85.94 68 LYS B N 1
ATOM 2866 C CA . LYS B 1 68 ? -12.18 12.75 10.258 1 85.94 68 LYS B CA 1
ATOM 2867 C C . LYS B 1 68 ? -12.703 11.375 9.867 1 85.94 68 LYS B C 1
ATOM 2869 O O . LYS B 1 68 ? -12.859 11.07 8.688 1 85.94 68 LYS B O 1
ATOM 2874 N N . LEU B 1 69 ? -13.016 10.547 10.844 1 89.12 69 LEU B N 1
ATOM 2875 C CA . LEU B 1 69 ? -13.508 9.203 10.562 1 89.12 69 LEU B CA 1
ATOM 2876 C C . LEU B 1 69 ? -14.945 9.242 10.07 1 89.12 69 LEU B C 1
ATOM 2878 O O . LEU B 1 69 ? -15.438 8.266 9.5 1 89.12 69 LEU B O 1
ATOM 2882 N N . LEU B 1 70 ? -15.578 10.406 10.273 1 84.5 70 LEU B N 1
ATOM 2883 C CA . LEU B 1 70 ? -16.938 10.586 9.766 1 84.5 70 LEU B CA 1
ATOM 2884 C C . LEU B 1 70 ? -16.953 10.594 8.242 1 84.5 70 LEU B C 1
ATOM 2886 O O . LEU B 1 70 ? -18.016 10.414 7.629 1 84.5 70 LEU B O 1
ATOM 2890 N N . LEU B 1 71 ? -15.852 10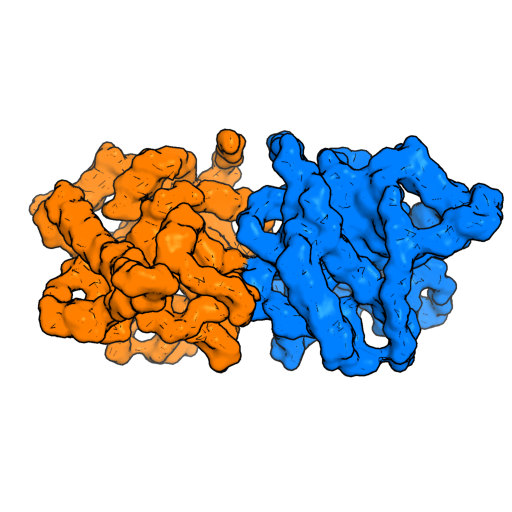.742 7.684 1 89.06 71 LEU B N 1
ATOM 2891 C CA . LEU B 1 71 ? -15.734 10.805 6.23 1 89.06 71 LEU B CA 1
ATOM 2892 C C . LEU B 1 71 ? -16.141 9.477 5.598 1 89.06 71 LEU B C 1
ATOM 2894 O O . LEU B 1 71 ? -16.562 9.445 4.438 1 89.06 71 LEU B O 1
ATOM 2898 N N . PHE B 1 72 ? -16.078 8.43 6.355 1 92.5 72 PHE B N 1
ATOM 2899 C CA . PHE B 1 72 ? -16.438 7.117 5.836 1 92.5 72 PHE B CA 1
ATOM 2900 C C . PHE B 1 72 ? -17.922 7.074 5.473 1 92.5 72 PHE B C 1
ATOM 2902 O O . PHE B 1 72 ? -18.359 6.184 4.738 1 92.5 72 PHE B O 1
ATOM 2909 N N . ASN B 1 73 ? -18.672 8.055 5.957 1 88.62 73 ASN B N 1
ATOM 2910 C CA . ASN B 1 73 ? -20.109 8.078 5.707 1 88.62 73 ASN B CA 1
ATOM 2911 C C . ASN B 1 73 ? -20.469 9.008 4.551 1 88.62 73 ASN B C 1
ATOM 2913 O O . ASN B 1 73 ? -21.641 9.227 4.262 1 88.62 73 ASN B O 1
ATOM 2917 N N . GLN B 1 74 ? -19.469 9.625 3.947 1 85.94 74 GLN B N 1
ATOM 2918 C CA . GLN B 1 74 ? -19.734 10.477 2.793 1 85.94 74 GLN B CA 1
ATOM 2919 C C . GLN B 1 74 ? -19.875 9.648 1.52 1 85.94 74 GLN B C 1
ATOM 2921 O O . GLN B 1 74 ? -19.094 9.812 0.575 1 85.94 74 GLN B O 1
ATOM 2926 N N . THR B 1 75 ? -20.953 8.82 1.407 1 89.31 75 THR B N 1
ATOM 2927 C CA . THR B 1 75 ? -21.109 7.762 0.412 1 89.31 75 THR B CA 1
ATOM 2928 C C . THR B 1 75 ? -21.531 8.344 -0.934 1 89.31 75 THR B C 1
ATOM 2930 O O . THR B 1 75 ? -21.594 7.629 -1.935 1 89.31 75 THR B O 1
ATOM 2933 N N . GLN B 1 76 ? -21.766 9.648 -1.001 1 84.25 76 GLN B N 1
ATOM 2934 C CA . GLN B 1 76 ? -21.984 10.297 -2.289 1 84.25 76 GLN B CA 1
ATOM 2935 C C . GLN B 1 76 ? -20.703 10.375 -3.104 1 84.25 76 GLN B C 1
ATOM 2937 O O . GLN B 1 76 ? -20.734 10.641 -4.309 1 84.25 76 GLN B O 1
ATOM 2942 N N . TYR B 1 77 ? -19.562 10.164 -2.426 1 86.81 77 TYR B N 1
ATOM 2943 C CA . TYR B 1 77 ? -18.266 10.109 -3.094 1 86.81 77 TYR B CA 1
ATOM 2944 C C . TYR B 1 77 ? -17.766 8.672 -3.193 1 86.81 77 TYR B C 1
ATOM 2946 O O . TYR B 1 77 ? -18 7.859 -2.293 1 86.81 77 TYR B O 1
ATOM 2954 N N . SER B 1 78 ? -17.062 8.344 -4.293 1 90.56 78 SER B N 1
ATOM 2955 C CA . SER B 1 78 ? -16.469 7.016 -4.445 1 90.56 78 SER B CA 1
ATOM 2956 C C . SER B 1 78 ? -15.125 6.922 -3.725 1 90.56 78 SER B C 1
ATOM 2958 O O . SER B 1 78 ? -14.758 5.863 -3.207 1 90.56 78 SER B O 1
ATOM 2960 N N . ARG B 1 79 ? -14.43 8.062 -3.738 1 92.94 79 ARG B N 1
ATOM 2961 C CA . ARG B 1 79 ? -13.125 8.148 -3.088 1 92.94 79 ARG B CA 1
ATOM 2962 C C . ARG B 1 79 ? -12.938 9.492 -2.4 1 92.94 79 ARG B C 1
ATOM 2964 O O . ARG B 1 79 ? -13.367 10.523 -2.922 1 92.94 79 ARG B O 1
ATOM 2971 N N . ILE B 1 80 ? -12.328 9.422 -1.251 1 91.06 80 ILE B N 1
ATOM 2972 C CA . ILE B 1 80 ? -12.016 10.633 -0.505 1 91.06 80 ILE B CA 1
ATOM 2973 C C . ILE B 1 80 ? -10.555 10.617 -0.073 1 91.06 80 ILE B C 1
ATOM 2975 O O . ILE B 1 80 ? -10.086 9.641 0.51 1 91.06 80 ILE B O 1
ATOM 2979 N N . LEU B 1 81 ? -9.859 11.609 -0.487 1 94 81 LEU B N 1
ATOM 2980 C CA . LEU B 1 81 ? -8.508 11.82 0.037 1 94 81 LEU B CA 1
ATOM 2981 C C . LEU B 1 81 ? -8.531 12.773 1.226 1 94 81 LEU B C 1
ATOM 2983 O O . LEU B 1 81 ? -8.727 13.977 1.054 1 94 81 LEU B O 1
ATOM 2987 N N . CYS B 1 82 ? -8.32 12.219 2.428 1 91.75 82 CYS B N 1
ATOM 2988 C CA . CYS B 1 82 ? -8.328 12.984 3.668 1 91.75 82 CYS B CA 1
ATOM 2989 C C . CYS B 1 82 ? -6.918 13.43 4.043 1 91.75 82 CYS B C 1
ATOM 2991 O O . CYS B 1 82 ? -6.016 12.602 4.168 1 91.75 82 CYS B O 1
ATOM 2993 N N . ILE B 1 83 ? -6.738 14.742 4.23 1 91.31 83 ILE B N 1
ATOM 2994 C CA . ILE B 1 83 ? -5.441 15.32 4.578 1 91.31 83 ILE B CA 1
ATOM 2995 C C . ILE B 1 83 ? -5.559 16.125 5.871 1 91.31 83 ILE B C 1
ATOM 2997 O O . ILE B 1 83 ? -6.445 16.969 6.004 1 91.31 83 ILE B O 1
ATOM 3001 N N . ASP B 1 84 ? -4.699 15.852 6.789 1 88.94 84 ASP B N 1
ATOM 3002 C CA . ASP B 1 84 ? -4.699 16.625 8.031 1 88.94 84 ASP B CA 1
ATOM 3003 C C . ASP B 1 84 ? -4.406 18.094 7.762 1 88.94 84 ASP B C 1
ATOM 3005 O O . ASP B 1 84 ? -3.566 18.422 6.922 1 88.94 84 ASP B O 1
ATOM 3009 N N . SER B 1 85 ? -4.996 18.953 8.555 1 84.06 85 SER B N 1
ATOM 3010 C CA . SER B 1 85 ? -4.906 20.391 8.32 1 84.06 85 SER B CA 1
ATOM 3011 C C . SER B 1 85 ? -3.531 20.922 8.703 1 84.06 85 SER B C 1
ATOM 3013 O O . SER B 1 85 ? -3.146 22.016 8.273 1 84.06 85 SER B O 1
ATOM 3015 N N . ASP B 1 86 ? -2.84 20.203 9.547 1 89.06 86 ASP B N 1
ATOM 3016 C CA . ASP B 1 86 ? -1.497 20.641 9.914 1 89.06 86 ASP B CA 1
ATOM 3017 C C . ASP B 1 86 ? -0.453 20.094 8.945 1 89.06 86 ASP B C 1
ATOM 3019 O O . ASP B 1 86 ? 0.563 19.547 9.367 1 89.06 86 ASP B O 1
ATOM 3023 N N . SER B 1 87 ? -0.762 20.219 7.664 1 92.81 87 SER B N 1
ATOM 3024 C CA . SER B 1 87 ? 0.117 19.781 6.586 1 92.81 87 SER B CA 1
ATOM 3025 C C . SER B 1 87 ? 0.247 20.844 5.508 1 92.81 87 SER B C 1
ATOM 3027 O O . SER B 1 87 ? -0.567 21.766 5.441 1 92.81 87 SER B O 1
ATOM 3029 N N . VAL B 1 88 ? 1.298 20.766 4.746 1 93.19 88 VAL B N 1
ATOM 3030 C CA . VAL B 1 88 ? 1.514 21.578 3.553 1 93.19 88 VAL B CA 1
ATOM 3031 C C . VAL B 1 88 ? 1.548 20.672 2.318 1 93.19 88 VAL B C 1
ATOM 3033 O O . VAL B 1 88 ? 2.283 19.688 2.283 1 93.19 88 VAL B O 1
ATOM 3036 N N . LEU B 1 89 ? 0.686 20.984 1.399 1 93.69 89 LEU B N 1
ATOM 3037 C CA . LEU B 1 89 ? 0.668 20.281 0.121 1 93.69 89 LEU B CA 1
ATOM 3038 C C . LEU B 1 89 ? 1.615 20.938 -0.875 1 93.69 89 LEU B C 1
ATOM 3040 O O . LEU B 1 89 ? 1.408 22.094 -1.266 1 93.69 89 LEU B O 1
ATOM 3044 N N . LEU B 1 90 ? 2.629 20.219 -1.313 1 95.31 90 LEU B N 1
ATOM 3045 C CA . LEU B 1 90 ? 3.67 20.797 -2.154 1 95.31 90 LEU B CA 1
ATOM 3046 C C . LEU B 1 90 ? 3.463 20.422 -3.617 1 95.31 90 LEU B C 1
ATOM 3048 O O . LEU B 1 90 ? 3.871 21.156 -4.516 1 95.31 90 LEU B O 1
ATOM 3052 N N . GLU B 1 91 ? 2.945 19.281 -3.846 1 94.62 91 GLU B N 1
ATOM 3053 C CA . GLU B 1 91 ? 2.619 18.797 -5.184 1 94.62 91 GLU B CA 1
ATOM 3054 C C . GLU B 1 91 ? 1.266 18.094 -5.195 1 94.62 91 GLU B C 1
ATOM 3056 O O . GLU B 1 91 ? 0.751 17.703 -4.145 1 94.62 91 GLU B O 1
ATOM 3061 N N . SER B 1 92 ? 0.703 17.969 -6.422 1 92.06 92 SER B N 1
ATOM 3062 C CA . SER B 1 92 ? -0.577 17.281 -6.551 1 92.06 92 SER B CA 1
ATOM 3063 C C . SER B 1 92 ? -0.458 15.805 -6.148 1 92.06 92 SER B C 1
ATOM 3065 O O . SER B 1 92 ? 0.565 15.172 -6.406 1 92.06 92 SER B O 1
ATOM 3067 N N . MET B 1 93 ? -1.497 15.32 -5.551 1 92.81 93 MET B N 1
ATOM 3068 C CA . MET B 1 93 ? -1.58 13.906 -5.199 1 92.81 93 MET B CA 1
ATOM 3069 C C . MET B 1 93 ? -2.787 13.25 -5.859 1 92.81 93 MET B C 1
ATOM 3071 O O . MET B 1 93 ? -3.314 12.258 -5.355 1 92.81 93 MET B O 1
ATOM 3075 N N . ASP B 1 94 ? -3.262 13.773 -6.961 1 90.06 94 ASP B N 1
ATOM 3076 C CA . ASP B 1 94 ? -4.457 13.289 -7.645 1 90.06 94 ASP B CA 1
ATOM 3077 C C . ASP B 1 94 ? -4.277 11.852 -8.109 1 90.06 94 ASP B C 1
ATOM 3079 O O . ASP B 1 94 ? -5.254 11.109 -8.258 1 90.06 94 ASP B O 1
ATOM 3083 N N . GLU B 1 95 ? -3.055 11.445 -8.297 1 90.69 95 GLU B N 1
ATOM 3084 C CA . GLU B 1 95 ? -2.787 10.086 -8.75 1 90.69 95 GLU B CA 1
ATOM 3085 C C . GLU B 1 95 ? -3.291 9.055 -7.742 1 90.69 95 GLU B C 1
ATOM 3087 O O . GLU B 1 95 ? -3.578 7.914 -8.102 1 90.69 95 GLU B O 1
ATOM 3092 N N . LEU B 1 96 ? -3.451 9.43 -6.496 1 93.94 96 LEU B N 1
ATOM 3093 C CA . LEU B 1 96 ? -3.871 8.5 -5.449 1 93.94 96 LEU B CA 1
ATOM 3094 C C . LEU B 1 96 ? -5.32 8.07 -5.652 1 93.94 96 LEU B C 1
ATOM 3096 O O . LEU B 1 96 ? -5.727 7 -5.191 1 93.94 96 LEU B O 1
ATOM 3100 N N . PHE B 1 97 ? -6.105 8.867 -6.352 1 90.88 97 PHE B N 1
ATOM 3101 C CA . PHE B 1 97 ? -7.504 8.531 -6.586 1 90.88 97 PHE B CA 1
ATOM 3102 C C . PHE B 1 97 ? -7.621 7.336 -7.52 1 90.88 97 PHE B C 1
ATOM 3104 O O . PHE B 1 97 ? -8.695 6.734 -7.633 1 90.88 97 PHE B O 1
ATOM 3111 N N . PHE B 1 98 ? -6.504 6.938 -8.133 1 88.44 98 PHE B N 1
ATOM 3112 C CA . PHE B 1 98 ? -6.539 5.859 -9.109 1 88.44 98 PHE B CA 1
ATOM 3113 C C . PHE B 1 98 ? -6.004 4.562 -8.508 1 88.44 98 PHE B C 1
ATOM 3115 O O . PHE B 1 98 ? -5.879 3.555 -9.211 1 88.44 98 PHE B O 1
ATOM 3122 N N . LEU B 1 99 ? -5.734 4.602 -7.312 1 95.25 99 LEU B N 1
ATOM 3123 C CA . LEU B 1 99 ? -5.258 3.396 -6.641 1 95.25 99 LEU B CA 1
ATOM 3124 C C . LEU B 1 99 ? -6.332 2.314 -6.645 1 95.25 99 LEU B C 1
ATOM 3126 O O . LEU B 1 99 ? -7.52 2.611 -6.805 1 95.25 99 LEU B O 1
ATOM 3130 N N . PRO B 1 100 ? -5.93 1.049 -6.516 1 95.12 100 PRO B N 1
ATOM 3131 C CA . PRO B 1 100 ? -6.898 -0.047 -6.449 1 95.12 100 PRO B CA 1
ATOM 3132 C C . PRO B 1 100 ? -7.934 0.148 -5.344 1 95.12 100 PRO B C 1
ATOM 3134 O O . PRO B 1 100 ? -7.656 0.824 -4.348 1 95.12 100 PRO B O 1
ATOM 3137 N N . SER B 1 101 ? -9.102 -0.478 -5.59 1 94.19 101 SER B N 1
ATOM 3138 C CA . SER B 1 101 ? -10.195 -0.387 -4.629 1 94.19 101 SER B CA 1
ATOM 3139 C C . SER B 1 101 ? -9.82 -1.039 -3.301 1 94.19 101 SER B C 1
ATOM 3141 O O . SER B 1 101 ? -9.297 -2.154 -3.277 1 94.19 101 SER B O 1
ATOM 3143 N N . ILE B 1 102 ? -10.07 -0.348 -2.256 1 96.12 102 ILE B N 1
ATOM 3144 C CA . ILE B 1 102 ? -9.82 -0.779 -0.885 1 96.12 102 ILE B CA 1
ATOM 3145 C C . ILE B 1 102 ? -10.516 0.171 0.089 1 96.12 102 ILE B C 1
ATOM 3147 O O . ILE B 1 102 ? -10.656 1.364 -0.19 1 96.12 102 ILE B O 1
ATOM 3151 N N . PRO B 1 103 ? -10.961 -0.329 1.226 1 96.94 103 PRO B N 1
ATOM 3152 C CA . PRO B 1 103 ? -11.648 0.568 2.156 1 96.94 103 PRO B CA 1
ATOM 3153 C C . PRO B 1 103 ? -10.805 1.772 2.555 1 96.94 103 PRO B C 1
ATOM 3155 O O . PRO B 1 103 ? -11.32 2.883 2.688 1 96.94 103 PRO B O 1
ATOM 3158 N N . VAL B 1 104 ? -9.477 1.492 2.734 1 98 104 VAL B N 1
ATOM 3159 C CA . VAL B 1 104 ? -8.641 2.615 3.15 1 98 104 VAL B CA 1
ATOM 3160 C C . VAL B 1 104 ? -7.188 2.348 2.77 1 98 104 VAL B C 1
ATOM 3162 O O . VAL B 1 104 ? -6.734 1.201 2.789 1 98 104 VAL B O 1
ATOM 3165 N N . ALA B 1 105 ? -6.469 3.314 2.334 1 98.56 105 ALA B N 1
ATOM 3166 C CA . ALA B 1 105 ? -5.023 3.338 2.115 1 98.56 105 ALA B CA 1
ATOM 3167 C C . ALA B 1 105 ? -4.359 4.422 2.959 1 98.56 105 ALA B C 1
ATOM 3169 O O . ALA B 1 105 ? -4.855 5.547 3.041 1 98.56 105 ALA B O 1
ATOM 3170 N N . MET B 1 106 ? -3.301 4.059 3.645 1 98.62 106 MET B N 1
ATOM 3171 C CA . MET B 1 106 ? -2.604 4.961 4.559 1 98.62 106 MET B CA 1
ATOM 3172 C C . MET B 1 106 ? -1.097 4.742 4.496 1 98.62 106 MET B C 1
ATOM 3174 O O . MET B 1 106 ? -0.638 3.652 4.145 1 98.62 106 MET B O 1
ATOM 3178 N N . PRO B 1 107 ? -0.327 5.766 4.789 1 98.69 107 PRO B N 1
ATOM 3179 C CA . PRO B 1 107 ? 1.11 5.535 4.945 1 98.69 107 PRO B CA 1
ATOM 3180 C C . PRO B 1 107 ? 1.468 4.965 6.316 1 98.69 107 PRO B C 1
ATOM 3182 O O . PRO B 1 107 ? 0.651 5.012 7.242 1 98.69 107 PRO B O 1
ATOM 3185 N N . ARG B 1 108 ? 2.652 4.457 6.406 1 98.38 108 ARG B N 1
ATOM 3186 C CA . ARG B 1 108 ? 3.191 4.047 7.703 1 98.38 108 ARG B CA 1
ATOM 3187 C C . ARG B 1 108 ? 3.508 5.258 8.57 1 98.38 108 ARG B C 1
ATOM 3189 O O . ARG B 1 108 ? 3.93 6.301 8.062 1 98.38 108 ARG B O 1
ATOM 3196 N N . ALA B 1 109 ? 3.242 5.051 9.906 1 98.25 109 ALA B N 1
ATOM 3197 C CA . ALA B 1 109 ? 3.928 5.934 10.844 1 98.25 109 ALA B CA 1
ATOM 3198 C C . ALA B 1 109 ? 5.402 5.559 10.977 1 98.25 109 ALA B C 1
ATOM 3200 O O . ALA B 1 109 ? 5.836 5.066 12.016 1 98.25 109 ALA B O 1
ATOM 3201 N N . TYR B 1 110 ? 6.191 5.922 9.938 1 97.94 110 TYR B N 1
ATOM 3202 C CA . TYR B 1 110 ? 7.543 5.398 9.773 1 97.94 110 TYR B CA 1
ATOM 3203 C C . TYR B 1 110 ? 8.422 5.77 10.969 1 97.94 110 TYR B C 1
ATOM 3205 O O . TYR B 1 110 ? 9.344 5.027 11.32 1 97.94 110 TYR B O 1
ATOM 3213 N N . TRP B 1 111 ? 8.133 6.84 11.672 1 96.56 111 TRP B N 1
ATOM 3214 C CA . TRP B 1 111 ? 8.938 7.328 12.789 1 96.56 111 TRP B CA 1
ATOM 3215 C C . TRP B 1 111 ? 8.781 6.426 14.008 1 96.56 111 TRP B C 1
ATOM 3217 O O . TRP B 1 111 ? 9.586 6.492 14.938 1 96.56 111 TRP B O 1
ATOM 3227 N N . LEU B 1 112 ? 7.793 5.59 13.977 1 96.19 112 LEU B N 1
ATOM 3228 C CA . LEU B 1 112 ? 7.559 4.688 15.102 1 96.19 112 LEU B CA 1
ATOM 3229 C C . LEU B 1 112 ? 8.125 3.303 14.812 1 96.19 112 LEU B C 1
ATOM 3231 O O . LEU B 1 112 ? 8.266 2.484 15.727 1 96.19 112 LEU B O 1
ATOM 3235 N N . PHE B 1 113 ? 8.391 3.068 13.586 1 94 113 PHE B N 1
ATOM 3236 C CA . PHE B 1 113 ? 8.898 1.76 13.18 1 94 113 PHE B CA 1
ATOM 3237 C C . PHE B 1 113 ? 10.344 1.583 13.617 1 94 113 PHE B C 1
ATOM 3239 O O . PHE B 1 113 ? 11.117 2.543 13.625 1 94 113 PHE B O 1
ATOM 3246 N N . PRO B 1 114 ? 10.75 0.362 13.969 1 91.38 114 PRO B N 1
ATOM 3247 C CA . PRO B 1 114 ? 9.992 -0.89 14.023 1 91.38 114 PRO B CA 1
ATOM 3248 C C . PRO B 1 114 ? 9.391 -1.16 15.398 1 91.38 114 PRO B C 1
ATOM 3250 O O . PRO B 1 114 ? 8.828 -2.232 15.633 1 91.38 114 PRO B O 1
ATOM 3253 N N . MET B 1 115 ? 9.453 -0.218 16.281 1 92.75 115 MET B N 1
ATOM 3254 C CA . MET B 1 115 ? 8.992 -0.43 17.656 1 92.75 115 MET B CA 1
ATOM 3255 C C . MET B 1 115 ? 7.473 -0.546 17.703 1 92.75 115 MET B C 1
ATOM 3257 O O . MET B 1 115 ? 6.934 -1.352 18.469 1 92.75 115 MET B O 1
ATOM 3261 N N . LYS B 1 116 ? 6.816 0.244 16.953 1 94.81 116 LYS B N 1
ATOM 3262 C CA . LYS B 1 116 ? 5.363 0.234 16.812 1 94.81 116 LYS B CA 1
ATOM 3263 C C . LYS B 1 116 ? 4.965 0.268 15.336 1 94.81 116 LYS B C 1
ATOM 3265 O O . LYS B 1 116 ? 5.098 1.3 14.672 1 94.81 116 LYS B O 1
ATOM 3270 N N . GLU B 1 117 ? 4.473 -0.793 14.922 1 95.69 117 GLU B N 1
ATOM 3271 C CA . GLU B 1 117 ? 4.176 -0.954 13.5 1 95.69 117 GLU B CA 1
ATOM 3272 C C . GLU B 1 117 ? 2.725 -0.591 13.195 1 95.69 117 GLU B C 1
ATOM 3274 O O . GLU B 1 117 ? 1.884 -1.475 13.008 1 95.69 117 GLU B O 1
ATOM 3279 N N . ILE B 1 118 ? 2.463 0.741 13.062 1 97.5 118 ILE B N 1
ATOM 3280 C CA . ILE B 1 118 ? 1.104 1.21 12.82 1 97.5 118 ILE B CA 1
ATOM 3281 C C . ILE B 1 118 ? 1.095 2.164 11.625 1 97.5 118 ILE B C 1
ATOM 3283 O O . ILE B 1 118 ? 2.148 2.639 11.195 1 97.5 118 ILE B O 1
ATOM 3287 N N . LEU B 1 119 ? -0.077 2.381 11.117 1 98.31 119 LEU B N 1
ATOM 3288 C CA . LEU B 1 119 ? -0.293 3.297 10.008 1 98.31 119 LEU B CA 1
ATOM 3289 C C . LEU B 1 119 ? -0.758 4.66 10.508 1 98.31 119 LEU B C 1
ATOM 3291 O O . LEU B 1 119 ? -1.324 4.77 11.594 1 98.31 119 LEU B O 1
ATOM 3295 N N . SER B 1 120 ? -0.449 5.66 9.711 1 97.88 120 SER B N 1
ATOM 3296 C CA . SER B 1 120 ? -0.779 7.031 10.086 1 97.88 120 SER B CA 1
ATOM 3297 C C . SER B 1 120 ? -2.029 7.516 9.359 1 97.88 120 SER B C 1
ATOM 3299 O O . SER B 1 120 ? -2.213 7.234 8.172 1 97.88 120 SER B O 1
ATOM 3301 N N . THR B 1 121 ? -2.865 8.281 10.055 1 95.75 121 THR B N 1
ATOM 3302 C CA . THR B 1 121 ? -4.09 8.82 9.469 1 95.75 121 THR B CA 1
ATOM 3303 C C . THR B 1 121 ? -3.867 10.242 8.961 1 95.75 121 THR B C 1
ATOM 3305 O O . THR B 1 121 ? -4.82 10.922 8.57 1 95.75 121 THR B O 1
ATOM 3308 N N . MET B 1 122 ? -2.607 10.727 8.969 1 94.94 122 MET B N 1
ATOM 3309 C CA . MET B 1 122 ? -2.348 12.078 8.477 1 94.94 122 MET B CA 1
ATOM 3310 C C . MET B 1 122 ? -2.795 12.219 7.023 1 94.94 122 MET B C 1
ATOM 3312 O O . MET B 1 122 ? -3.064 13.328 6.559 1 94.94 122 MET B O 1
ATOM 3316 N N . LEU B 1 123 ? -2.797 11.148 6.328 1 96.69 123 LEU B N 1
ATOM 3317 C CA . LEU B 1 123 ? -3.262 10.992 4.953 1 96.69 123 LEU B CA 1
ATOM 3318 C C . LEU B 1 123 ? -4.02 9.68 4.781 1 96.69 123 LEU B C 1
ATOM 3320 O O . LEU B 1 123 ? -3.502 8.609 5.109 1 96.69 123 LEU B O 1
ATOM 3324 N N . MET B 1 124 ? -5.277 9.789 4.309 1 96.69 124 MET B N 1
ATOM 3325 C CA . MET B 1 124 ? -6.066 8.586 4.059 1 96.69 124 MET B CA 1
ATOM 3326 C C . MET B 1 124 ? -6.789 8.672 2.719 1 96.69 124 MET B C 1
ATOM 3328 O O . MET B 1 124 ? -7.391 9.703 2.402 1 96.69 124 MET B O 1
ATOM 3332 N N . LEU B 1 125 ? -6.629 7.711 1.939 1 97.25 125 LEU B N 1
ATOM 3333 C CA . LEU B 1 125 ? -7.559 7.492 0.839 1 97.25 125 LEU B CA 1
ATOM 3334 C C . LEU B 1 125 ? -8.672 6.535 1.254 1 97.25 125 LEU B C 1
ATOM 3336 O O . LEU B 1 125 ? -8.414 5.375 1.574 1 97.25 125 LEU B O 1
ATOM 3340 N N . ILE B 1 126 ? -9.898 7.039 1.214 1 95.88 126 ILE B N 1
ATOM 3341 C CA . ILE B 1 126 ? -11.031 6.32 1.787 1 95.88 126 ILE B CA 1
ATOM 3342 C C . ILE B 1 126 ? -12.031 5.961 0.685 1 95.88 126 ILE B C 1
ATOM 3344 O O . ILE B 1 126 ? -12.281 6.766 -0.215 1 95.88 126 ILE B O 1
ATOM 3348 N N . GLU B 1 127 ? -12.539 4.801 0.719 1 95.75 127 GLU B N 1
ATOM 3349 C CA . GLU B 1 127 ? -13.773 4.449 0.025 1 95.75 127 GLU B CA 1
ATOM 3350 C C . GLU B 1 127 ? -14.961 4.457 0.98 1 95.75 127 GLU B C 1
ATOM 3352 O O . GLU B 1 127 ? -15.172 3.496 1.725 1 95.75 127 GLU B O 1
ATOM 3357 N N . PRO B 1 128 ? -15.711 5.562 0.903 1 93 128 PRO B N 1
ATOM 3358 C CA . PRO B 1 128 ? -16.828 5.652 1.837 1 93 128 PRO B CA 1
ATOM 3359 C C . PRO B 1 128 ? -17.797 4.477 1.71 1 93 128 PRO B C 1
ATOM 3361 O O . PRO B 1 128 ? -18.047 3.986 0.604 1 93 128 PRO B O 1
ATOM 3364 N N . SER B 1 129 ? -18.297 3.998 2.836 1 94.81 129 SER B N 1
ATOM 3365 C CA . SER B 1 129 ? -19.172 2.84 2.947 1 94.81 129 SER B CA 1
ATOM 3366 C C . SER B 1 129 ? -19.969 2.875 4.246 1 94.81 129 SER B C 1
ATOM 3368 O O . SER B 1 129 ? -19.406 3.016 5.328 1 94.81 129 SER B O 1
ATOM 3370 N N . GLU B 1 130 ? -21.266 2.686 4.102 1 94.25 130 GLU B N 1
ATOM 3371 C CA . GLU B 1 130 ? -22.109 2.652 5.297 1 94.25 130 GLU B CA 1
ATOM 3372 C C . GLU B 1 130 ? -21.703 1.502 6.219 1 94.25 130 GLU B C 1
ATOM 3374 O O . GLU B 1 130 ? -21.719 1.649 7.441 1 94.25 130 GLU B O 1
ATOM 3379 N N . VAL B 1 131 ? -21.406 0.454 5.66 1 94.38 131 VAL B N 1
ATOM 3380 C CA . VAL B 1 131 ? -21.016 -0.729 6.418 1 94.38 131 VAL B CA 1
ATOM 3381 C C . VAL B 1 131 ? -19.734 -0.442 7.191 1 94.38 131 VAL B C 1
ATOM 3383 O O . VAL B 1 131 ? -19.641 -0.709 8.391 1 94.38 131 VAL B O 1
ATOM 3386 N N . GLU B 1 132 ? -18.734 0.087 6.496 1 95.69 132 GLU B N 1
ATOM 3387 C CA . GLU B 1 132 ? -17.469 0.407 7.156 1 95.69 132 GLU B CA 1
ATOM 3388 C C . GLU B 1 132 ? -17.672 1.495 8.211 1 95.69 132 GLU B C 1
ATOM 3390 O O . GLU B 1 132 ? -17.031 1.456 9.266 1 95.69 132 GLU B O 1
ATOM 3395 N N . PHE B 1 133 ? -18.562 2.443 7.902 1 93.75 133 PHE B N 1
ATOM 3396 C CA . PHE B 1 133 ? -18.844 3.5 8.867 1 93.75 133 PHE B CA 1
ATOM 3397 C C . PHE B 1 133 ? -19.406 2.916 10.156 1 93.75 133 PHE B C 1
ATOM 3399 O O . PHE B 1 133 ? -18.969 3.287 11.25 1 93.75 133 PHE B O 1
ATOM 3406 N N . ALA B 1 134 ? -20.281 2.033 10 1 94.38 134 ALA B N 1
ATOM 3407 C CA . ALA B 1 134 ? -20.859 1.391 11.18 1 94.38 134 ALA B CA 1
ATOM 3408 C C . ALA B 1 134 ? -19.797 0.658 11.984 1 94.38 134 ALA B C 1
ATOM 3410 O O . ALA B 1 134 ? -19.812 0.706 13.219 1 94.38 134 ALA B O 1
ATOM 3411 N N . ARG B 1 135 ? -18.906 -0.048 11.359 1 94.81 135 ARG B N 1
ATOM 3412 C CA . ARG B 1 135 ? -17.797 -0.732 12.031 1 94.81 135 ARG B CA 1
ATOM 3413 C C . ARG B 1 135 ? -16.938 0.255 12.797 1 94.81 135 ARG B C 1
ATOM 3415 O O . ARG B 1 135 ? -16.531 -0.013 13.938 1 94.81 135 ARG B O 1
ATOM 3422 N N . ILE B 1 136 ? -16.641 1.363 12.203 1 94.5 136 ILE B N 1
ATOM 3423 C CA . ILE B 1 136 ? -15.797 2.398 12.805 1 94.5 136 ILE B CA 1
ATOM 3424 C C . ILE B 1 136 ? -16.5 2.977 14.031 1 94.5 136 ILE B C 1
ATOM 3426 O O . ILE B 1 136 ? -15.883 3.148 15.086 1 94.5 136 ILE B O 1
ATOM 3430 N N . MET B 1 137 ? -17.828 3.238 13.867 1 91.81 137 MET B N 1
ATOM 3431 C CA . MET B 1 137 ? -18.594 3.771 14.992 1 91.81 137 MET B CA 1
ATOM 3432 C C . MET B 1 137 ? -18.578 2.799 16.172 1 91.81 137 MET B C 1
ATOM 3434 O O . MET B 1 137 ? -18.422 3.209 17.312 1 91.81 137 MET B O 1
ATOM 3438 N N . SER B 1 138 ? -18.734 1.569 15.844 1 93.56 138 SER B N 1
ATOM 3439 C CA . SER B 1 138 ? -18.703 0.551 16.891 1 93.56 138 SER B CA 1
ATOM 3440 C C . SER B 1 138 ? -17.344 0.517 17.578 1 93.56 138 SER B C 1
ATOM 3442 O O . SER B 1 138 ? -17.266 0.428 18.812 1 93.56 138 SER B O 1
ATOM 3444 N N . GLU B 1 139 ? -16.281 0.56 16.844 1 93.94 139 GLU B N 1
ATOM 3445 C CA . GLU B 1 139 ? -14.93 0.577 17.406 1 93.94 139 GLU B CA 1
ATOM 3446 C C . GLU B 1 139 ? -14.711 1.816 18.266 1 93.94 139 GLU B C 1
ATOM 3448 O O . GLU B 1 139 ? -14.07 1.74 19.328 1 93.94 139 GLU B O 1
ATOM 3453 N N . MET B 1 140 ? -15.195 2.949 17.797 1 89.06 140 MET B N 1
ATOM 3454 C CA . MET B 1 140 ? -15.078 4.199 18.547 1 89.06 140 MET B CA 1
ATOM 3455 C C . MET B 1 140 ? -15.781 4.098 19.891 1 89.06 140 MET B C 1
ATOM 3457 O O . MET B 1 140 ? -15.258 4.551 20.906 1 89.06 140 MET B O 1
ATOM 3461 N N . ASP B 1 141 ? -16.906 3.469 19.875 1 88 141 ASP B N 1
ATOM 3462 C CA . ASP B 1 141 ? -17.703 3.318 21.094 1 88 141 ASP B CA 1
ATOM 3463 C C . ASP B 1 141 ? -16.984 2.414 22.094 1 88 141 ASP B C 1
ATOM 3465 O O . ASP B 1 141 ? -17.109 2.617 23.312 1 88 141 ASP B O 1
ATOM 3469 N N . ALA B 1 142 ? -16.25 1.511 21.609 1 90.75 142 ALA B N 1
ATOM 3470 C CA . ALA B 1 142 ? -15.586 0.538 22.469 1 90.75 142 ALA B CA 1
ATOM 3471 C C . ALA B 1 142 ? -14.203 1.037 22.891 1 90.75 142 ALA B C 1
ATOM 3473 O O . ALA B 1 142 ? -13.562 0.448 23.75 1 90.75 142 ALA B O 1
ATOM 3474 N N . ALA B 1 143 ? -13.75 2.102 22.266 1 87.19 143 ALA B N 1
ATOM 3475 C CA . ALA B 1 143 ? -12.375 2.568 22.438 1 87.19 143 ALA B CA 1
ATOM 3476 C C . ALA B 1 143 ? -12.18 3.191 23.812 1 87.19 143 ALA B C 1
ATOM 3478 O O . ALA B 1 143 ? -13.117 3.746 24.391 1 87.19 143 ALA B O 1
ATOM 3479 N N . SER B 1 144 ? -11.016 3.037 24.328 1 85.62 144 SER B N 1
ATOM 3480 C CA . SER B 1 144 ? -10.656 3.666 25.594 1 85.62 144 SER B CA 1
ATOM 3481 C C . SER B 1 144 ? -10.445 5.168 25.422 1 85.62 144 SER B C 1
ATOM 3483 O O . SER B 1 144 ? -10.422 5.676 24.297 1 85.62 144 SER B O 1
ATOM 3485 N N . SER B 1 145 ? -10.203 5.832 26.531 1 79.94 145 SER B N 1
ATOM 3486 C CA . SER B 1 145 ? -10 7.277 26.531 1 79.94 145 SER B CA 1
ATOM 3487 C C . SER B 1 145 ? -8.664 7.648 25.891 1 79.94 145 SER B C 1
ATOM 3489 O O . SER B 1 145 ? -8.484 8.773 25.438 1 79.94 145 SER B O 1
ATOM 3491 N N . ASN B 1 146 ? -7.797 6.68 25.734 1 82.31 146 ASN B N 1
ATOM 3492 C CA . ASN B 1 146 ? -6.469 6.969 25.203 1 82.31 146 ASN B CA 1
ATOM 3493 C C . ASN B 1 146 ? -6.379 6.617 23.719 1 82.31 146 ASN B C 1
ATOM 3495 O O . ASN B 1 146 ? -5.324 6.789 23.094 1 82.31 146 ASN B O 1
ATOM 3499 N N . ASP B 1 147 ? -7.527 6.168 23.203 1 86.94 147 ASP B N 1
ATOM 3500 C CA . ASP B 1 147 ? -7.539 5.809 21.797 1 86.94 147 ASP B CA 1
ATOM 3501 C C . ASP B 1 147 ? -8.016 6.977 20.938 1 86.94 147 ASP B C 1
ATOM 3503 O O . ASP B 1 147 ? -9.078 7.543 21.188 1 86.94 147 ASP B O 1
ATOM 3507 N N . TYR B 1 148 ? -7.16 7.316 20 1 89.69 148 TYR B N 1
ATOM 3508 C CA . TYR B 1 148 ? -7.516 8.359 19.031 1 89.69 148 TYR B CA 1
ATOM 3509 C C . TYR B 1 148 ? -7.742 7.762 17.656 1 89.69 148 TYR B C 1
ATOM 3511 O O . TYR B 1 148 ? -8.055 6.578 17.516 1 89.69 148 TYR B O 1
ATOM 3519 N N . ASP B 1 149 ? -7.75 8.625 16.609 1 91.81 149 ASP B N 1
ATOM 3520 C CA . ASP B 1 149 ? -8.078 8.172 15.266 1 91.81 149 ASP B CA 1
ATOM 3521 C C . ASP B 1 149 ? -7.113 7.086 14.797 1 91.81 149 ASP B C 1
ATOM 3523 O O . ASP B 1 149 ? -7.539 6.062 14.258 1 91.81 149 ASP B O 1
ATOM 3527 N N . MET B 1 150 ? -5.809 7.23 15.102 1 93.94 150 MET B N 1
ATOM 3528 C CA . MET B 1 150 ? -4.82 6.262 14.633 1 93.94 150 MET B CA 1
ATOM 3529 C C . MET B 1 150 ? -5.051 4.898 15.281 1 93.94 150 MET B C 1
ATOM 3531 O O . MET B 1 150 ? -4.949 3.867 14.609 1 93.94 150 MET B O 1
ATOM 3535 N N . GLU B 1 151 ? -5.371 4.895 16.578 1 94.62 151 GLU B N 1
ATOM 3536 C CA . GLU B 1 151 ? -5.617 3.631 17.266 1 94.62 151 GLU B CA 1
ATOM 3537 C C . GLU B 1 151 ? -6.867 2.943 16.719 1 94.62 151 GLU B C 1
ATOM 3539 O O . GLU B 1 151 ? -6.863 1.732 16.484 1 94.62 151 GLU B O 1
ATOM 3544 N N . ILE B 1 152 ? -7.875 3.686 16.516 1 94.5 152 ILE B N 1
ATOM 3545 C CA . ILE B 1 152 ? -9.148 3.137 16.047 1 94.5 152 ILE B CA 1
ATOM 3546 C C . ILE B 1 152 ? -8.977 2.545 14.656 1 94.5 152 ILE B C 1
ATOM 3548 O O . ILE B 1 152 ? -9.367 1.402 14.406 1 94.5 152 ILE B O 1
ATOM 3552 N N . ILE B 1 153 ? -8.398 3.311 13.781 1 96.56 153 ILE B N 1
ATOM 3553 C CA . ILE B 1 153 ? -8.273 2.885 12.391 1 96.56 153 ILE B CA 1
ATOM 3554 C C . ILE B 1 153 ? -7.336 1.683 12.305 1 96.56 153 ILE B C 1
ATOM 3556 O O . ILE B 1 153 ? -7.582 0.751 11.531 1 96.56 153 ILE B O 1
ATOM 3560 N N . ASN B 1 154 ? -6.277 1.707 13.07 1 97.12 154 ASN B N 1
ATOM 3561 C CA . ASN B 1 154 ? -5.344 0.589 13.039 1 97.12 154 ASN B CA 1
ATOM 3562 C C . ASN B 1 154 ? -5.961 -0.676 13.625 1 97.12 154 ASN B C 1
ATOM 3564 O O . ASN B 1 154 ? -5.656 -1.785 13.188 1 97.12 154 ASN B O 1
ATOM 3568 N N . SER B 1 155 ? -6.797 -0.529 14.602 1 95.5 155 SER B N 1
ATOM 3569 C CA . SER B 1 155 ? -7.488 -1.691 15.156 1 95.5 155 SER B CA 1
ATOM 3570 C C . SER B 1 155 ? -8.328 -2.393 14.086 1 95.5 155 SER B C 1
ATOM 3572 O O . SER B 1 155 ? -8.43 -3.621 14.078 1 95.5 155 SER B O 1
ATOM 3574 N N . LEU B 1 156 ? -8.797 -1.644 13.188 1 95.88 156 LEU B N 1
ATOM 3575 C CA . LEU B 1 156 ? -9.727 -2.182 12.203 1 95.88 156 LEU B CA 1
ATOM 3576 C C . LEU B 1 156 ? -8.992 -2.586 10.93 1 95.88 156 LEU B C 1
ATOM 3578 O O . LEU B 1 156 ? -9.336 -3.588 10.297 1 95.88 156 LEU B O 1
ATOM 3582 N N . TYR B 1 157 ? -7.93 -1.827 10.531 1 97.12 157 TYR B N 1
ATOM 3583 C CA . TYR B 1 157 ? -7.512 -1.937 9.133 1 97.12 157 TYR B CA 1
ATOM 3584 C C . TYR B 1 157 ? -6.02 -2.215 9.031 1 97.12 157 TYR B C 1
ATOM 3586 O O . TYR B 1 157 ? -5.496 -2.439 7.938 1 97.12 157 TYR B O 1
ATOM 3594 N N . ARG B 1 158 ? -5.27 -2.209 10.07 1 96.31 158 ARG B N 1
ATOM 3595 C CA . ARG B 1 158 ? -3.812 -2.303 10.016 1 96.31 158 ARG B CA 1
ATOM 3596 C C . ARG B 1 158 ? -3.375 -3.502 9.18 1 96.31 158 ARG B C 1
ATOM 3598 O O . ARG B 1 158 ? -2.381 -3.428 8.453 1 96.31 158 ARG B O 1
ATOM 3605 N N . ASN B 1 159 ? -4.137 -4.559 9.211 1 95.06 159 ASN B N 1
ATOM 3606 C CA . ASN B 1 159 ? -3.707 -5.805 8.586 1 95.06 159 ASN B CA 1
ATOM 3607 C C . ASN B 1 159 ? -4.324 -5.98 7.199 1 95.06 159 ASN B C 1
ATOM 3609 O O . ASN B 1 159 ? -4.086 -6.992 6.535 1 95.06 159 ASN B O 1
ATOM 3613 N N . ASN B 1 160 ? -5.094 -4.98 6.746 1 95.81 160 ASN B N 1
ATOM 3614 C CA . ASN B 1 160 ? -5.781 -5.188 5.477 1 95.81 160 ASN B CA 1
ATOM 3615 C C . ASN B 1 160 ? -5.727 -3.941 4.598 1 95.81 160 ASN B C 1
ATOM 3617 O O . ASN B 1 160 ? -6.016 -4.008 3.402 1 95.81 160 ASN B O 1
ATOM 3621 N N . ALA B 1 161 ? -5.25 -2.83 5.148 1 97.88 161 ALA B N 1
ATOM 3622 C CA . ALA B 1 161 ? -5.172 -1.585 4.391 1 97.88 161 ALA B CA 1
ATOM 3623 C C . ALA B 1 161 ? -4.082 -1.66 3.322 1 97.88 161 ALA B C 1
ATOM 3625 O O . ALA B 1 161 ? -3.137 -2.443 3.443 1 97.88 161 ALA B O 1
ATOM 3626 N N . MET B 1 162 ? -4.316 -0.963 2.256 1 98.44 162 MET B N 1
ATOM 3627 C CA . MET B 1 162 ? -3.189 -0.639 1.388 1 98.44 162 MET B CA 1
ATOM 3628 C C . MET B 1 162 ? -2.236 0.335 2.074 1 98.44 162 MET B C 1
ATOM 3630 O O . MET B 1 162 ? -2.676 1.276 2.736 1 98.44 162 MET B O 1
ATOM 3634 N N . VAL B 1 163 ? -0.951 0.096 1.991 1 98.75 163 VAL B N 1
ATOM 3635 C CA . VAL B 1 163 ? 0.023 0.981 2.623 1 98.75 163 VAL B CA 1
ATOM 3636 C C . VAL B 1 163 ? 0.719 1.826 1.558 1 98.75 163 VAL B C 1
ATOM 3638 O O . VAL B 1 163 ? 1.375 1.291 0.662 1 98.75 163 VAL B O 1
ATOM 3641 N N . LEU B 1 164 ? 0.564 3.094 1.66 1 98.5 164 LEU B N 1
ATOM 3642 C CA . LEU B 1 164 ? 1.17 4.059 0.748 1 98.5 164 LEU B CA 1
ATOM 3643 C C . LEU B 1 164 ? 2.639 4.281 1.091 1 98.5 164 LEU B C 1
ATOM 3645 O O . LEU B 1 164 ? 3.035 4.16 2.252 1 98.5 164 LEU B O 1
ATOM 3649 N N . PRO B 1 165 ? 3.43 4.602 0.06 1 97.62 165 PRO B N 1
ATOM 3650 C CA . PRO B 1 165 ? 4.781 5.051 0.408 1 97.62 165 PRO B CA 1
ATOM 3651 C C . PRO B 1 165 ? 4.777 6.281 1.316 1 97.62 165 PRO B C 1
ATOM 3653 O O . PRO B 1 165 ? 4.168 7.297 0.982 1 97.62 165 PRO B O 1
ATOM 3656 N N . HIS B 1 166 ? 5.441 6.137 2.459 1 98.31 166 HIS B N 1
ATOM 3657 C CA . HIS B 1 166 ? 5.523 7.32 3.309 1 98.31 166 HIS B CA 1
ATOM 3658 C C . HIS B 1 166 ? 6.484 8.352 2.727 1 98.31 166 HIS B C 1
ATOM 3660 O O . HIS B 1 166 ? 6.297 9.555 2.914 1 98.31 166 HIS B O 1
ATOM 3666 N N . ARG B 1 167 ? 7.504 7.812 2.021 1 97.31 167 ARG B N 1
ATOM 3667 C CA . ARG B 1 167 ? 8.359 8.758 1.306 1 97.31 167 ARG B CA 1
ATOM 3668 C C . ARG B 1 167 ? 7.559 9.539 0.268 1 97.31 167 ARG B C 1
ATOM 3670 O O . ARG B 1 167 ? 6.75 8.961 -0.463 1 97.31 167 ARG B O 1
ATOM 3677 N N . ARG B 1 168 ? 7.652 10.867 0.214 1 97.31 168 ARG B N 1
ATOM 3678 C CA . ARG B 1 168 ? 6.953 11.828 -0.629 1 97.31 168 ARG B CA 1
ATOM 3679 C C . ARG B 1 168 ? 5.59 12.18 -0.045 1 97.31 168 ARG B C 1
ATOM 3681 O O . ARG B 1 168 ? 5.125 13.312 -0.18 1 97.31 168 ARG B O 1
ATOM 3688 N N . TYR B 1 169 ? 4.906 11.195 0.612 1 98.25 169 TYR B N 1
ATOM 3689 C CA . TYR B 1 169 ? 3.504 11.422 0.939 1 98.25 169 TYR B CA 1
ATOM 3690 C C . TYR B 1 169 ? 3.324 11.664 2.434 1 98.25 169 TYR B C 1
ATOM 3692 O O . TYR B 1 169 ? 2.236 12.039 2.881 1 98.25 169 TYR B O 1
ATOM 3700 N N . ALA B 1 170 ? 4.332 11.406 3.219 1 98.25 170 ALA B N 1
ATOM 3701 C CA . ALA B 1 170 ? 4.164 11.508 4.668 1 98.25 170 ALA B CA 1
ATOM 3702 C C . ALA B 1 170 ? 5.449 12 5.332 1 98.25 170 ALA B C 1
ATOM 3704 O O . ALA B 1 170 ? 5.887 11.438 6.34 1 98.25 170 ALA B O 1
ATOM 3705 N N . LEU B 1 171 ? 6.039 12.984 4.742 1 98.56 171 LEU B N 1
ATOM 3706 C CA . LEU B 1 171 ? 7.227 13.586 5.332 1 98.56 171 LEU B CA 1
ATOM 3707 C C . LEU B 1 171 ? 6.859 14.43 6.551 1 98.56 171 LEU B C 1
ATOM 3709 O O . LEU B 1 171 ? 5.934 15.242 6.492 1 98.56 171 LEU B O 1
ATOM 3713 N N . LEU B 1 172 ? 7.562 14.211 7.668 1 98.62 172 LEU B N 1
ATOM 3714 C CA . LEU B 1 172 ? 7.387 15.031 8.859 1 98.62 172 LEU B CA 1
ATOM 3715 C C . LEU B 1 172 ? 8.406 16.172 8.891 1 98.62 172 LEU B C 1
ATOM 3717 O O . LEU B 1 172 ? 9.57 15.977 8.531 1 98.62 172 LEU B O 1
ATOM 3721 N N . THR B 1 173 ? 7.965 17.359 9.359 1 98.5 173 THR B N 1
ATOM 3722 C CA . THR B 1 173 ? 8.922 18.453 9.539 1 98.5 173 THR B CA 1
ATOM 3723 C C . THR B 1 173 ? 10.055 18.016 10.469 1 98.5 173 THR B C 1
ATOM 3725 O O . THR B 1 173 ? 11.219 18.359 10.227 1 98.5 173 THR B O 1
ATOM 3728 N N . GLY B 1 174 ? 9.773 17.219 11.453 1 98 174 GLY B N 1
ATOM 3729 C CA . GLY B 1 174 ? 10.766 16.766 12.414 1 98 174 GLY B CA 1
ATOM 3730 C C . GLY B 1 174 ? 11.828 15.867 11.805 1 98 174 GLY B C 1
ATOM 3731 O O . GLY B 1 174 ? 12.883 15.648 12.406 1 98 174 GLY B O 1
ATOM 3732 N N . GLU B 1 175 ? 11.57 15.344 10.602 1 98.25 175 GLU B N 1
ATOM 3733 C CA . GLU B 1 175 ? 12.562 14.508 9.922 1 98.25 175 GLU B CA 1
ATOM 3734 C C . GLU B 1 175 ? 13.852 15.289 9.656 1 98.25 175 GLU B C 1
ATOM 3736 O O . GLU B 1 175 ? 14.945 14.719 9.703 1 98.25 175 GLU B O 1
ATOM 3741 N N . PHE B 1 176 ? 13.773 16.578 9.438 1 98 176 PHE B N 1
ATOM 3742 C CA . PHE B 1 176 ? 14.922 17.406 9.086 1 98 176 PHE B CA 1
ATOM 3743 C C . PHE B 1 176 ? 15.859 17.578 10.273 1 98 176 PHE B C 1
ATOM 3745 O O . PHE B 1 176 ? 17.031 17.922 10.109 1 98 176 PHE B O 1
ATOM 3752 N N . ARG B 1 177 ? 15.398 17.344 11.461 1 95.69 177 ARG B N 1
ATOM 3753 C CA . ARG B 1 177 ? 16.25 17.5 12.633 1 95.69 177 ARG B CA 1
ATOM 3754 C C . ARG B 1 177 ? 16.656 16.141 13.195 1 95.69 177 ARG B C 1
ATOM 3756 O O . ARG B 1 177 ? 17.266 16.078 14.266 1 95.69 177 ARG B O 1
ATOM 3763 N N . SER B 1 178 ? 16.266 15.086 12.539 1 95.25 178 SER B N 1
ATOM 3764 C CA . SER B 1 178 ? 16.609 13.742 12.992 1 95.25 178 SER B CA 1
ATOM 3765 C C . SER B 1 178 ? 18.078 13.438 12.766 1 95.25 178 SER B C 1
ATOM 3767 O O . SER B 1 178 ? 18.703 13.992 11.859 1 95.25 178 SER B O 1
ATOM 3769 N N . GLU B 1 179 ? 18.562 12.555 13.578 1 92.31 179 GLU B N 1
ATOM 3770 C CA . GLU B 1 179 ? 19.953 12.133 13.445 1 92.31 179 GLU B CA 1
ATOM 3771 C C . GLU B 1 179 ? 20.109 11.102 12.328 1 92.31 179 GLU B C 1
ATOM 3773 O O . GLU B 1 179 ? 21.109 11.117 11.602 1 92.31 179 GLU B O 1
ATOM 3778 N N . SER B 1 180 ? 19.172 10.234 12.258 1 95.75 180 SER B N 1
ATOM 3779 C CA . SER B 1 180 ? 19.141 9.234 11.203 1 95.75 180 SER B CA 1
ATOM 3780 C C . SER B 1 180 ? 17.891 9.375 10.336 1 95.75 180 SER B C 1
ATOM 3782 O O . SER B 1 180 ? 16.812 9.719 10.836 1 95.75 180 SER B O 1
ATOM 3784 N N . HIS B 1 181 ? 18.094 9.164 9.062 1 97.31 181 HIS B N 1
ATOM 3785 C CA . HIS B 1 181 ? 16.984 9.312 8.117 1 97.31 181 HIS B CA 1
ATOM 3786 C C . HIS B 1 181 ? 16.656 7.988 7.438 1 97.31 181 HIS B C 1
ATOM 3788 O O . HIS B 1 181 ? 15.938 7.961 6.438 1 97.31 181 HIS B O 1
ATOM 3794 N N . ALA B 1 182 ? 17.188 6.887 7.969 1 96.12 182 ALA B N 1
ATOM 3795 C CA . ALA B 1 182 ? 17.031 5.574 7.348 1 96.12 182 ALA B CA 1
ATOM 3796 C C . ALA B 1 182 ? 15.562 5.152 7.32 1 96.12 182 ALA B C 1
ATOM 3798 O O . ALA B 1 182 ? 15.102 4.555 6.348 1 96.12 182 ALA B O 1
ATOM 3799 N N . LYS B 1 183 ? 14.805 5.477 8.336 1 96.62 183 LYS B N 1
ATOM 3800 C CA . LYS B 1 183 ? 13.398 5.094 8.406 1 96.62 183 LYS B CA 1
ATOM 3801 C C . LYS B 1 183 ? 12.586 5.801 7.328 1 96.62 183 LYS B C 1
ATOM 3803 O O . LYS B 1 183 ? 11.75 5.18 6.668 1 96.62 183 LYS B O 1
ATOM 3808 N N . TYR B 1 184 ? 12.898 7.082 7.164 1 98.06 184 TYR B N 1
ATOM 3809 C CA . TYR B 1 184 ? 12.18 7.832 6.141 1 98.06 184 TYR B CA 1
ATOM 3810 C C . TYR B 1 184 ? 12.617 7.395 4.746 1 98.06 184 TYR B C 1
ATOM 3812 O O . TYR B 1 184 ? 11.773 7.199 3.863 1 98.06 184 TYR B O 1
ATOM 3820 N N . LEU B 1 185 ? 13.883 7.227 4.555 1 96.62 185 LEU B N 1
ATOM 3821 C CA . LEU B 1 185 ? 14.438 6.914 3.238 1 96.62 185 LEU B CA 1
ATOM 3822 C C . LEU B 1 185 ? 14.156 5.457 2.869 1 96.62 185 LEU B C 1
ATOM 3824 O O . LEU B 1 185 ? 14.172 5.102 1.689 1 96.62 185 LEU B O 1
ATOM 3828 N N . GLY B 1 186 ? 13.938 4.59 3.842 1 92.56 186 GLY B N 1
ATOM 3829 C CA . GLY B 1 186 ? 13.82 3.16 3.604 1 92.56 186 GLY B CA 1
ATOM 3830 C C . GLY B 1 186 ? 15.133 2.51 3.219 1 92.56 186 GLY B C 1
ATOM 3831 O O . GLY B 1 186 ? 15.148 1.496 2.516 1 92.56 186 GLY B O 1
ATOM 3832 N N . SER B 1 187 ? 16.172 3.102 3.576 1 91.75 187 SER B N 1
ATOM 3833 C CA . SER B 1 187 ? 17.516 2.643 3.201 1 91.75 187 SER B CA 1
ATOM 3834 C C . SER B 1 187 ? 18.547 3.062 4.234 1 91.75 187 SER B C 1
ATOM 3836 O O . SER B 1 187 ? 18.562 4.215 4.672 1 91.75 187 SER B O 1
ATOM 3838 N N . GLU B 1 188 ? 19.375 2.129 4.605 1 89.94 188 GLU B N 1
ATOM 3839 C CA . GLU B 1 188 ? 20.453 2.432 5.539 1 89.94 188 GLU B CA 1
ATOM 3840 C C . GLU B 1 188 ? 21.672 3.014 4.816 1 89.94 188 GLU B C 1
ATOM 3842 O O . GLU B 1 188 ? 22.562 3.566 5.449 1 89.94 188 GLU B O 1
ATOM 3847 N N . ILE B 1 189 ? 21.641 2.961 3.502 1 90.06 189 ILE B N 1
ATOM 3848 C CA . ILE B 1 189 ? 22.859 3.311 2.793 1 90.06 189 ILE B CA 1
ATOM 3849 C C . ILE B 1 189 ? 22.641 4.602 2.002 1 90.06 189 ILE B C 1
ATOM 3851 O O . ILE B 1 189 ? 23.609 5.242 1.58 1 90.06 189 ILE B O 1
ATOM 3855 N N . GLU B 1 190 ? 21.438 4.945 1.763 1 93.44 190 GLU B N 1
ATOM 3856 C CA . GLU B 1 190 ? 21.172 6.18 1.028 1 93.44 190 GLU B CA 1
ATOM 3857 C C . GLU B 1 190 ? 21.5 7.406 1.88 1 93.44 190 GLU B C 1
ATOM 3859 O O . GLU B 1 190 ? 20.984 7.547 2.992 1 93.44 190 GLU B O 1
ATOM 3864 N N . PRO B 1 191 ? 22.344 8.305 1.336 1 93.44 191 PRO B N 1
ATOM 3865 C CA . PRO B 1 191 ? 22.641 9.508 2.109 1 93.44 191 PRO B CA 1
ATOM 3866 C C . PRO B 1 191 ? 21.469 10.484 2.154 1 93.44 191 PRO B C 1
ATOM 3868 O O . PRO B 1 191 ? 20.75 10.641 1.164 1 93.44 191 PRO B O 1
ATOM 3871 N N . TRP B 1 192 ? 21.375 11.109 3.246 1 95.5 192 TRP B N 1
ATOM 3872 C CA . TRP B 1 192 ? 20.344 12.133 3.414 1 95.5 192 TRP B CA 1
ATOM 3873 C C . TRP B 1 192 ? 20.734 13.414 2.674 1 95.5 192 TRP B C 1
ATOM 3875 O O . TRP B 1 192 ? 21.844 13.906 2.812 1 95.5 192 TRP B O 1
ATOM 3885 N N . ASP B 1 193 ? 19.828 13.883 1.829 1 96.06 193 ASP B N 1
ATOM 3886 C CA . ASP B 1 193 ? 19.875 15.18 1.156 1 96.06 193 ASP B CA 1
ATOM 3887 C C . ASP B 1 193 ? 18.594 15.977 1.399 1 96.06 193 ASP B C 1
ATOM 3889 O O . ASP B 1 193 ? 17.562 15.703 0.781 1 96.06 193 ASP B O 1
ATOM 3893 N N . PRO B 1 194 ? 18.719 16.953 2.27 1 96.94 194 PRO B N 1
ATOM 3894 C CA . PRO B 1 194 ? 17.484 17.688 2.629 1 96.94 194 PRO B CA 1
ATOM 3895 C C . PRO B 1 194 ? 16.844 18.375 1.433 1 96.94 194 PRO B C 1
ATOM 3897 O O . PRO B 1 194 ? 15.617 18.469 1.36 1 96.94 194 PRO B O 1
ATOM 3900 N N . ALA B 1 195 ? 17.641 18.844 0.524 1 96.94 195 ALA B N 1
ATOM 3901 C CA . ALA B 1 195 ? 17.078 19.5 -0.658 1 96.94 195 ALA B CA 1
ATOM 3902 C C . ALA B 1 195 ? 16.312 18.5 -1.521 1 96.94 195 ALA B C 1
ATOM 3904 O O . ALA B 1 195 ? 15.219 18.812 -2.018 1 96.94 195 ALA B O 1
ATOM 3905 N N . ARG B 1 196 ? 16.828 17.359 -1.644 1 96.88 196 ARG B N 1
ATOM 3906 C CA . ARG B 1 196 ? 16.172 16.312 -2.426 1 96.88 196 ARG B CA 1
ATOM 3907 C C . ARG B 1 196 ? 14.891 15.852 -1.739 1 96.88 196 ARG B C 1
ATOM 3909 O O . ARG B 1 196 ? 13.859 15.664 -2.391 1 96.88 196 ARG B O 1
ATOM 3916 N N . ALA B 1 197 ? 14.992 15.648 -0.457 1 97.56 197 ALA B N 1
ATOM 3917 C CA . ALA B 1 197 ? 13.828 15.227 0.309 1 97.56 197 ALA B CA 1
ATOM 3918 C C . ALA B 1 197 ? 12.688 16.234 0.178 1 97.56 197 ALA B C 1
ATOM 3920 O O . ALA B 1 197 ? 11.539 15.852 -0.041 1 97.56 197 ALA B O 1
ATOM 3921 N N . TYR B 1 198 ? 13.031 17.484 0.231 1 97.69 198 TYR B N 1
ATOM 3922 C CA . TYR B 1 198 ? 12.031 18.547 0.094 1 97.69 198 TYR B CA 1
ATOM 3923 C C . TYR B 1 198 ? 11.461 18.562 -1.316 1 97.69 198 TYR B C 1
ATOM 3925 O O . TYR B 1 198 ? 10.242 18.672 -1.494 1 97.69 198 TYR B O 1
ATOM 3933 N N . SER B 1 199 ? 12.312 18.406 -2.268 1 96.75 199 SER B N 1
ATOM 3934 C CA . SER B 1 199 ? 11.906 18.531 -3.664 1 96.75 199 SER B CA 1
ATOM 3935 C C . SER B 1 199 ? 10.984 17.391 -4.074 1 96.75 199 SER B C 1
ATOM 3937 O O . SER B 1 199 ? 10.102 17.562 -4.918 1 96.75 199 SER B O 1
ATOM 3939 N N . GLU B 1 200 ? 11.133 16.25 -3.482 1 95.94 200 GLU B N 1
ATOM 3940 C CA . GLU B 1 200 ? 10.328 15.094 -3.893 1 95.94 200 GLU B CA 1
ATOM 3941 C C . GLU B 1 200 ? 9.055 14.984 -3.061 1 95.94 200 GLU B C 1
ATOM 3943 O O . GLU B 1 200 ? 8.141 14.242 -3.414 1 95.94 200 GLU B O 1
ATOM 3948 N N . ALA B 1 201 ? 9.008 15.727 -1.971 1 97.94 201 ALA B N 1
ATOM 3949 C CA . ALA B 1 201 ? 7.867 15.617 -1.063 1 97.94 201 ALA B CA 1
ATOM 3950 C C . ALA B 1 201 ? 6.602 16.188 -1.698 1 97.94 201 ALA B C 1
ATOM 3952 O O . ALA B 1 201 ? 6.648 17.219 -2.359 1 97.94 201 ALA B O 1
ATOM 3953 N N . LYS B 1 202 ? 5.527 15.492 -1.538 1 97.44 202 LYS B N 1
ATOM 3954 C CA . LYS B 1 202 ? 4.227 15.984 -1.975 1 97.44 202 LYS B CA 1
ATOM 3955 C C . LYS B 1 202 ? 3.428 16.547 -0.8 1 97.44 202 LYS B C 1
ATOM 3957 O O . LYS B 1 202 ? 2.656 17.5 -0.964 1 97.44 202 LYS B O 1
ATOM 3962 N N . LEU B 1 203 ? 3.572 15.969 0.317 1 97.38 203 LEU B N 1
ATOM 3963 C CA . LEU B 1 203 ? 2.906 16.375 1.549 1 97.38 203 LEU B CA 1
ATOM 3964 C C . LEU B 1 203 ? 3.891 16.422 2.713 1 97.38 203 LEU B C 1
ATOM 3966 O O . LEU B 1 203 ? 4.648 15.461 2.924 1 97.38 203 LEU B O 1
ATOM 3970 N N . VAL B 1 204 ? 3.916 17.516 3.41 1 97.94 204 VAL B N 1
ATOM 3971 C CA . VAL B 1 204 ? 4.719 17.656 4.621 1 97.94 204 VAL B CA 1
ATOM 3972 C C . VAL B 1 204 ? 3.805 17.891 5.82 1 97.94 204 VAL B C 1
ATOM 3974 O O . VAL B 1 204 ? 2.961 18.797 5.801 1 97.94 204 VAL B O 1
ATOM 3977 N N . HIS B 1 205 ? 3.924 17.047 6.793 1 97.62 205 HIS B N 1
ATOM 3978 C CA . HIS B 1 205 ? 3.1 17.125 7.996 1 97.62 205 HIS B CA 1
ATOM 3979 C C . HIS B 1 205 ? 3.883 17.703 9.164 1 97.62 205 HIS B C 1
ATOM 3981 O O . HIS B 1 205 ? 4.996 17.266 9.453 1 97.62 205 HIS B O 1
ATOM 3987 N N . PHE B 1 206 ? 3.316 18.719 9.789 1 96.25 206 PHE B N 1
ATOM 3988 C CA . PHE B 1 206 ? 3.971 19.375 10.922 1 96.25 206 PHE B CA 1
ATOM 3989 C C . PHE B 1 206 ? 3.953 18.469 12.141 1 96.25 206 PHE B C 1
ATOM 3991 O O . PHE B 1 206 ? 2.887 18.141 12.664 1 96.25 206 PHE B O 1
ATOM 3998 N N . SER B 1 207 ? 5.055 18.016 12.594 1 96.12 207 SER B N 1
ATOM 3999 C CA . SER B 1 207 ? 5.266 17.172 13.773 1 96.12 207 SER B CA 1
ATOM 4000 C C . SER B 1 207 ? 6.668 17.359 14.336 1 96.12 207 SER B C 1
ATOM 4002 O O . SER B 1 207 ? 7.609 16.672 13.93 1 96.12 207 SER B O 1
ATOM 4004 N N . ASP B 1 208 ? 6.816 18.281 15.391 1 94.56 208 ASP B N 1
ATOM 4005 C CA . ASP B 1 208 ? 8.125 18.719 15.875 1 94.56 208 ASP B CA 1
ATOM 4006 C C . ASP B 1 208 ? 8.117 18.891 17.391 1 94.56 208 ASP B C 1
ATOM 4008 O O . ASP B 1 208 ? 8.859 19.719 17.922 1 94.56 208 ASP B O 1
ATOM 4012 N N . TRP B 1 209 ? 7.344 18.094 18.031 1 91.56 209 TRP B N 1
ATOM 4013 C CA . TRP B 1 209 ? 7.336 18.25 19.469 1 91.56 209 TRP B CA 1
ATOM 4014 C C . TRP B 1 209 ? 8.758 18.375 20.016 1 91.56 209 TRP B C 1
ATOM 4016 O O . TRP B 1 209 ? 9.648 17.625 19.609 1 91.56 209 TRP B O 1
ATOM 4026 N N . PRO B 1 210 ? 8.969 19.406 20.875 1 93.94 210 PRO B N 1
ATOM 4027 C CA . PRO B 1 210 ? 8.016 20.219 21.641 1 93.94 210 PRO B CA 1
ATOM 4028 C C . PRO B 1 210 ? 7.625 21.516 20.922 1 93.94 210 PRO B C 1
ATOM 4030 O O . PRO B 1 210 ? 6.918 22.344 21.484 1 93.94 210 PRO B O 1
ATOM 4033 N N . LEU B 1 211 ? 8.125 21.688 19.719 1 93.62 211 LEU B N 1
ATOM 4034 C CA . LEU B 1 211 ? 7.652 22.844 18.953 1 93.62 211 LEU B CA 1
ATOM 4035 C C . LEU B 1 211 ? 6.152 22.75 18.703 1 93.62 211 LEU B C 1
ATOM 4037 O O . LEU B 1 211 ? 5.637 21.688 18.375 1 93.62 211 LEU B O 1
ATOM 4041 N N . PRO B 1 212 ? 5.426 23.812 18.953 1 90.44 212 PRO B N 1
ATOM 4042 C CA . PRO B 1 212 ? 3.975 23.766 18.75 1 90.44 212 PRO B CA 1
ATOM 4043 C C . PRO B 1 212 ? 3.588 23.688 17.281 1 90.44 212 PRO B C 1
ATOM 4045 O O . PRO B 1 212 ? 4.453 23.781 16.406 1 90.44 212 PRO B O 1
ATOM 4048 N N . LYS B 1 213 ? 2.322 23.422 17.078 1 88.25 213 LYS B N 1
ATOM 4049 C CA . LYS B 1 213 ? 1.779 23.469 15.719 1 88.25 213 LYS B CA 1
ATOM 4050 C C . LYS B 1 213 ? 2.037 24.812 15.062 1 88.25 213 LYS B C 1
ATOM 4052 O O . LYS B 1 213 ? 2.184 25.828 15.742 1 88.25 213 LYS B O 1
ATOM 4057 N N . PRO B 1 214 ? 2.066 24.891 13.781 1 90.31 214 PRO B N 1
ATOM 4058 C CA . PRO B 1 214 ? 2.582 26.078 13.07 1 90.31 214 PRO B CA 1
ATOM 4059 C C . PRO B 1 214 ? 1.669 27.281 13.203 1 90.31 214 PRO B C 1
ATOM 4061 O O . PRO B 1 214 ? 2.092 28.422 12.93 1 90.31 214 PRO B O 1
ATOM 4064 N N . TRP B 1 215 ? 0.406 27.094 13.625 1 85.56 215 TRP B N 1
ATOM 4065 C CA . TRP B 1 215 ? -0.497 28.219 13.758 1 85.56 215 TRP B CA 1
ATOM 4066 C C . TRP B 1 215 ? -0.385 28.844 15.141 1 85.56 215 TRP B C 1
ATOM 4068 O O . TRP B 1 215 ? -1.015 29.875 15.422 1 85.56 215 TRP B O 1
ATOM 4078 N N . LEU B 1 216 ? 0.386 28.234 15.977 1 86 216 LEU B N 1
ATOM 4079 C CA . LEU B 1 216 ? 0.578 28.75 17.328 1 86 216 LEU B CA 1
ATOM 4080 C C . LEU B 1 216 ? 1.873 29.547 17.422 1 86 216 LEU B C 1
ATOM 4082 O O . LEU B 1 216 ? 2.74 29.438 16.562 1 86 216 LEU B O 1
ATOM 4086 N N . HIS B 1 217 ? 1.957 30.297 18.484 1 88.69 217 HIS B N 1
ATOM 4087 C CA . HIS B 1 217 ? 3.162 31.078 18.734 1 88.69 217 HIS B CA 1
ATOM 4088 C C . HIS B 1 217 ? 4.355 30.172 19.031 1 88.69 217 HIS B C 1
ATOM 4090 O O . HIS B 1 217 ? 4.262 29.266 19.859 1 88.69 217 HIS B O 1
ATOM 4096 N N . ILE B 1 218 ? 5.438 30.484 18.344 1 91.25 218 ILE B N 1
ATOM 4097 C CA . ILE B 1 218 ? 6.668 29.719 18.516 1 91.25 218 ILE B CA 1
ATOM 4098 C C . ILE B 1 218 ? 7.691 30.547 19.281 1 91.25 218 ILE B C 1
ATOM 4100 O O . ILE B 1 218 ? 8.016 31.672 18.859 1 91.25 218 ILE B O 1
ATOM 4104 N N . ASP B 1 219 ? 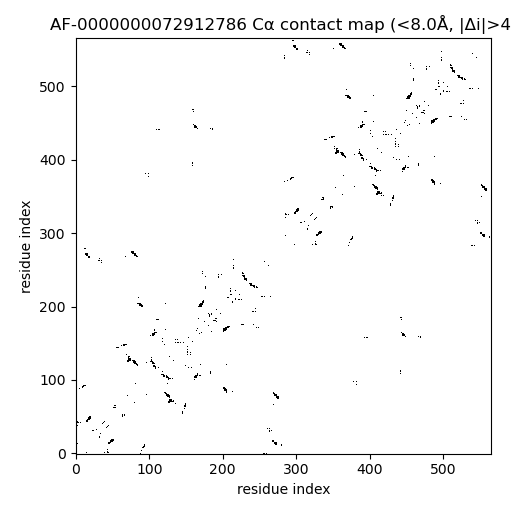8.156 30.016 20.391 1 93.94 219 ASP B N 1
ATOM 4105 C CA . ASP B 1 219 ? 9.227 30.656 21.141 1 93.94 219 ASP B CA 1
ATOM 4106 C C . ASP B 1 219 ? 10.539 30.641 20.359 1 93.94 219 ASP B C 1
ATOM 4108 O O . ASP B 1 219 ? 11.008 29.578 19.938 1 93.94 219 ASP B O 1
ATOM 4112 N N . GLU B 1 220 ? 11.156 31.781 20.234 1 93.69 220 GLU B N 1
ATOM 4113 C CA . GLU B 1 220 ? 12.352 31.922 19.422 1 93.69 220 GLU B CA 1
ATOM 4114 C C . GLU B 1 220 ? 13.508 31.109 19.984 1 93.69 220 GLU B C 1
ATOM 4116 O O . GLU B 1 220 ? 14.266 30.484 19.234 1 93.69 220 GLU B O 1
ATOM 4121 N N . GLU B 1 221 ? 13.688 31.125 21.25 1 95.44 221 GLU B N 1
ATOM 4122 C CA . GLU B 1 221 ? 14.766 30.359 21.875 1 95.44 221 GLU B CA 1
ATOM 4123 C C . GLU B 1 221 ? 14.594 28.859 21.641 1 95.44 221 GLU B C 1
ATOM 4125 O O . GLU B 1 221 ? 15.562 28.172 21.344 1 95.44 221 GLU B O 1
ATOM 4130 N N . LEU B 1 222 ? 13.336 28.453 21.781 1 95.69 222 LEU B N 1
ATOM 4131 C CA . LEU B 1 222 ? 13.039 27.047 21.531 1 95.69 222 LEU B CA 1
ATOM 4132 C C . LEU B 1 222 ? 13.32 26.688 20.078 1 95.69 222 LEU B C 1
ATOM 4134 O O . LEU B 1 222 ? 13.906 25.641 19.797 1 95.69 222 LEU B O 1
ATOM 4138 N N . ARG B 1 223 ? 12.875 27.516 19.109 1 95.94 223 ARG B N 1
ATOM 4139 C CA . ARG B 1 223 ? 13.117 27.281 17.688 1 95.94 223 ARG B CA 1
ATOM 4140 C C . ARG B 1 223 ? 14.609 27.141 17.406 1 95.94 223 ARG B C 1
ATOM 4142 O O . ARG B 1 223 ? 15.031 26.234 16.688 1 95.94 223 ARG B O 1
ATOM 4149 N N . LEU B 1 224 ? 15.398 28.062 17.984 1 96.25 224 LEU B N 1
ATOM 4150 C CA . LEU B 1 224 ? 16.844 28.078 17.781 1 96.25 224 LEU B CA 1
ATOM 4151 C C . LEU B 1 224 ? 17.484 26.812 18.328 1 96.25 224 LEU B C 1
ATOM 4153 O O . LEU B 1 224 ? 18.422 26.281 17.75 1 96.25 224 LEU B O 1
ATOM 4157 N N . GLU B 1 225 ? 16.969 26.391 19.406 1 96.25 225 GLU B N 1
ATOM 4158 C CA . GLU B 1 225 ? 17.484 25.188 20.062 1 96.25 225 GLU B CA 1
ATOM 4159 C C . GLU B 1 225 ? 17.203 23.953 19.219 1 96.25 225 GLU B C 1
ATOM 4161 O O . GLU B 1 225 ? 18.031 23.031 19.141 1 96.25 225 GLU B O 1
ATOM 4166 N N . LEU B 1 226 ? 16.062 23.938 18.531 1 96.94 226 LEU B N 1
ATOM 4167 C CA . LEU B 1 226 ? 15.57 22.719 17.906 1 96.94 226 LEU B CA 1
ATOM 4168 C C . LEU B 1 226 ? 15.922 22.688 16.422 1 96.94 226 LEU B C 1
ATOM 4170 O O . LEU B 1 226 ? 15.859 21.625 15.797 1 96.94 226 LEU B O 1
ATOM 4174 N N . GLN B 1 227 ? 16.266 23.844 15.836 1 97 227 GLN B N 1
ATOM 4175 C CA . GLN B 1 227 ? 16.531 23.875 14.406 1 97 227 GLN B CA 1
ATOM 4176 C C . GLN B 1 227 ? 17.688 22.953 14.039 1 97 227 GLN B C 1
ATOM 4178 O O . GLN B 1 227 ? 18.594 22.734 14.844 1 97 227 GLN B O 1
ATOM 4183 N N . PRO B 1 228 ? 17.609 22.375 12.805 1 97 228 PRO B N 1
ATOM 4184 C CA . PRO B 1 228 ? 18.703 21.5 12.375 1 97 228 PRO B CA 1
ATOM 4185 C C . PRO B 1 228 ? 20.062 22.172 12.422 1 97 228 PRO B C 1
ATOM 4187 O O . PRO B 1 228 ? 20.188 23.359 12.102 1 97 228 PRO B O 1
ATOM 4190 N N . ASN B 1 229 ? 21.047 21.391 12.797 1 93.94 229 ASN B N 1
ATOM 4191 C CA . ASN B 1 229 ? 22.422 21.891 12.719 1 93.94 229 ASN B CA 1
ATOM 4192 C C . ASN B 1 229 ? 22.922 21.953 11.281 1 93.94 229 ASN B C 1
ATOM 4194 O O . ASN B 1 229 ? 22.469 21.188 10.43 1 93.94 229 ASN B O 1
ATOM 4198 N N . CYS B 1 230 ? 23.766 22.938 11.133 1 93.5 230 CYS B N 1
ATOM 4199 C CA . CYS B 1 230 ? 24.5 22.922 9.867 1 93.5 230 CYS B CA 1
ATOM 4200 C C . CYS B 1 230 ? 25.562 21.844 9.867 1 93.5 230 CYS B C 1
ATOM 4202 O O . CYS B 1 230 ? 26.016 21.391 10.922 1 93.5 230 CYS B O 1
ATOM 4204 N N . THR B 1 231 ? 25.797 21.297 8.664 1 87.94 231 THR B N 1
ATOM 4205 C CA . THR B 1 231 ? 26.812 20.25 8.555 1 87.94 231 THR B CA 1
ATOM 4206 C C . THR B 1 231 ? 28.016 20.75 7.781 1 87.94 231 THR B C 1
ATOM 4208 O O . THR B 1 231 ? 27.891 21.547 6.852 1 87.94 231 THR B O 1
ATOM 4211 N N . ASN B 1 232 ? 29.172 20.422 8.266 1 83.06 232 ASN B N 1
ATOM 4212 C CA . ASN B 1 232 ? 30.406 20.75 7.555 1 83.06 232 ASN B CA 1
ATOM 4213 C C . ASN B 1 232 ? 30.672 19.766 6.426 1 83.06 232 ASN B C 1
ATOM 4215 O O . ASN B 1 232 ? 30.578 18.547 6.625 1 83.06 232 ASN B O 1
ATOM 4219 N N . THR B 1 233 ? 30.547 20.281 5.191 1 77 233 THR B N 1
ATOM 4220 C CA . THR B 1 233 ? 30.891 19.438 4.055 1 77 233 THR B CA 1
ATOM 4221 C C . THR B 1 233 ? 32.406 19.484 3.787 1 77 233 THR B C 1
ATOM 4223 O O . THR B 1 233 ? 33.125 20.188 4.477 1 77 233 THR B O 1
ATOM 4226 N N . THR B 1 234 ? 32.812 18.641 2.729 1 69.5 234 THR B N 1
ATOM 4227 C CA . THR B 1 234 ? 34.219 18.656 2.346 1 69.5 234 THR B CA 1
ATOM 4228 C C . THR B 1 234 ? 34.656 20.047 1.907 1 69.5 234 THR B C 1
ATOM 4230 O O . THR B 1 234 ? 33.938 20.703 1.142 1 69.5 234 THR B O 1
ATOM 4233 N N . GLY B 1 235 ? 35.75 20.562 2.428 1 67.62 235 GLY B N 1
ATOM 4234 C CA . GLY B 1 235 ? 36.406 21.797 1.982 1 67.62 235 GLY B CA 1
ATOM 4235 C C . GLY B 1 235 ? 35.969 23.016 2.775 1 67.62 235 GLY B C 1
ATOM 4236 O O . GLY B 1 235 ? 35.969 24.125 2.252 1 67.62 235 GLY B O 1
ATOM 4237 N N . ASP B 1 236 ? 35.375 22.859 3.852 1 70.06 236 ASP B N 1
ATOM 4238 C CA . ASP B 1 236 ? 35.125 23.969 4.781 1 70.06 236 ASP B CA 1
ATOM 4239 C C . ASP B 1 236 ? 33.812 24.656 4.449 1 70.06 236 ASP B C 1
ATOM 4241 O O . ASP B 1 236 ? 33.594 25.812 4.836 1 70.06 236 ASP B O 1
ATOM 4245 N N . VAL B 1 237 ? 33.094 23.984 3.545 1 82.06 237 VAL B N 1
ATOM 4246 C CA . VAL B 1 237 ? 31.828 24.625 3.238 1 82.06 237 VAL B CA 1
ATOM 4247 C C . VAL B 1 237 ? 30.75 24.109 4.195 1 82.06 237 VAL B C 1
ATOM 4249 O O . VAL B 1 237 ? 30.625 22.906 4.418 1 82.06 237 VAL B O 1
ATOM 4252 N N . VAL B 1 238 ? 30.125 25.047 4.875 1 90.44 238 VAL B N 1
ATOM 4253 C CA . VAL B 1 238 ? 29.031 24.766 5.809 1 90.44 238 VAL B CA 1
ATOM 4254 C C . VAL B 1 238 ? 27.719 24.625 5.043 1 90.44 238 VAL B C 1
ATOM 4256 O O . VAL B 1 238 ? 27.391 25.484 4.215 1 90.44 238 VAL B O 1
ATOM 4259 N N . ASP B 1 239 ? 27.031 23.5 5.191 1 92.81 239 ASP B N 1
ATOM 4260 C CA . ASP B 1 239 ? 25.75 23.25 4.559 1 92.81 239 ASP B CA 1
ATOM 4261 C C . ASP B 1 239 ? 24.609 23.391 5.566 1 92.81 239 ASP B C 1
ATOM 4263 O O . ASP B 1 239 ? 24.469 22.562 6.477 1 92.81 239 ASP B O 1
ATOM 4267 N N . CYS B 1 240 ? 23.781 24.453 5.387 1 95.94 240 CYS B N 1
ATOM 4268 C CA . CYS B 1 240 ? 22.672 24.703 6.293 1 95.94 240 CYS B CA 1
ATOM 4269 C C . CYS B 1 240 ? 21.328 24.453 5.605 1 95.94 240 CYS B C 1
ATOM 4271 O O . CYS B 1 240 ? 20.312 25.031 5.988 1 95.94 240 CYS B O 1
ATOM 4273 N N . THR B 1 241 ? 21.344 23.625 4.621 1 96.44 241 THR B N 1
ATOM 4274 C CA . THR B 1 241 ? 20.172 23.406 3.797 1 96.44 241 THR B CA 1
ATOM 4275 C C . THR B 1 241 ? 19.016 22.875 4.637 1 96.44 241 THR B C 1
ATOM 4277 O O . THR B 1 241 ? 17.891 23.375 4.543 1 96.44 241 THR B O 1
ATOM 4280 N N . ALA B 1 242 ? 19.266 21.953 5.496 1 97.56 242 ALA B N 1
ATOM 4281 C CA . ALA B 1 242 ? 18.234 21.375 6.34 1 97.56 242 ALA B CA 1
ATOM 4282 C C . ALA B 1 242 ? 17.609 22.438 7.25 1 97.56 242 ALA B C 1
ATOM 4284 O O . ALA B 1 242 ? 16.391 22.5 7.402 1 97.56 242 ALA B O 1
ATOM 4285 N N . ARG B 1 243 ? 18.484 23.25 7.812 1 97.31 243 ARG B N 1
ATOM 4286 C CA . ARG B 1 243 ? 18.047 24.328 8.688 1 97.31 243 ARG B CA 1
ATOM 4287 C C . ARG B 1 243 ? 17.156 25.328 7.941 1 97.31 243 ARG B C 1
ATOM 4289 O O . ARG B 1 243 ? 16.109 25.734 8.445 1 97.31 243 ARG B O 1
ATOM 4296 N N . ILE B 1 244 ? 17.562 25.672 6.793 1 97.56 244 ILE B N 1
ATOM 4297 C CA . ILE B 1 244 ? 16.844 26.656 5.98 1 97.56 244 ILE B CA 1
ATOM 4298 C C . ILE B 1 244 ? 15.461 26.109 5.621 1 97.56 244 ILE B C 1
ATOM 4300 O O . ILE B 1 244 ? 14.453 26.781 5.793 1 97.56 244 ILE B O 1
ATOM 4304 N N . ILE B 1 245 ? 15.422 24.875 5.172 1 98.19 245 ILE B N 1
ATOM 4305 C CA . ILE B 1 245 ? 14.172 24.266 4.754 1 98.19 245 ILE B CA 1
ATOM 4306 C C . ILE B 1 245 ? 13.242 24.125 5.953 1 98.19 245 ILE B C 1
ATOM 4308 O O . ILE B 1 245 ? 12.062 24.484 5.887 1 98.19 245 ILE B O 1
ATOM 4312 N N . TRP B 1 246 ? 13.766 23.641 7.039 1 98.31 246 TRP B N 1
ATOM 4313 C CA . TRP B 1 246 ? 12.977 23.422 8.25 1 98.31 246 TRP B CA 1
ATOM 4314 C C . TRP B 1 246 ? 12.344 24.734 8.727 1 98.31 246 TRP B C 1
ATOM 4316 O O . TRP B 1 246 ? 11.141 24.797 8.977 1 98.31 246 TRP B O 1
ATOM 4326 N N . ASN B 1 247 ? 13.117 25.766 8.766 1 97.25 247 ASN B N 1
ATOM 4327 C CA . ASN B 1 247 ? 12.609 27.078 9.18 1 97.25 247 ASN B CA 1
ATOM 4328 C C . ASN B 1 247 ? 11.578 27.609 8.195 1 97.25 247 ASN B C 1
ATOM 4330 O O . ASN B 1 247 ? 10.602 28.25 8.594 1 97.25 247 ASN B O 1
ATOM 4334 N N . SER B 1 248 ? 11.797 27.328 6.973 1 97.12 248 SER B N 1
ATOM 4335 C CA . SER B 1 248 ? 10.898 27.859 5.945 1 97.12 248 SER B CA 1
ATOM 4336 C C . SER B 1 248 ? 9.516 27.219 6.055 1 97.12 248 SER B C 1
ATOM 4338 O O . SER B 1 248 ? 8.516 27.859 5.691 1 97.12 248 SER B O 1
ATOM 4340 N N . PHE B 1 249 ? 9.43 26 6.562 1 97.12 249 PHE B N 1
ATOM 4341 C CA . PHE B 1 249 ? 8.117 25.406 6.762 1 97.12 249 PHE B CA 1
ATOM 4342 C C . PHE B 1 249 ? 7.258 26.281 7.668 1 97.12 249 PHE B C 1
ATOM 4344 O O . PHE B 1 249 ? 6.094 26.547 7.359 1 97.12 249 PHE B O 1
ATOM 4351 N N . TYR B 1 250 ? 7.832 26.719 8.703 1 94.69 250 TYR B N 1
ATOM 4352 C CA . TYR B 1 250 ? 7.09 27.469 9.719 1 94.69 250 TYR B CA 1
ATOM 4353 C C . TYR B 1 250 ? 6.883 28.906 9.289 1 94.69 250 TYR B C 1
ATOM 4355 O O . TYR B 1 250 ? 5.773 29.453 9.391 1 94.69 250 TYR B O 1
ATOM 4363 N N . THR B 1 251 ? 7.918 29.516 8.711 1 92.94 251 THR B N 1
ATOM 4364 C CA . THR B 1 251 ? 7.801 30.922 8.297 1 92.94 251 THR B CA 1
ATOM 4365 C C . THR B 1 251 ? 6.824 31.047 7.129 1 92.94 251 THR B C 1
ATOM 4367 O O . THR B 1 251 ? 6 31.969 7.109 1 92.94 251 THR B O 1
ATOM 4370 N N . ASP B 1 252 ? 6.973 30.156 6.176 1 91.94 252 ASP B N 1
ATOM 4371 C CA . ASP B 1 252 ? 6.078 30.188 5.023 1 91.94 252 ASP B CA 1
ATOM 4372 C C . ASP B 1 252 ? 4.629 29.953 5.441 1 91.94 252 ASP B C 1
ATOM 4374 O O . ASP B 1 252 ? 3.711 30.578 4.914 1 91.94 252 ASP B O 1
ATOM 4378 N N . PHE B 1 253 ? 4.426 29 6.344 1 91.38 253 PHE B N 1
ATOM 4379 C CA . PHE B 1 253 ? 3.082 28.719 6.84 1 91.38 253 PHE B CA 1
ATOM 4380 C C . PHE B 1 253 ? 2.486 29.969 7.492 1 91.38 253 PHE B C 1
ATOM 4382 O O . PHE B 1 253 ? 1.341 30.328 7.219 1 91.38 253 PHE B O 1
ATOM 4389 N N . GLN B 1 254 ? 3.223 30.625 8.336 1 86.25 254 GLN B N 1
ATOM 4390 C CA . GLN B 1 254 ? 2.75 31.812 9.039 1 86.25 254 GLN B CA 1
ATOM 4391 C C . GLN B 1 254 ? 2.445 32.938 8.07 1 86.25 254 GLN B C 1
ATOM 4393 O O . GLN B 1 254 ? 1.447 33.656 8.227 1 86.25 254 GLN B O 1
ATOM 4398 N N . MET B 1 255 ? 3.264 33.062 7.105 1 85.75 255 MET B N 1
ATOM 4399 C CA . MET B 1 255 ? 3.057 34.125 6.105 1 85.75 255 MET B CA 1
ATOM 4400 C C . MET B 1 255 ? 1.784 33.875 5.305 1 85.75 255 MET B C 1
ATOM 4402 O O . MET B 1 255 ? 0.989 34.781 5.086 1 85.75 255 MET B O 1
ATOM 4406 N N . LYS B 1 256 ? 1.656 32.656 4.914 1 84.56 256 LYS B N 1
ATOM 4407 C CA . LYS B 1 256 ? 0.469 32.281 4.141 1 84.56 256 LYS B CA 1
ATOM 4408 C C . LYS B 1 256 ? -0.799 32.469 4.973 1 84.56 256 LYS B C 1
ATOM 4410 O O . LYS B 1 256 ? -1.826 32.906 4.465 1 84.56 256 LYS B O 1
ATOM 4415 N N . ARG B 1 257 ? -0.692 32.062 6.137 1 81.75 257 ARG B N 1
ATOM 4416 C CA . ARG B 1 257 ? -1.832 32.219 7.035 1 81.75 257 ARG B CA 1
ATOM 4417 C C . ARG B 1 257 ? -2.217 33.656 7.203 1 81.75 257 ARG B C 1
ATOM 4419 O O . ARG B 1 257 ? -3.4 34 7.195 1 81.75 257 ARG B O 1
ATOM 4426 N N . LYS B 1 258 ? -1.28 34.469 7.379 1 78.69 258 LYS B N 1
ATOM 4427 C CA . LYS B 1 258 ? -1.521 35.906 7.52 1 78.69 258 LYS B CA 1
ATOM 4428 C C . LYS B 1 258 ? -2.188 36.469 6.27 1 78.69 258 LYS B C 1
ATOM 4430 O O . LYS B 1 258 ? -3.117 37.281 6.371 1 78.69 258 LYS B O 1
ATOM 4435 N N . VAL B 1 259 ? -1.751 36.031 5.18 1 77.44 259 VAL B N 1
ATOM 4436 C CA . VAL B 1 259 ? -2.256 36.531 3.914 1 77.44 259 VAL B CA 1
ATOM 4437 C C . VAL B 1 259 ? -3.67 36.031 3.67 1 77.44 259 VAL B C 1
ATOM 4439 O O . VAL B 1 259 ? -4.547 36.781 3.23 1 77.44 259 VAL B O 1
ATOM 4442 N N . LEU B 1 260 ? -3.879 34.812 4.043 1 73.5 260 LEU B N 1
ATOM 4443 C CA . LEU B 1 260 ? -5.141 34.156 3.693 1 73.5 260 LEU B CA 1
ATOM 4444 C C . LEU B 1 260 ? -6.18 34.375 4.785 1 73.5 260 LEU B C 1
ATOM 4446 O O . LEU B 1 260 ? -7.371 34.5 4.496 1 73.5 260 LEU B O 1
ATOM 4450 N N . LEU B 1 261 ? -5.832 34.219 6.031 1 66.38 261 LEU B N 1
ATOM 4451 C CA . LEU B 1 261 ? -6.82 34.125 7.102 1 66.38 261 LEU B CA 1
ATOM 4452 C C . LEU B 1 261 ? -6.809 35.406 7.945 1 66.38 261 LEU B C 1
ATOM 4454 O O . LEU B 1 261 ? -7.668 35.594 8.812 1 66.38 261 LEU B O 1
ATOM 4458 N N . GLN B 1 262 ? -6.168 36.344 7.41 1 55.69 262 GLN B N 1
ATOM 4459 C CA . GLN B 1 262 ? -6.055 37.562 8.234 1 55.69 262 GLN B CA 1
ATOM 4460 C C . GLN B 1 262 ? -6.059 37.188 9.719 1 55.69 262 GLN B C 1
ATOM 4462 O O . GLN B 1 262 ? -6.797 37.812 10.5 1 55.69 262 GLN B O 1
ATOM 4467 N N . ASP B 1 263 ? -5.48 36.125 10.172 1 49.41 263 ASP B N 1
ATOM 4468 C CA . ASP B 1 263 ? -5.102 35.75 11.523 1 49.41 263 ASP B CA 1
ATOM 4469 C C . ASP B 1 263 ? -6.156 34.844 12.148 1 49.41 263 ASP B C 1
ATOM 4471 O O . ASP B 1 263 ? -6.152 34.594 13.359 1 49.41 263 ASP B O 1
ATOM 4475 N N . PHE B 1 264 ? -7.203 34.344 11.391 1 48.44 264 PHE B N 1
ATOM 4476 C CA . PHE B 1 264 ? -8.188 33.438 11.977 1 48.44 264 PHE B CA 1
ATOM 4477 C C . PHE B 1 264 ? -7.824 31.984 11.688 1 48.44 264 PHE B C 1
ATOM 4479 O O . PHE B 1 264 ? -7.195 31.688 10.664 1 48.44 264 PHE B O 1
ATOM 4486 N N . TYR B 1 265 ? -7.773 31 12.82 1 47.66 265 TYR B N 1
ATOM 4487 C CA . TYR B 1 265 ? -7.461 29.594 12.594 1 47.66 265 TYR B CA 1
ATOM 4488 C C . TYR B 1 265 ? -8.641 28.719 12.977 1 47.66 265 TYR B C 1
ATOM 4490 O O . TYR B 1 265 ? -9.32 28.969 13.977 1 47.66 265 TYR B O 1
ATOM 4498 N N . ILE B 1 266 ? -9.242 27.953 11.945 1 43.84 266 ILE B N 1
ATOM 4499 C CA . ILE B 1 266 ? -10.234 26.938 12.266 1 43.84 266 ILE B CA 1
ATOM 4500 C C . ILE B 1 266 ? -9.625 25.547 12.086 1 43.84 266 ILE B C 1
ATOM 4502 O O . ILE B 1 266 ? -8.898 25.297 11.117 1 43.84 266 ILE B O 1
ATOM 4506 N N . LYS B 1 267 ? -9.633 24.734 13.227 1 45.34 267 LYS B N 1
ATOM 4507 C CA . LYS B 1 267 ? -9.289 23.312 13.07 1 45.34 267 LYS B CA 1
ATOM 4508 C C . LYS B 1 267 ? -10.25 22.625 12.109 1 45.34 267 LYS B C 1
ATOM 4510 O O . LYS B 1 267 ? -11.469 22.719 12.258 1 45.34 267 LYS B O 1
ATOM 4515 N N . HIS B 1 268 ? -9.805 22.312 10.875 1 42.28 268 HIS B N 1
ATOM 4516 C CA . HIS B 1 268 ? -10.695 21.688 9.891 1 42.28 268 HIS B CA 1
ATOM 4517 C C . HIS B 1 268 ? -10.031 20.5 9.227 1 42.28 268 HIS B C 1
ATOM 4519 O O . HIS B 1 268 ? -8.852 20.219 9.461 1 42.28 268 HIS B O 1
ATOM 4525 N N . ILE B 1 269 ? -10.875 19.625 8.852 1 37.97 269 ILE B N 1
ATOM 4526 C CA . ILE B 1 269 ? -10.438 18.5 8.031 1 37.97 269 ILE B CA 1
ATOM 4527 C C . ILE B 1 269 ? -10.703 18.797 6.559 1 37.97 269 ILE B C 1
ATOM 4529 O O . ILE B 1 269 ? -11.805 19.219 6.195 1 37.97 269 ILE B O 1
ATOM 4533 N N . CYS B 1 270 ? -9.555 18.812 5.73 1 45.28 270 CYS B N 1
ATOM 4534 C CA . CYS B 1 270 ? -9.711 19.031 4.297 1 45.28 270 CYS B CA 1
ATOM 4535 C C . CYS B 1 270 ? -9.57 17.719 3.525 1 45.28 270 CYS B C 1
ATOM 4537 O O . CYS B 1 270 ? -8.812 16.844 3.926 1 45.28 270 CYS B O 1
ATOM 4539 N N . PHE B 1 271 ? -10.562 17.484 2.754 1 43.06 271 PHE B N 1
ATOM 4540 C CA . PHE B 1 271 ? -10.383 16.297 1.917 1 43.06 271 PHE B CA 1
ATOM 4541 C C . PHE B 1 271 ? -10.789 16.594 0.477 1 43.06 271 PHE B C 1
ATOM 4543 O O . PHE B 1 271 ? -11.562 17.516 0.218 1 43.06 271 PHE B O 1
ATOM 4550 N N . ASN B 1 272 ? -10.047 15.969 -0.489 1 46.81 272 ASN B N 1
ATOM 4551 C CA . ASN B 1 272 ? -10.445 15.883 -1.89 1 46.81 272 ASN B CA 1
ATOM 4552 C C . ASN B 1 272 ? -11.227 14.602 -2.172 1 46.81 272 ASN B C 1
ATOM 4554 O O . ASN B 1 272 ? -10.977 13.57 -1.552 1 46.81 272 ASN B O 1
ATOM 4558 N N . ALA B 1 273 ? -12.266 14.719 -2.949 1 44.66 273 ALA B N 1
ATOM 4559 C CA . ALA B 1 273 ? -13.125 13.555 -3.162 1 44.66 273 ALA B CA 1
ATOM 4560 C C . ALA B 1 273 ? -13.508 13.414 -4.633 1 44.66 273 ALA B C 1
ATOM 4562 O O . ALA B 1 273 ? -13.594 14.414 -5.352 1 44.66 273 ALA B O 1
ATOM 4563 N N . ASN B 1 274 ? -13.492 12.203 -5.191 1 44.5 274 ASN B N 1
ATOM 4564 C CA . ASN B 1 274 ? -14 11.883 -6.523 1 44.5 274 ASN B CA 1
ATOM 4565 C C . ASN B 1 274 ? -15.398 11.289 -6.465 1 44.5 274 ASN B C 1
ATOM 4567 O O . ASN B 1 274 ? -15.648 10.352 -5.707 1 44.5 274 ASN B O 1
ATOM 4571 N N . LYS B 1 275 ? -16.281 11.984 -7.246 1 44.78 275 LYS B N 1
ATOM 4572 C CA . LYS B 1 275 ? -17.672 11.547 -7.277 1 44.78 275 LYS B CA 1
ATOM 4573 C C . LYS B 1 275 ? -17.797 10.148 -7.879 1 44.78 275 LYS B C 1
ATOM 4575 O O . LYS B 1 275 ? -17.031 9.773 -8.766 1 44.78 275 LYS B O 1
ATOM 4580 N N . THR B 1 276 ? -18.609 9.289 -7.344 1 45.38 276 THR B N 1
ATOM 4581 C CA . THR B 1 276 ? -18.891 7.961 -7.867 1 45.38 276 THR B CA 1
ATOM 4582 C C . THR B 1 276 ? -19.25 8.023 -9.352 1 45.38 276 THR B C 1
ATOM 4584 O O . THR B 1 276 ? -18.875 7.137 -10.117 1 45.38 276 THR B O 1
ATOM 4587 N N . THR B 1 277 ? -19.875 9 -9.727 1 43.34 277 THR B N 1
ATOM 4588 C CA . THR B 1 277 ? -20.359 9.094 -11.102 1 43.34 277 THR B CA 1
ATOM 4589 C C . THR B 1 277 ? -19.375 9.867 -11.969 1 43.34 277 THR B C 1
ATOM 4591 O O . THR B 1 277 ? -19.578 10.016 -13.172 1 43.34 277 THR B O 1
ATOM 4594 N N . GLY B 1 278 ? -18.109 10.227 -11.406 1 39.59 278 GLY B N 1
ATOM 4595 C CA . GLY B 1 278 ? -17.297 11.109 -12.219 1 39.59 278 GLY B CA 1
ATOM 4596 C C . GLY B 1 278 ? -15.922 10.562 -12.516 1 39.59 278 GLY B C 1
ATOM 4597 O O . GLY B 1 278 ? -15.398 9.742 -11.75 1 39.59 278 GLY B O 1
ATOM 4598 N N . ASN B 1 279 ? -15.461 10.375 -13.844 1 40.12 279 ASN B N 1
ATOM 4599 C CA . ASN B 1 279 ? -14.211 9.836 -14.359 1 40.12 279 ASN B CA 1
ATOM 4600 C C . ASN B 1 279 ? -13.047 10.789 -14.117 1 40.12 279 ASN B C 1
ATOM 4602 O O . ASN B 1 279 ? -13.109 11.969 -14.469 1 40.12 279 ASN B O 1
ATOM 4606 N N . LEU B 1 280 ? -12.391 10.703 -13.094 1 40.31 280 LEU B N 1
ATOM 4607 C CA . LEU B 1 280 ? -11.156 11.477 -12.992 1 40.31 280 LEU B CA 1
ATOM 4608 C C . LEU B 1 280 ? -10.188 11.094 -14.109 1 40.31 280 LEU B C 1
ATOM 4610 O O . LEU B 1 280 ? -9.891 9.914 -14.297 1 40.31 280 LEU B O 1
ATOM 4614 N N . GLN B 1 281 ? -10.102 11.766 -15.281 1 35.03 281 GLN B N 1
ATOM 4615 C CA . GLN B 1 281 ? -9.156 11.5 -16.359 1 35.03 281 GLN B CA 1
ATOM 4616 C C . GLN B 1 281 ? -7.75 11.953 -15.977 1 35.03 281 GLN B C 1
ATOM 4618 O O . GLN B 1 281 ? -7.57 13.031 -15.406 1 35.03 281 GLN B O 1
ATOM 4623 N N . LEU B 1 282 ? -6.848 11.125 -15.625 1 35.62 282 LEU B N 1
ATOM 4624 C CA . LEU B 1 282 ? -5.453 11.531 -15.453 1 35.62 282 LEU B CA 1
ATOM 4625 C C . LEU B 1 282 ? -4.945 12.242 -16.703 1 35.62 282 LEU B C 1
ATOM 4627 O O . LEU B 1 282 ? -5.207 11.812 -17.828 1 35.62 282 LEU B O 1
ATOM 4631 N N . ASN B 1 283 ? -4.664 13.484 -16.562 1 30.12 283 ASN B N 1
ATOM 4632 C CA . ASN B 1 283 ? -4.062 14.195 -17.688 1 30.12 283 ASN B CA 1
ATOM 4633 C C . ASN B 1 283 ? -2.68 13.641 -18.016 1 30.12 283 ASN B C 1
ATOM 4635 O O . ASN B 1 283 ? -1.933 13.242 -17.125 1 30.12 283 ASN B O 1
#

Solvent-accessible surface area (backbone atoms only — not comparable to full-atom values): 31484 Å² total; per-residue (Å²): 105,62,58,58,40,39,56,75,55,60,55,85,49,46,38,35,35,49,39,53,48,68,56,53,69,68,48,73,82,31,74,55,28,51,50,52,47,43,39,33,71,75,56,58,31,45,78,42,73,37,82,72,46,70,47,92,38,91,52,72,90,50,24,54,46,48,40,64,61,55,52,28,59,49,58,77,24,47,33,33,40,38,38,47,62,62,41,48,65,71,44,73,65,69,71,63,78,69,53,80,90,53,64,37,32,26,24,50,36,44,89,42,49,85,83,43,87,49,48,32,67,61,38,32,41,33,35,30,30,67,68,58,30,51,52,49,52,52,49,58,71,70,46,56,70,84,53,46,46,46,52,51,50,37,74,67,31,62,89,49,39,26,30,40,47,29,62,32,58,55,37,43,55,38,58,53,55,46,91,69,55,34,61,64,68,52,32,89,77,66,77,88,46,57,64,57,54,58,70,59,31,26,26,40,34,71,53,45,81,88,54,64,62,69,92,49,86,71,57,64,68,60,49,65,70,61,48,31,72,62,41,78,44,89,88,78,40,74,45,45,59,36,28,53,53,52,51,42,54,47,52,52,48,44,52,48,40,45,72,72,40,72,74,63,85,76,95,45,46,42,29,38,29,39,45,62,89,53,83,82,73,81,128,106,62,57,57,38,38,58,74,55,61,55,84,48,46,39,35,34,48,38,52,45,66,57,55,71,54,57,72,84,33,73,56,27,50,52,51,47,43,38,34,70,76,55,59,29,46,77,41,72,37,80,73,46,71,48,92,37,92,52,70,90,49,24,56,45,49,40,65,61,56,52,28,58,46,58,78,25,48,32,34,40,38,39,47,62,63,43,46,66,71,45,73,64,67,70,62,78,70,52,80,91,53,66,37,32,24,22,50,35,45,88,41,50,86,85,44,88,49,51,31,66,59,38,31,39,33,34,31,28,68,69,59,30,51,53,50,52,54,48,58,71,69,47,57,68,86,52,47,44,46,53,51,50,37,73,66,31,63,89,50,39,25,31,40,46,29,61,32,58,56,36,44,54,38,58,56,54,44,93,70,56,34,61,64,68,53,33,90,78,64,78,88,47,56,66,57,55,58,70,60,30,25,25,39,34,72,52,46,81,87,54,62,62,68,91,48,87,73,57,64,69,58,49,65,70,60,48,32,70,63,40,78,44,90,87,79,40,73,44,44,57,36,26,52,53,53,50,43,56,45,53,50,50,44,50,50,39,45,72,71,42,72,74,61,86,75,95,46,46,42,29,37,29,39,44,63,89,51,83,81,75,82,127

Nearest PDB structures (foldseek):
  3t7n-assembly1_B  TM=6.901E-01  e=1.193E-07  Homo sapiens
  5gvw-assembly1_D  TM=5.910E-01  e=1.992E-05  Streptococcus pneumoniae
  5gvv-assembly1_F  TM=6.375E-01  e=2.896E-05  Streptococcus pneumoniae
  5gvw-assembly1_C  TM=5.741E-01  e=1.552E-05  Streptococcus pneumoniae
  5gvv-assembly1_A  TM=5.487E-01  e=7.861E-05  Streptococcus pneumoniae

Foldseek 3Di:
DVLVVCVVQVQPFAKEWEAAPVLCPPDCPDLSVVLVVCCCPVSVYHYDHDHFQAQPAPDNVQRRVCVQLCVLAVQQFQKKKWAFPLKDFDHDPNVVVVDDDDQKEFAWPLVCPPVDTFTDVNIMIGGRDPVVSVVLVVLVVVDDRPDGPRNSCCVPPVVPHHHDQCQQEPAELLCLQDPDNCSNVVHPPDDDDQVVSVVSHRMYGYDQPVADRLLDDGDPVVLVVRAHDWDQDPPRDTHCPSRVVSVCSSVVVNVVCCVSSVSDDDRIMIMGTHGPPDDPDDD/DVLVVCVVQVQPFAKEWEAAPVLCPPPCPDLSVVLVCCCCPVSVYHYDHDHFQAQPAPDRVQRRVCVQLCVLAVQQFQKKKWAFPLKDFDHDPNVVVVDDDDQKEFAWPLVCPPVDTFTDVNIMIGGRDPVVSVVLVVLVVVDDRPDGPRNSCCVPPVVPHHHDQCQQEPAELLCLQDPDNCSNVVHPPDDDDQVVSVVSHRMYGYDQPVADRLLDDGDPVVLVVRAHDWDQDPPRDTHCPSRVVSVCSSVVVNVVCCVSSVSDDDRIMIMGTHGPPDDPDDD

Secondary structure (DSSP, 8-state):
-HHHHHHHTT--SEEEEEEETHHHHS-TTSHHHHHHHHHHHHH-EEEEEE-------S-GGGTTGGGGGGGGG-TTEEEEEEEESSEEE-S--GGGGGSPP-SEEEEB-GGGTTTS--B-SSEEEE---HHHHHHHHHHHHH--TT--HHHHHHHHHTTTSEEE-STTTSEEGGGGG-S--HHHHT-SSSPP-HHHHHHH-SEEE---TTSPPTTS---HHHHHHHSPPPEE-TTS-EE-HHHHHHHHHHHHHHHHHHHHHTT-----EEEEEEETT------/-HHHHHHHTT--SEEEEEEETHHHHS-TTSHHHHHHHHHHHHH-EEEEEE-------S-GGGTTGGGGGGGGG-TTEEEEEEEESSEEE-S--GGGGGSPP-SEEEEB-GGGTTTS--B-SSEEEE---HHHHHHHHHHHHH--TT--HHHHHHHHHTTTSEEE-HHHHSEEGGGGG-S--HHHHT-SSSPP-HHHHHHH-SEEE---TTSPPTTS---HHHHHHHSPPPEE-TTS-EE-HHHHHHHHHHHHHHHHHHHHHTT-----EEEEEEETT------

pLDDT: mean 84.78, std 15.79, range [29.81, 98.75]

Sequence (566 aa):
MLFEALQHLRSRADRVMIYPSHMLDSDHKSSNARLLAKARDKYDVKLVPITVRHKDNTDPTWADSLTKLLLFNQTQYSRILCIDSDSVLLESMDELFFLPSIPVAMPRAYWLFPMKEILSTMLMLIEPSEVEFARIMSEMDAASSNDYDMEIINSLYRNNAMVLPHRRYALLTGEFRSESHAKYLGSEIEPWDPARAYSEAKLVHFSDWPLPKPWLHIDEELRLELQPNCTNTTGDVVDCTARIIWNSFYTDFQMKRKVLLQDFYIKHICFNANKTTGNLQLNMLFEALQHLRSRADRVMIYPSHMLDSDHKSSNARLLAKARDKYDVKLVPITVRHKDNTDPTWADSLTKLLLFNQTQYSRILCIDSDSVLLESMDELFFLPSIPVAMPRAYWLFPMKEILSTMLMLIEPSEVEFARIMSEMDAASSNDYDMEIINSLYRNNAMVLPHRRYALLTGEFRSESHAKYLGSEIEPWDPARAYSEAKLVHFSDWPLPKPWLHIDEELRLELQPNCTNTTGDVVDCTARIIWNSFYTDFQMKRKVLLQDFYIKHICFNANKTTGNLQLN